Protein AF-A0A956KJM5-F1 (afdb_monomer_lite)

Foldseek 3Di:
DPDDPVVVVVVLLVVCLFPVVDLVSLLVVLVVCVVVVHCLSVLLVLLVCLVPNDPVCNVVSVVVSVVSCVVCVCVLVPVPDDPQFQWDFDDHSSAGAEIGGELVRGDDDDPVVSLVSVLVVLVSLCVDSRSLQHAEYAAADPDQPLVVVLVSVLPRPNQRSNHAEYFGAHPVQRQAQAPAQVPDPDDPPPVCPVSLVSCVSRLLHQWYYGNNHTDQHALDDDDPVVLLVLLLCLLVDPPTSSSLSSLSSLCRDNDPSSNVSSLVSLLSCQLVNLSNLVSLLSQQDPPPPLPDCSVLSSLQSLLSSFLSSLVCLVVVVVCVVPGCQCVHPRNLLSNLSNLLSNAQSSVVCLVVLVVLLPDPPNDPVSNVSSVSSNVRNVD

Secondary structure (DSSP, 8-state):
----HHHHHHHHHHHHHHTTT-HHHHHHHHHHHHHTT-THHHHHHHHHHHHHS-HHHHHHHHHHHHHHHHHHHHHHTTSS-S--TTEEEEEETTEEEEEEEETTTSS-SSHHHHHHHHHHHHHHHHHSGGGTT--EEEEE-SSS-HHHHHHHHHHS----TT--EEEEE-TTTTT-----SSS------GGGHHHHHHGGG-TT--EEEETTEEP---SSSS-HHHHHHHHHHGGGS---HHHHHHHHHHTT-S-HHHHHHHHHHHHHHGGGGGGGHHHHHHTTSSP--TT-SHHHHHHHHHHHHGGGGGGGHHHHHHHHTT-GGGTSTTHHHHHHHHHHHTGGGGGGGHHHHHHHHH-TT--HHHHHHHHHHHHHHH-

Radius of gyration: 22.52 Å; chains: 1; bounding box: 51×54×66 Å

Structure (mmCIF, N/CA/C/O backbone):
data_AF-A0A956KJM5-F1
#
_entry.id   AF-A0A956KJM5-F1
#
loop_
_atom_site.group_PDB
_atom_site.id
_atom_site.type_symbol
_atom_site.label_atom_id
_atom_site.label_alt_id
_atom_site.label_comp_id
_atom_site.label_asym_id
_atom_site.label_entity_id
_atom_site.label_seq_id
_atom_site.pdbx_PDB_ins_code
_atom_site.Cartn_x
_atom_site.Cartn_y
_atom_site.Cartn_z
_atom_site.occupancy
_atom_site.B_iso_or_equiv
_atom_site.auth_seq_id
_atom_site.auth_comp_id
_atom_site.auth_asym_id
_atom_site.auth_atom_id
_atom_site.pdbx_PDB_model_num
ATOM 1 N N . MET A 1 1 ? -21.617 -20.306 -27.152 1.00 47.66 1 MET A N 1
ATOM 2 C CA . MET A 1 1 ? -21.031 -18.965 -27.375 1.00 47.66 1 MET A CA 1
ATOM 3 C C . MET A 1 1 ? -19.516 -19.105 -27.354 1.00 47.66 1 MET A C 1
ATOM 5 O O . MET A 1 1 ? -18.961 -19.236 -26.273 1.00 47.66 1 MET A O 1
ATOM 9 N N . ASN A 1 2 ? -18.863 -19.139 -28.520 1.00 55.06 2 ASN A N 1
ATOM 10 C CA . ASN A 1 2 ? -17.399 -19.101 -28.610 1.00 55.06 2 ASN A CA 1
ATOM 11 C C . ASN A 1 2 ? -16.961 -17.665 -28.300 1.00 55.06 2 ASN A C 1
ATOM 13 O O . ASN A 1 2 ? -17.033 -16.799 -29.168 1.00 55.06 2 ASN A O 1
ATOM 17 N N . ARG A 1 3 ? -16.620 -17.374 -27.041 1.00 68.12 3 ARG A N 1
ATOM 18 C CA . ARG A 1 3 ? -15.964 -16.103 -26.717 1.00 68.12 3 ARG A CA 1
ATOM 19 C C . ARG A 1 3 ? -14.526 -16.192 -27.215 1.00 68.12 3 ARG A C 1
ATOM 21 O O . ARG A 1 3 ? -13.863 -17.192 -26.968 1.00 68.12 3 ARG A O 1
ATOM 28 N N . ASP A 1 4 ? -14.089 -15.157 -27.920 1.00 84.31 4 ASP A N 1
ATOM 29 C CA . ASP A 1 4 ? -12.713 -14.993 -28.381 1.00 84.31 4 ASP A CA 1
ATOM 30 C C . ASP A 1 4 ? -11.733 -15.140 -27.190 1.00 84.31 4 ASP A C 1
ATOM 32 O O . ASP A 1 4 ? -11.806 -14.338 -26.249 1.00 84.31 4 ASP A O 1
ATOM 36 N N . PRO A 1 5 ? -10.843 -16.153 -27.183 1.00 78.56 5 PRO A N 1
ATOM 37 C CA . PRO A 1 5 ? -9.857 -16.348 -26.121 1.00 78.56 5 PRO A CA 1
ATOM 38 C C . PRO A 1 5 ? -8.966 -15.119 -25.884 1.00 78.56 5 PRO A C 1
ATOM 40 O O . PRO A 1 5 ? -8.581 -14.852 -24.746 1.00 78.56 5 PRO A O 1
ATOM 43 N N . GLU A 1 6 ? -8.690 -14.317 -26.919 1.00 81.12 6 GLU A N 1
ATOM 44 C CA . GLU A 1 6 ? -7.911 -13.080 -26.779 1.00 81.12 6 GLU A CA 1
ATOM 45 C C . GLU A 1 6 ? -8.683 -11.973 -26.058 1.00 81.12 6 GLU A C 1
ATOM 47 O O . GLU A 1 6 ? -8.087 -11.100 -25.420 1.00 81.12 6 GLU A O 1
ATOM 52 N N . LEU A 1 7 ? -10.013 -11.971 -26.151 1.00 85.56 7 LEU A N 1
ATOM 53 C CA . LEU A 1 7 ? -10.845 -11.044 -25.391 1.00 85.56 7 LEU A CA 1
ATOM 54 C C . LEU A 1 7 ? -10.841 -11.412 -23.906 1.00 85.56 7 LEU A C 1
ATOM 56 O O . LEU A 1 7 ? -10.694 -10.527 -23.067 1.00 85.56 7 LEU A O 1
ATOM 60 N N . VAL A 1 8 ? -10.963 -12.703 -23.578 1.00 82.81 8 VAL A N 1
ATOM 61 C CA . VAL A 1 8 ? -10.890 -13.183 -22.186 1.00 82.81 8 VAL A CA 1
ATOM 62 C C . VAL A 1 8 ? -9.533 -12.835 -21.577 1.00 82.81 8 VAL A C 1
ATOM 64 O O . VAL A 1 8 ? -9.490 -12.279 -20.483 1.00 82.81 8 VAL A O 1
ATOM 67 N N . LEU A 1 9 ? -8.445 -13.053 -22.323 1.00 79.38 9 LEU A N 1
ATOM 68 C CA . LEU A 1 9 ? -7.092 -12.669 -21.926 1.00 79.38 9 LEU A CA 1
ATOM 69 C C . LEU A 1 9 ? -6.994 -11.184 -21.565 1.00 79.38 9 LEU A C 1
ATOM 71 O O . LEU A 1 9 ? -6.559 -10.836 -20.473 1.00 79.38 9 LEU A O 1
ATOM 75 N N . ARG A 1 10 ? -7.450 -10.309 -22.467 1.00 82.50 10 ARG A N 1
ATOM 76 C CA . ARG A 1 10 ? -7.413 -8.856 -22.257 1.00 82.50 10 ARG A CA 1
ATOM 77 C C . ARG A 1 10 ? -8.246 -8.413 -21.055 1.00 82.50 10 ARG A C 1
ATOM 79 O O . ARG A 1 10 ? -7.886 -7.438 -20.401 1.00 82.50 10 ARG A O 1
ATOM 86 N N . LEU A 1 11 ? -9.350 -9.102 -20.765 1.00 86.56 11 LEU A N 1
ATOM 87 C CA . LEU A 1 11 ? -10.171 -8.820 -19.588 1.00 86.56 11 LEU A CA 1
ATOM 88 C C . LEU A 1 11 ? -9.471 -9.246 -18.294 1.00 86.56 11 LEU A C 1
ATOM 90 O O . LEU A 1 11 ? -9.427 -8.441 -17.370 1.00 86.56 11 LEU A O 1
ATOM 94 N N . ILE A 1 12 ? -8.871 -10.442 -18.246 1.00 84.25 12 ILE A N 1
ATOM 95 C CA . ILE A 1 12 ? -8.116 -10.896 -17.067 1.00 84.25 12 ILE A CA 1
ATOM 96 C C . ILE A 1 12 ? -6.892 -10.002 -16.841 1.00 84.25 12 ILE A C 1
ATOM 98 O O . ILE A 1 12 ? -6.667 -9.564 -15.720 1.00 84.25 12 ILE A O 1
ATOM 102 N N . GLU A 1 13 ? -6.138 -9.658 -17.892 1.00 82.50 13 GLU A N 1
ATOM 103 C CA . GLU A 1 13 ? -5.011 -8.720 -17.787 1.00 82.50 13 GLU A CA 1
ATOM 104 C C . GLU A 1 13 ? -5.463 -7.363 -17.235 1.00 82.50 13 GLU A C 1
ATOM 106 O O . GLU A 1 13 ? -4.854 -6.832 -16.309 1.00 82.50 13 GLU A O 1
ATOM 111 N N . ARG A 1 14 ? -6.560 -6.806 -17.762 1.00 85.62 14 ARG A N 1
ATOM 112 C CA . ARG A 1 14 ? -7.128 -5.552 -17.256 1.00 85.62 14 ARG A CA 1
ATOM 113 C C . ARG A 1 14 ? -7.492 -5.664 -15.777 1.00 85.62 14 ARG A C 1
ATOM 115 O O . ARG A 1 14 ? -7.208 -4.733 -15.027 1.00 85.62 14 ARG A O 1
ATOM 122 N N . ASP A 1 15 ? -8.117 -6.763 -15.375 1.00 86.69 15 ASP A N 1
ATOM 123 C CA . ASP A 1 15 ? -8.586 -6.961 -14.007 1.00 86.69 15 ASP A CA 1
ATOM 124 C C . ASP A 1 15 ? -7.410 -7.196 -13.042 1.00 86.69 15 ASP A C 1
ATOM 126 O O . ASP A 1 15 ? -7.402 -6.596 -11.974 1.00 86.69 15 ASP A O 1
ATOM 130 N N . LEU A 1 16 ? -6.359 -7.923 -13.442 1.00 83.06 16 LEU A N 1
ATOM 131 C CA . LEU A 1 16 ? -5.095 -8.026 -12.694 1.00 83.06 16 LEU A CA 1
ATOM 132 C C . LEU A 1 16 ? -4.430 -6.662 -12.506 1.00 83.06 16 LEU A C 1
ATOM 134 O O . LEU A 1 16 ? -3.920 -6.350 -11.436 1.00 83.06 16 LEU A O 1
ATOM 138 N N . ILE A 1 17 ? -4.430 -5.821 -13.543 1.00 81.44 17 ILE A N 1
ATOM 139 C CA . ILE A 1 17 ? -3.875 -4.472 -13.432 1.00 81.44 17 ILE A CA 1
ATOM 140 C C . ILE A 1 17 ? -4.759 -3.638 -12.498 1.00 81.44 17 ILE A C 1
ATOM 142 O O . ILE A 1 17 ? -4.241 -2.866 -11.695 1.00 81.44 17 ILE A O 1
ATOM 146 N N . GLU A 1 18 ? -6.084 -3.731 -12.603 1.00 84.25 18 GLU A N 1
ATOM 147 C CA . GLU A 1 18 ? -7.051 -2.984 -11.785 1.00 84.25 18 GLU A CA 1
ATOM 148 C C . GLU A 1 18 ? -7.040 -3.374 -10.306 1.00 84.25 18 GLU A C 1
ATOM 150 O O . GLU A 1 18 ? -7.112 -2.506 -9.436 1.00 84.25 18 GLU A O 1
ATOM 155 N N . TRP A 1 19 ? -6.887 -4.659 -10.032 1.00 81.31 19 TRP A N 1
ATOM 156 C CA . TRP A 1 19 ? -7.000 -5.266 -8.716 1.00 81.31 19 TRP A CA 1
ATOM 157 C C . TRP A 1 19 ? -5.708 -6.007 -8.375 1.00 81.31 19 TRP A C 1
ATOM 159 O O . TRP A 1 19 ? -5.730 -7.148 -7.940 1.00 81.31 19 TRP A O 1
ATOM 169 N N . ALA A 1 20 ? -4.571 -5.343 -8.583 1.00 73.88 20 ALA A N 1
ATOM 170 C CA . ALA A 1 20 ? -3.248 -5.939 -8.387 1.00 73.88 20 ALA A CA 1
ATOM 171 C C . ALA A 1 20 ? -2.994 -6.429 -6.946 1.00 73.88 20 ALA A C 1
ATOM 173 O O . ALA A 1 20 ? -2.168 -7.314 -6.745 1.00 73.88 20 ALA A O 1
ATOM 174 N N . ASP A 1 21 ? -3.738 -5.878 -5.978 1.00 70.88 21 ASP A N 1
ATOM 175 C CA . ASP A 1 21 ? -3.720 -6.271 -4.564 1.00 70.88 21 ASP A CA 1
ATOM 176 C C . ASP A 1 21 ? -4.596 -7.511 -4.260 1.00 70.88 21 ASP A C 1
ATOM 178 O O . ASP A 1 21 ? -4.655 -7.942 -3.111 1.00 70.88 21 ASP A O 1
ATOM 182 N N . ASP A 1 22 ? -5.357 -8.022 -5.237 1.00 77.75 22 ASP A N 1
ATOM 183 C CA . ASP A 1 22 ? -6.206 -9.207 -5.090 1.00 77.75 22 ASP A CA 1
ATOM 184 C C . ASP A 1 22 ? -5.467 -10.449 -5.600 1.00 77.75 22 ASP A C 1
ATOM 186 O O . ASP A 1 22 ? -5.473 -10.777 -6.793 1.00 77.75 22 ASP A O 1
ATOM 190 N N . ASP A 1 23 ? -4.843 -11.156 -4.664 1.00 76.12 23 ASP A N 1
ATOM 191 C CA . ASP A 1 23 ? -4.067 -12.364 -4.939 1.00 76.12 23 ASP A CA 1
ATOM 192 C C . ASP A 1 23 ? -4.923 -13.490 -5.551 1.00 76.12 23 ASP A C 1
ATOM 194 O O . ASP A 1 23 ? -4.413 -14.339 -6.280 1.00 76.12 23 ASP A O 1
ATOM 198 N N . THR A 1 24 ? -6.250 -13.480 -5.369 1.00 83.38 24 THR A N 1
ATOM 199 C CA . THR A 1 24 ? -7.114 -14.515 -5.962 1.00 83.38 24 THR A CA 1
ATOM 200 C C . THR A 1 24 ? -7.183 -14.411 -7.486 1.00 83.38 24 THR A C 1
ATOM 202 O O . THR A 1 24 ? -7.257 -15.428 -8.179 1.00 83.38 24 THR A O 1
ATOM 205 N N . LEU A 1 25 ? -7.074 -13.200 -8.045 1.00 84.38 25 LEU A N 1
ATOM 206 C CA . LEU A 1 25 ? -7.036 -13.003 -9.497 1.00 84.38 25 LEU A CA 1
ATOM 207 C C . LEU A 1 25 ? -5.748 -13.547 -10.116 1.00 84.38 25 LEU A C 1
ATOM 209 O O . LEU A 1 25 ? -5.750 -13.975 -11.273 1.00 84.38 25 LEU A O 1
ATOM 213 N N . ARG A 1 26 ? -4.659 -13.580 -9.343 1.00 84.62 26 ARG A N 1
ATOM 214 C CA . ARG A 1 26 ? -3.388 -14.179 -9.763 1.00 84.62 26 ARG A CA 1
ATOM 215 C C . ARG A 1 26 ? -3.512 -15.688 -9.934 1.00 84.62 26 ARG A C 1
ATOM 217 O O . ARG A 1 26 ? -2.954 -16.224 -10.886 1.00 84.62 26 ARG A O 1
ATOM 224 N N . LEU A 1 27 ? -4.307 -16.356 -9.100 1.00 88.19 27 LEU A N 1
ATOM 225 C CA . LEU A 1 27 ? -4.611 -17.780 -9.265 1.00 88.19 27 LEU A CA 1
ATOM 226 C C . LEU A 1 27 ? -5.478 -18.045 -10.504 1.00 88.19 27 LEU A C 1
ATOM 228 O O . LEU A 1 27 ? -5.185 -18.959 -11.267 1.00 88.19 27 LEU A O 1
ATOM 232 N N . VAL A 1 28 ? -6.465 -17.188 -10.791 1.00 88.12 28 VAL A N 1
ATOM 233 C CA . VAL A 1 28 ? -7.250 -17.282 -12.042 1.00 88.12 28 VAL A CA 1
ATOM 234 C C . VAL A 1 28 ? -6.351 -17.127 -13.275 1.00 88.12 28 VAL A C 1
ATOM 236 O O . VAL A 1 28 ? -6.511 -17.827 -14.278 1.00 88.12 28 VAL A O 1
ATOM 239 N N . TRP A 1 29 ? -5.376 -16.220 -13.210 1.00 84.94 29 TRP A N 1
ATOM 240 C CA . TRP A 1 29 ? -4.355 -16.085 -14.245 1.00 84.94 29 TRP A CA 1
ATOM 241 C C . TRP A 1 29 ? -3.460 -17.316 -14.356 1.00 84.94 29 TRP A C 1
ATOM 243 O O . TRP A 1 29 ? -3.152 -17.749 -15.466 1.00 84.94 29 TRP A O 1
ATOM 253 N N . ALA A 1 30 ? -3.063 -17.890 -13.222 1.00 88.62 30 ALA A N 1
ATOM 254 C CA . ALA A 1 30 ? -2.265 -19.103 -13.170 1.00 88.62 30 ALA A CA 1
ATOM 255 C C . ALA A 1 30 ? -2.971 -20.264 -13.876 1.00 88.62 30 ALA A C 1
ATOM 257 O O . ALA A 1 30 ? -2.373 -20.888 -14.751 1.00 88.62 30 ALA A O 1
ATOM 258 N N . ASP A 1 31 ? -4.253 -20.486 -13.579 1.00 89.19 31 ASP A N 1
ATOM 259 C CA . ASP A 1 31 ? -5.078 -21.503 -14.234 1.00 89.19 31 ASP A CA 1
ATOM 260 C C . ASP A 1 31 ? -5.131 -21.278 -15.746 1.00 89.19 31 ASP A C 1
ATOM 262 O O . ASP A 1 31 ? -4.917 -22.198 -16.539 1.00 89.19 31 ASP A O 1
ATOM 266 N N . TYR A 1 32 ? -5.350 -20.031 -16.169 1.00 85.56 32 TYR A N 1
ATOM 267 C CA . TYR A 1 32 ? -5.355 -19.680 -17.585 1.00 85.56 32 TYR A CA 1
ATOM 268 C C . TYR A 1 32 ? -4.008 -19.977 -18.267 1.00 85.56 32 TYR A C 1
ATOM 270 O O . TYR A 1 32 ? -3.979 -20.537 -19.366 1.00 85.56 32 TYR A O 1
ATOM 278 N N . LEU A 1 33 ? -2.888 -19.630 -17.628 1.00 84.81 33 LEU A N 1
ATOM 279 C CA . LEU A 1 33 ? -1.549 -19.939 -18.126 1.00 84.81 33 LEU A CA 1
ATOM 280 C C . LEU A 1 33 ? -1.323 -21.454 -18.230 1.00 84.81 33 LEU A C 1
ATOM 282 O O . LEU A 1 33 ? -0.859 -21.930 -19.267 1.00 84.81 33 LEU A O 1
ATOM 286 N N . GLN A 1 34 ? -1.715 -22.221 -17.211 1.00 88.56 34 GLN A N 1
ATOM 287 C CA . GLN A 1 34 ? -1.589 -23.681 -17.209 1.00 88.56 34 GLN A CA 1
ATOM 288 C C . GLN A 1 34 ? -2.427 -24.336 -18.313 1.00 88.56 34 GLN A C 1
ATOM 290 O O . GLN A 1 34 ? -1.928 -25.218 -19.011 1.00 88.56 34 GLN A O 1
ATOM 295 N N . LEU A 1 35 ? -3.653 -23.858 -18.555 1.00 87.00 35 LEU A N 1
ATOM 296 C CA . LEU A 1 35 ? -4.499 -24.320 -19.665 1.00 87.00 35 LEU A CA 1
ATOM 297 C C . LEU A 1 35 ? -3.850 -24.095 -21.039 1.00 87.00 35 LEU A C 1
ATOM 299 O O . LEU A 1 35 ? -4.153 -24.807 -21.995 1.00 87.00 35 LEU A O 1
ATOM 303 N N . ARG A 1 36 ? -2.937 -23.124 -21.145 1.00 83.56 36 ARG A N 1
ATOM 304 C CA . ARG A 1 36 ? -2.142 -22.856 -22.352 1.00 83.56 36 ARG A CA 1
ATOM 305 C C . ARG A 1 36 ? -0.803 -23.592 -22.386 1.00 83.56 36 ARG A C 1
ATOM 307 O O . ARG A 1 36 ? -0.038 -23.394 -23.329 1.00 83.56 36 ARG A O 1
ATOM 314 N N . GLY A 1 37 ? -0.516 -24.420 -21.383 1.00 86.31 37 GLY A N 1
ATOM 315 C CA . GLY A 1 37 ? 0.766 -25.101 -21.227 1.00 86.31 37 GLY A CA 1
ATOM 316 C C . GLY A 1 37 ? 1.911 -24.158 -20.855 1.00 86.31 37 GLY A C 1
ATOM 317 O O . GLY A 1 37 ? 3.072 -24.480 -21.102 1.00 86.31 37 GLY A O 1
ATOM 318 N N . ASP A 1 38 ? 1.607 -22.980 -20.304 1.00 85.38 38 ASP A N 1
ATOM 319 C CA . ASP A 1 38 ? 2.619 -22.028 -19.872 1.00 85.38 38 ASP A CA 1
ATOM 320 C C . ASP A 1 38 ? 3.107 -22.369 -18.446 1.00 85.38 38 ASP A C 1
ATOM 322 O O . ASP A 1 38 ? 2.334 -22.245 -17.491 1.00 85.38 38 ASP A O 1
ATOM 326 N N . PRO A 1 39 ? 4.389 -22.750 -18.260 1.00 86.38 39 PRO A N 1
ATOM 327 C CA . PRO A 1 39 ? 4.948 -23.095 -16.948 1.00 86.38 39 PRO A CA 1
ATOM 328 C C . PRO A 1 39 ? 4.941 -21.940 -15.934 1.00 86.38 39 PRO A C 1
ATOM 330 O O . PRO A 1 39 ? 5.129 -22.178 -14.744 1.00 86.38 39 PRO A O 1
ATOM 333 N N . LEU A 1 40 ? 4.707 -20.694 -16.363 1.00 84.44 40 LEU A N 1
ATOM 334 C CA . LEU A 1 40 ? 4.503 -19.576 -15.438 1.00 84.44 40 LEU A CA 1
ATOM 335 C C . LEU A 1 40 ? 3.270 -19.777 -14.553 1.00 84.44 40 LEU A C 1
ATOM 337 O O . LEU A 1 40 ? 3.277 -19.345 -13.406 1.00 84.44 40 LEU A O 1
ATOM 341 N N . GLY A 1 41 ? 2.238 -20.463 -15.050 1.00 88.75 41 GLY A N 1
ATOM 342 C CA . GLY A 1 41 ? 1.063 -20.760 -14.239 1.00 88.75 41 GLY A CA 1
ATOM 343 C C . GLY A 1 41 ? 1.372 -21.721 -13.089 1.00 88.75 41 GLY A C 1
ATOM 344 O O . GLY A 1 41 ? 0.812 -21.582 -12.008 1.00 88.75 41 GLY A O 1
ATOM 345 N N . GLU A 1 42 ? 2.298 -22.666 -13.272 1.00 91.00 42 GLU A N 1
ATOM 346 C CA . GLU A 1 42 ? 2.762 -23.540 -12.183 1.00 91.00 42 GLU A CA 1
ATOM 347 C C . GLU A 1 42 ? 3.577 -22.744 -11.149 1.00 91.00 42 GLU A C 1
ATOM 349 O O . GLU A 1 42 ? 3.408 -22.935 -9.946 1.00 91.00 42 GLU A O 1
ATOM 354 N N . LEU A 1 43 ? 4.404 -21.794 -11.605 1.00 89.62 43 LEU A N 1
ATOM 355 C CA . LEU A 1 43 ? 5.196 -20.934 -10.720 1.00 89.62 43 LEU A CA 1
ATOM 356 C C . LEU A 1 43 ? 4.312 -20.085 -9.796 1.00 89.62 43 LEU A C 1
ATOM 358 O O . LEU A 1 43 ? 4.602 -19.996 -8.605 1.00 89.62 43 LEU A O 1
ATOM 362 N N . VAL A 1 44 ? 3.244 -19.481 -10.330 1.00 89.06 44 VAL A N 1
ATOM 363 C CA . VAL A 1 44 ? 2.299 -18.676 -9.536 1.00 89.06 44 VAL A CA 1
ATOM 364 C C . VAL A 1 44 ? 1.677 -19.520 -8.419 1.00 89.06 44 VAL A C 1
ATOM 366 O O . VAL A 1 44 ? 1.674 -19.097 -7.266 1.00 89.06 44 VAL A O 1
ATOM 369 N N . VAL A 1 45 ? 1.222 -20.739 -8.734 1.00 91.12 45 VAL A N 1
ATOM 370 C CA . VAL A 1 45 ? 0.630 -21.657 -7.744 1.00 91.12 45 VAL A CA 1
ATOM 371 C C . VAL A 1 45 ? 1.649 -22.084 -6.685 1.00 91.12 45 VAL A C 1
ATOM 373 O O . VAL A 1 45 ? 1.325 -22.124 -5.501 1.00 91.12 45 VAL A O 1
ATOM 376 N N . LEU A 1 46 ? 2.891 -22.383 -7.078 1.00 91.94 46 LEU A N 1
ATOM 377 C CA . LEU A 1 46 ? 3.943 -22.743 -6.122 1.00 91.94 46 LEU A CA 1
ATOM 378 C C . LEU A 1 46 ? 4.244 -21.607 -5.138 1.00 91.94 46 LEU A C 1
ATOM 380 O O . LEU A 1 46 ? 4.450 -21.875 -3.954 1.00 91.94 46 LEU A O 1
ATOM 384 N N . ASP A 1 47 ? 4.271 -20.362 -5.614 1.00 89.44 47 ASP A N 1
ATOM 385 C CA . ASP A 1 47 ? 4.493 -19.197 -4.758 1.00 89.44 47 ASP A CA 1
ATOM 386 C C . ASP A 1 47 ? 3.321 -18.943 -3.801 1.00 89.44 47 ASP A C 1
ATOM 388 O O . ASP A 1 47 ? 3.558 -18.692 -2.619 1.00 89.44 47 ASP A O 1
ATOM 392 N N . ASP A 1 48 ? 2.078 -19.069 -4.274 1.00 90.25 48 ASP A N 1
ATOM 393 C CA . ASP A 1 48 ? 0.879 -18.957 -3.433 1.00 90.25 48 ASP A CA 1
ATOM 394 C C . ASP A 1 48 ? 0.875 -20.011 -2.311 1.00 90.25 48 ASP A C 1
ATOM 396 O O . ASP A 1 48 ? 0.775 -19.687 -1.123 1.00 90.25 48 ASP A O 1
ATOM 400 N N . LEU A 1 49 ? 1.122 -21.279 -2.656 1.00 90.81 49 LEU A N 1
ATOM 401 C CA . LEU A 1 49 ? 1.213 -22.362 -1.675 1.00 90.81 49 LEU A CA 1
ATOM 402 C C . LEU A 1 49 ? 2.396 -22.173 -0.714 1.00 90.81 49 LEU A C 1
ATOM 404 O O . LEU A 1 49 ? 2.307 -22.516 0.467 1.00 90.81 49 LEU A O 1
ATOM 408 N N . ALA A 1 50 ? 3.515 -21.618 -1.179 1.00 89.06 50 ALA A N 1
ATOM 409 C CA . ALA A 1 50 ? 4.652 -21.292 -0.324 1.00 89.06 50 ALA A CA 1
ATOM 410 C C . ALA A 1 50 ? 4.351 -20.164 0.683 1.00 89.06 50 ALA A C 1
ATOM 412 O O . ALA A 1 50 ? 4.977 -20.104 1.752 1.00 89.06 50 ALA A O 1
ATOM 413 N N . GLU A 1 51 ? 3.432 -19.260 0.349 1.00 86.38 51 GLU A N 1
ATOM 414 C CA . GLU A 1 51 ? 3.031 -18.131 1.184 1.00 86.38 51 GLU A CA 1
ATOM 415 C C . GLU A 1 51 ? 1.928 -18.519 2.179 1.00 86.38 51 GLU A C 1
ATOM 417 O O . GLU A 1 51 ? 2.081 -18.301 3.390 1.00 86.38 51 GLU A O 1
ATOM 422 N N . TYR A 1 52 ? 0.869 -19.174 1.698 1.00 85.31 52 TYR A N 1
ATOM 423 C CA . TYR A 1 52 ? -0.344 -19.454 2.474 1.00 85.31 52 TYR A CA 1
ATOM 424 C C . TYR A 1 52 ? -0.528 -20.920 2.864 1.00 85.31 52 TYR A C 1
ATOM 426 O O . TYR A 1 52 ? -1.262 -21.205 3.811 1.00 85.31 52 TYR 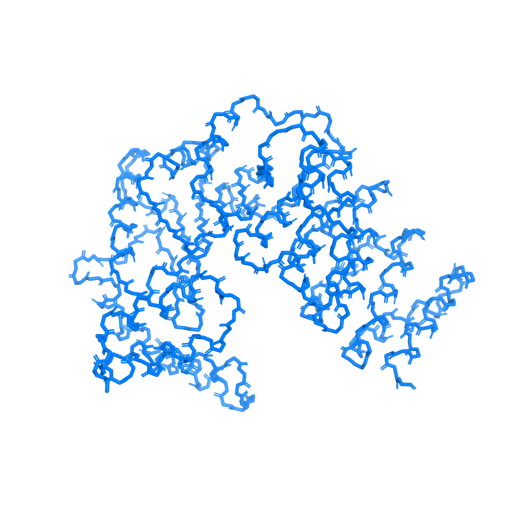A O 1
ATOM 434 N N . GLY A 1 53 ? 0.175 -21.848 2.217 1.00 86.88 53 GLY A N 1
ATOM 435 C CA . GLY A 1 53 ? 0.066 -23.278 2.490 1.00 86.88 53 GLY A CA 1
ATOM 436 C C . GLY A 1 53 ? 0.574 -23.702 3.878 1.00 86.88 53 GLY A C 1
ATOM 437 O O . GLY A 1 53 ? 1.045 -22.875 4.678 1.00 86.88 53 GLY A O 1
ATOM 438 N N . PRO A 1 54 ? 0.490 -25.007 4.196 1.00 89.62 54 PRO A N 1
ATOM 439 C CA . PRO A 1 54 ? 0.907 -25.553 5.485 1.00 89.62 54 PRO A CA 1
ATOM 440 C C . PRO A 1 54 ? 2.371 -25.229 5.801 1.00 89.62 54 PRO A C 1
ATOM 442 O O . PRO A 1 54 ? 3.251 -25.438 4.970 1.00 89.62 54 PRO A O 1
ATOM 445 N N . VAL A 1 55 ? 2.655 -24.761 7.025 1.00 88.94 55 VAL A N 1
ATOM 446 C CA . VAL A 1 55 ? 4.006 -24.325 7.447 1.00 88.94 55 VAL A CA 1
ATOM 447 C C . VAL A 1 55 ? 5.073 -25.391 7.182 1.00 88.94 55 VAL A C 1
ATOM 449 O O . VAL A 1 55 ? 6.169 -25.052 6.746 1.00 88.94 55 VAL A O 1
ATOM 452 N N . ALA A 1 56 ? 4.728 -26.667 7.380 1.00 92.94 56 ALA A N 1
ATOM 453 C CA . ALA A 1 56 ? 5.620 -27.803 7.160 1.00 92.94 56 ALA A CA 1
ATOM 454 C C . ALA A 1 56 ? 6.101 -27.949 5.703 1.00 92.94 56 ALA A C 1
ATOM 456 O O . ALA A 1 56 ? 7.153 -28.534 5.465 1.00 92.94 56 ALA A O 1
ATOM 457 N N . GLU A 1 57 ? 5.360 -27.416 4.729 1.00 93.00 57 GLU A N 1
ATOM 458 C CA . GLU A 1 57 ? 5.662 -27.571 3.302 1.00 93.00 57 GLU A CA 1
ATOM 459 C C . GLU A 1 57 ? 6.269 -26.315 2.666 1.00 93.00 57 GLU A C 1
ATOM 461 O O . GLU A 1 57 ? 6.878 -26.401 1.597 1.00 93.00 57 GLU A O 1
ATOM 466 N N . ARG A 1 58 ? 6.161 -25.151 3.322 1.00 91.75 58 ARG A N 1
ATOM 467 C CA . ARG A 1 58 ? 6.542 -23.851 2.740 1.00 91.75 58 ARG A CA 1
ATOM 468 C C . ARG A 1 58 ? 7.980 -23.808 2.244 1.00 91.75 58 ARG A C 1
ATOM 470 O O . ARG A 1 58 ? 8.236 -23.287 1.166 1.00 91.75 58 ARG A O 1
ATOM 477 N N . GLU A 1 59 ? 8.929 -24.353 3.001 1.00 92.44 59 GLU A N 1
ATOM 478 C CA . GLU A 1 59 ? 10.343 -24.345 2.607 1.00 92.44 59 GLU A CA 1
ATOM 479 C C . GLU A 1 59 ? 10.587 -25.168 1.334 1.00 92.44 59 GLU A C 1
ATOM 481 O O . GLU A 1 59 ? 11.249 -24.707 0.401 1.00 92.44 59 GLU A O 1
ATOM 486 N N . ARG A 1 60 ? 9.973 -26.354 1.248 1.00 95.06 60 ARG A N 1
ATOM 487 C CA . ARG A 1 60 ? 10.037 -27.208 0.059 1.00 95.06 60 ARG A CA 1
ATOM 488 C C . ARG A 1 60 ? 9.418 -26.515 -1.156 1.00 95.06 60 ARG A C 1
ATOM 490 O O . ARG A 1 60 ? 10.011 -26.565 -2.234 1.00 95.06 60 ARG A O 1
ATOM 497 N N . LEU A 1 61 ? 8.254 -25.889 -0.985 1.00 93.94 61 LEU A N 1
ATOM 498 C CA . LEU A 1 61 ? 7.548 -25.172 -2.050 1.00 93.94 61 LEU A CA 1
ATOM 499 C C . LEU A 1 61 ? 8.364 -23.971 -2.546 1.00 93.94 61 LEU A C 1
ATOM 501 O O . LEU A 1 61 ? 8.566 -23.837 -3.751 1.00 93.94 61 LEU A O 1
ATOM 505 N N . ARG A 1 62 ? 8.969 -23.183 -1.643 1.00 90.00 62 ARG A N 1
ATOM 506 C CA . ARG A 1 62 ? 9.906 -22.100 -2.012 1.00 90.00 62 ARG A CA 1
ATOM 507 C C . ARG A 1 62 ? 11.090 -22.618 -2.822 1.00 90.00 62 ARG A C 1
ATOM 509 O O . ARG A 1 62 ? 11.436 -22.037 -3.846 1.00 90.00 62 ARG A O 1
ATOM 516 N N . ALA A 1 63 ? 11.686 -23.736 -2.409 1.00 90.62 63 ALA A N 1
ATOM 517 C CA . ALA A 1 63 ? 12.794 -24.347 -3.140 1.00 90.62 63 ALA A CA 1
ATOM 518 C C . ALA A 1 63 ? 12.373 -24.908 -4.515 1.00 90.62 63 ALA A C 1
ATOM 520 O O . ALA A 1 63 ? 13.195 -25.025 -5.426 1.00 90.62 63 ALA A O 1
ATOM 521 N N . GLN A 1 64 ? 11.111 -25.310 -4.690 1.00 92.44 64 GLN A N 1
ATOM 522 C CA . GLN A 1 64 ? 10.565 -25.700 -5.994 1.00 92.44 64 GLN A CA 1
ATOM 523 C C . GLN A 1 64 ? 10.321 -24.481 -6.889 1.00 92.44 64 GLN A C 1
ATOM 525 O O . GLN A 1 64 ? 10.787 -24.487 -8.029 1.00 92.44 64 GLN A O 1
ATOM 530 N N . ALA A 1 65 ? 9.682 -23.433 -6.361 1.00 89.06 65 ALA A N 1
ATOM 531 C CA . ALA A 1 65 ? 9.467 -22.173 -7.067 1.00 89.06 65 ALA A CA 1
ATOM 532 C C . ALA A 1 65 ? 10.794 -21.573 -7.553 1.00 89.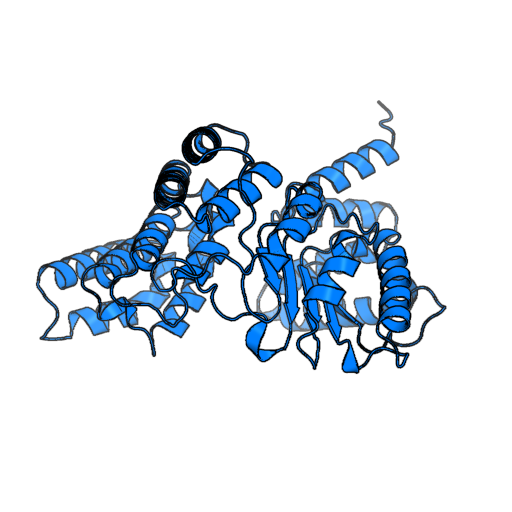06 65 ALA A C 1
ATOM 534 O O . ALA A 1 65 ? 10.921 -21.209 -8.719 1.00 89.06 65 ALA A O 1
ATOM 535 N N . GLU A 1 66 ? 11.830 -21.571 -6.710 1.00 86.06 66 GLU A N 1
ATOM 536 C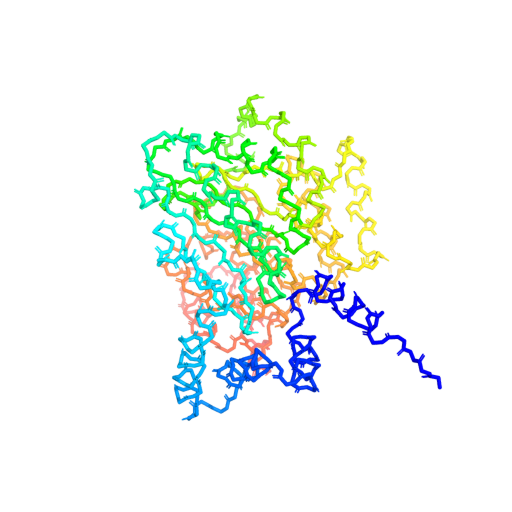 CA . GLU A 1 66 ? 13.137 -21.025 -7.080 1.00 86.06 66 GLU A CA 1
ATOM 537 C C . GLU A 1 66 ? 13.802 -21.810 -8.218 1.00 86.06 66 GLU A C 1
ATOM 539 O O . GLU A 1 66 ? 14.252 -21.228 -9.205 1.00 86.06 66 GLU A O 1
ATOM 544 N N . ARG A 1 67 ? 13.770 -23.148 -8.159 1.00 88.31 67 ARG A N 1
ATOM 545 C CA . ARG A 1 67 ? 14.249 -23.997 -9.265 1.00 88.31 67 ARG A CA 1
ATOM 546 C C . ARG A 1 67 ? 13.485 -23.735 -10.561 1.00 88.31 67 ARG A C 1
ATOM 548 O O . ARG A 1 67 ? 14.075 -23.771 -11.643 1.00 88.31 67 ARG A O 1
ATOM 555 N N . MET A 1 68 ? 12.182 -23.477 -10.466 1.00 87.50 68 MET A N 1
ATOM 556 C CA . MET A 1 68 ? 11.362 -23.129 -11.619 1.00 87.50 68 MET A CA 1
ATOM 557 C C . MET A 1 68 ? 11.737 -21.757 -12.186 1.00 87.50 68 MET A C 1
ATOM 559 O O . MET A 1 68 ? 11.912 -21.653 -13.397 1.00 87.50 68 MET A O 1
ATOM 563 N N . ARG A 1 69 ? 11.972 -20.739 -11.346 1.00 82.69 69 ARG A N 1
ATOM 564 C CA . ARG A 1 69 ? 12.502 -19.436 -11.789 1.00 82.69 69 ARG A CA 1
ATOM 565 C C . ARG A 1 69 ? 13.838 -19.584 -12.504 1.00 82.69 69 ARG A C 1
ATOM 567 O O . ARG A 1 69 ? 14.001 -19.019 -13.581 1.00 82.69 69 ARG A O 1
ATOM 574 N N . THR A 1 70 ? 14.761 -20.392 -11.974 1.00 82.50 70 THR A N 1
ATOM 575 C CA . THR A 1 70 ? 16.045 -20.677 -12.640 1.00 82.50 70 THR A CA 1
ATOM 576 C C . THR A 1 70 ? 15.831 -21.301 -14.020 1.00 82.50 70 THR A C 1
ATOM 578 O O . THR A 1 70 ? 16.464 -20.892 -14.990 1.00 82.50 70 THR A O 1
ATOM 581 N N . ARG A 1 71 ? 14.901 -22.258 -14.143 1.00 83.12 71 ARG A N 1
ATOM 582 C CA . ARG A 1 71 ? 14.566 -22.893 -15.428 1.00 83.12 71 ARG A CA 1
ATOM 583 C C . ARG A 1 71 ? 13.934 -21.909 -16.414 1.00 83.12 71 ARG A C 1
ATOM 585 O O . ARG A 1 71 ? 14.234 -21.956 -17.603 1.00 83.12 71 ARG A O 1
ATOM 592 N N . LEU A 1 72 ? 13.061 -21.029 -15.928 1.00 78.62 72 LEU A N 1
ATOM 593 C CA . LEU A 1 72 ? 12.381 -20.018 -16.736 1.00 78.62 72 LEU A CA 1
ATOM 594 C C . LEU A 1 72 ? 13.258 -18.798 -17.029 1.00 78.62 72 LEU A C 1
ATOM 596 O O . LEU A 1 72 ? 12.890 -17.988 -17.876 1.00 78.62 72 LEU A O 1
ATOM 600 N N . HIS A 1 73 ? 14.428 -18.677 -16.398 1.00 72.81 73 HIS A N 1
ATOM 601 C CA . HIS A 1 73 ? 15.298 -17.510 -16.507 1.00 72.81 73 HIS A CA 1
ATOM 602 C C . HIS A 1 73 ? 15.632 -17.149 -17.962 1.00 72.81 73 HIS A C 1
ATOM 604 O O . HIS A 1 73 ? 15.473 -15.995 -18.339 1.00 72.81 73 HIS A O 1
ATOM 610 N N . GLY A 1 74 ? 15.988 -18.126 -18.808 1.00 65.00 74 GLY A N 1
ATOM 611 C CA . GLY A 1 74 ? 16.299 -17.891 -20.232 1.00 65.00 74 GLY A CA 1
ATOM 612 C C . GLY A 1 74 ? 15.091 -17.561 -21.126 1.00 65.00 74 GLY A C 1
ATOM 613 O O . GLY A 1 74 ? 15.253 -17.166 -22.281 1.00 65.00 74 GLY A O 1
ATOM 614 N N . ARG A 1 75 ? 13.869 -17.728 -20.607 1.00 67.19 75 ARG A N 1
ATOM 615 C CA . ARG A 1 75 ? 12.628 -17.274 -21.249 1.00 67.19 75 ARG A CA 1
ATOM 616 C C . ARG A 1 75 ? 12.257 -15.866 -20.783 1.00 67.19 75 ARG A C 1
ATOM 618 O O . ARG A 1 75 ? 11.875 -15.042 -21.600 1.00 67.19 75 ARG A O 1
ATOM 625 N N . LEU A 1 76 ? 12.397 -15.605 -19.486 1.00 62.94 76 LEU A N 1
ATOM 626 C CA . LEU A 1 76 ? 12.109 -14.315 -18.854 1.00 62.94 76 LEU A CA 1
ATOM 627 C C . LEU A 1 76 ? 13.112 -13.234 -19.272 1.00 62.94 76 LEU A C 1
ATOM 629 O O . LEU A 1 76 ? 12.749 -12.084 -19.494 1.00 62.94 76 LEU A O 1
ATOM 633 N N . TRP A 1 77 ? 14.364 -13.636 -19.452 1.00 62.84 77 TRP A N 1
ATOM 634 C CA . TRP A 1 77 ? 15.407 -12.886 -20.124 1.00 62.84 77 TRP A CA 1
ATOM 635 C C . TRP A 1 77 ? 15.673 -13.607 -21.435 1.00 62.84 77 TRP A C 1
ATOM 637 O O . TRP A 1 77 ? 16.392 -14.602 -21.448 1.00 62.84 77 TRP A O 1
ATOM 647 N N . THR A 1 78 ? 15.044 -13.170 -22.532 1.00 50.97 78 THR A N 1
ATOM 648 C CA . THR A 1 78 ? 15.245 -13.775 -23.861 1.00 50.97 78 THR A CA 1
ATOM 649 C C . THR A 1 78 ? 16.726 -14.089 -24.093 1.00 50.97 78 THR A C 1
ATOM 651 O O . THR A 1 78 ? 17.549 -13.248 -23.741 1.00 50.97 78 THR A O 1
ATOM 654 N N . ASN A 1 79 ? 17.034 -15.244 -24.708 1.00 40.91 79 ASN A N 1
ATOM 655 C CA . ASN A 1 79 ? 18.343 -15.863 -25.043 1.00 40.91 79 ASN A CA 1
ATOM 656 C C . ASN A 1 79 ? 19.515 -14.963 -25.540 1.00 40.91 79 ASN A C 1
ATOM 658 O O . ASN A 1 79 ? 20.557 -15.466 -25.954 1.00 40.91 79 ASN A O 1
ATOM 662 N N . ARG A 1 80 ? 19.380 -13.636 -25.534 1.00 43.34 80 ARG A N 1
ATOM 663 C CA . ARG A 1 80 ? 20.405 -12.628 -25.794 1.00 43.34 80 ARG A CA 1
ATOM 664 C C . ARG A 1 80 ? 20.517 -11.603 -24.660 1.00 43.34 80 ARG A C 1
ATOM 666 O O . ARG A 1 80 ? 20.383 -10.412 -24.911 1.00 43.34 80 ARG A O 1
ATOM 673 N N . SER A 1 81 ? 20.823 -12.025 -23.441 1.00 41.62 81 SER A N 1
ATOM 674 C CA . SER A 1 81 ? 21.621 -11.181 -22.546 1.00 41.62 81 SER A CA 1
ATOM 675 C C . SER A 1 81 ? 22.046 -11.944 -21.308 1.00 41.62 81 SER A C 1
ATOM 677 O O . SER A 1 81 ? 21.209 -12.440 -20.563 1.00 41.62 81 SER A O 1
ATOM 679 N N . HIS A 1 82 ? 23.357 -11.967 -21.098 1.00 46.00 82 HIS A N 1
ATOM 680 C CA . HIS A 1 82 ? 24.023 -11.960 -19.799 1.00 46.00 82 HIS A CA 1
ATOM 681 C C . HIS A 1 82 ? 23.155 -11.337 -18.698 1.00 46.00 82 HIS A C 1
ATOM 683 O O . HIS A 1 82 ? 22.439 -10.380 -18.995 1.00 46.00 82 HIS A O 1
ATOM 689 N N . GLU A 1 83 ? 23.273 -11.831 -17.459 1.00 55.72 83 GLU A N 1
ATOM 690 C CA . GLU A 1 83 ? 22.866 -11.113 -16.242 1.00 55.72 83 GLU A CA 1
ATOM 691 C C . GLU A 1 83 ? 22.943 -9.605 -16.496 1.00 55.72 83 GLU A C 1
ATOM 693 O O . GLU A 1 83 ? 24.032 -9.066 -16.733 1.00 55.72 83 GLU A O 1
ATOM 698 N N . GLN A 1 84 ? 21.784 -8.950 -16.599 1.00 73.94 84 GLN A N 1
ATOM 699 C CA . GLN A 1 84 ? 21.729 -7.532 -16.924 1.00 73.94 84 GLN A CA 1
ATOM 700 C C . GLN A 1 84 ? 22.279 -6.807 -15.706 1.00 73.94 84 GLN A C 1
ATOM 702 O O . GLN A 1 84 ? 21.561 -6.585 -14.735 1.00 73.94 84 GLN A O 1
ATOM 707 N N . LYS A 1 85 ? 23.592 -6.554 -15.707 1.00 80.44 85 LYS A N 1
ATOM 708 C CA . LYS A 1 85 ? 24.297 -6.029 -14.537 1.00 80.44 85 LYS A CA 1
ATOM 709 C C . LYS A 1 85 ? 23.595 -4.770 -14.046 1.00 80.44 85 LYS A C 1
ATOM 711 O O . LYS A 1 85 ? 23.321 -3.863 -14.833 1.00 80.44 85 LYS A O 1
ATOM 716 N N . GLY A 1 86 ? 23.305 -4.733 -12.751 1.00 83.38 86 GLY A N 1
ATOM 717 C CA . GLY A 1 86 ? 22.552 -3.646 -12.147 1.00 83.38 86 GLY A CA 1
ATOM 718 C C . GLY A 1 86 ? 21.054 -3.676 -12.402 1.00 83.38 86 GLY A C 1
ATOM 719 O O . GLY A 1 86 ? 20.420 -2.660 -12.162 1.00 83.38 86 GLY A O 1
ATOM 720 N N . VAL A 1 87 ? 20.470 -4.778 -12.874 1.00 85.50 87 VAL A N 1
ATOM 721 C CA . VAL A 1 87 ? 19.017 -4.957 -12.928 1.00 85.50 87 VAL A CA 1
ATOM 722 C C . VAL A 1 87 ? 18.621 -6.215 -12.179 1.00 85.50 87 VAL A C 1
ATOM 724 O O . VAL A 1 87 ? 19.020 -7.325 -12.523 1.00 85.50 87 VAL A O 1
ATOM 727 N N . HIS A 1 88 ? 17.774 -6.023 -11.179 1.00 85.38 88 HIS A N 1
ATOM 728 C CA . HIS A 1 88 ? 17.307 -7.049 -10.267 1.00 85.38 88 HIS A CA 1
ATOM 729 C C . HIS A 1 88 ? 15.780 -7.082 -10.313 1.00 85.38 88 HIS A C 1
ATOM 731 O O . HIS A 1 88 ? 15.116 -6.051 -10.207 1.00 85.38 88 HIS A O 1
ATOM 737 N N . LEU A 1 89 ? 15.210 -8.271 -10.502 1.00 84.19 89 LEU A N 1
ATOM 738 C CA . LEU A 1 89 ? 13.761 -8.474 -10.536 1.00 84.19 89 LEU A CA 1
ATOM 739 C C . LEU A 1 89 ? 13.337 -9.176 -9.256 1.00 84.19 89 LEU A C 1
ATOM 741 O O . LEU A 1 89 ? 13.853 -10.250 -8.939 1.00 84.19 89 LEU A O 1
ATOM 745 N N . ARG A 1 90 ? 12.377 -8.598 -8.540 1.00 84.38 90 ARG A N 1
ATOM 746 C CA . ARG A 1 90 ? 11.799 -9.215 -7.349 1.00 84.38 90 ARG A CA 1
ATOM 747 C C . ARG A 1 90 ? 10.429 -9.775 -7.669 1.00 84.38 90 ARG A C 1
ATOM 749 O O . ARG A 1 90 ? 9.524 -9.071 -8.128 1.00 84.38 90 ARG A O 1
ATOM 756 N N . TRP A 1 91 ? 10.321 -11.069 -7.413 1.00 80.88 91 TRP A N 1
ATOM 757 C CA . TRP A 1 91 ? 9.154 -11.869 -7.721 1.00 80.88 91 TRP A CA 1
ATOM 758 C C . TRP A 1 91 ? 8.202 -11.903 -6.538 1.00 80.88 91 TRP A C 1
ATOM 760 O O . TRP A 1 91 ? 8.627 -12.012 -5.389 1.00 80.88 91 TRP A O 1
ATOM 770 N N . HIS A 1 92 ? 6.915 -11.844 -6.835 1.00 80.12 92 HIS A N 1
ATOM 771 C CA . HIS A 1 92 ? 5.852 -12.039 -5.871 1.00 80.12 92 HIS A CA 1
ATOM 772 C C . HIS A 1 92 ? 4.716 -12.781 -6.572 1.00 80.12 92 HIS A C 1
ATOM 774 O O . HIS A 1 92 ? 4.211 -12.311 -7.591 1.00 80.12 92 HIS A O 1
ATOM 780 N N . GLN A 1 93 ? 4.388 -13.972 -6.063 1.00 77.69 93 GLN A N 1
ATOM 781 C CA . GLN A 1 93 ? 3.332 -14.836 -6.601 1.00 77.69 93 GLN A CA 1
ATOM 782 C C . GLN A 1 93 ? 3.441 -15.052 -8.120 1.00 77.69 93 GLN A C 1
ATOM 784 O O . GLN A 1 93 ? 2.486 -14.859 -8.861 1.00 77.69 93 GLN A O 1
ATOM 789 N N . GLY A 1 94 ? 4.636 -15.402 -8.606 1.00 72.81 94 GLY A N 1
ATOM 790 C CA . GLY A 1 94 ? 4.894 -15.664 -10.027 1.00 72.81 94 GLY A CA 1
ATOM 791 C C . GLY A 1 94 ? 4.926 -14.445 -10.963 1.00 72.81 94 GLY A C 1
ATOM 792 O O . GLY A 1 94 ? 5.163 -14.623 -12.158 1.00 72.81 94 GLY A O 1
ATOM 793 N N . PHE A 1 95 ? 4.779 -13.219 -10.449 1.00 79.12 95 PHE A N 1
ATOM 794 C CA . PHE A 1 95 ? 4.947 -11.977 -11.213 1.00 79.12 95 PHE A CA 1
ATOM 795 C C . PHE A 1 95 ? 6.165 -11.194 -10.750 1.00 79.12 95 PHE A C 1
ATOM 797 O O . PHE A 1 95 ? 6.570 -11.279 -9.590 1.00 79.12 95 PHE A O 1
ATOM 804 N N . VAL A 1 96 ? 6.722 -10.366 -11.633 1.00 81.31 96 VAL A N 1
ATOM 805 C CA . VAL A 1 96 ? 7.680 -9.348 -11.196 1.00 81.31 96 VAL A CA 1
ATOM 806 C C . VAL A 1 96 ? 6.918 -8.149 -10.667 1.00 81.31 96 VAL A C 1
ATOM 808 O O . VAL A 1 96 ? 6.312 -7.401 -11.431 1.00 81.31 96 VAL A O 1
ATOM 811 N N . ARG A 1 97 ? 6.991 -7.966 -9.350 1.00 85.62 97 ARG A N 1
ATOM 812 C CA . ARG A 1 97 ? 6.367 -6.846 -8.644 1.00 85.62 97 ARG A CA 1
ATOM 813 C C . ARG A 1 97 ? 7.289 -5.637 -8.582 1.00 85.62 97 ARG A C 1
ATOM 815 O O . ARG A 1 97 ? 6.837 -4.511 -8.770 1.00 85.62 97 ARG A O 1
ATOM 822 N N . GLU A 1 98 ? 8.579 -5.863 -8.342 1.00 88.38 98 GLU A N 1
ATOM 823 C CA . GLU A 1 98 ? 9.567 -4.794 -8.185 1.00 88.38 98 GLU A CA 1
ATOM 824 C C . GLU A 1 98 ? 10.731 -4.967 -9.173 1.00 88.38 98 GLU A C 1
ATOM 826 O O . GLU A 1 98 ? 11.333 -6.038 -9.282 1.00 88.38 98 GLU A O 1
ATOM 831 N N . LEU A 1 99 ? 11.031 -3.885 -9.893 1.00 88.62 99 LEU A N 1
ATOM 832 C CA . LEU A 1 99 ? 12.202 -3.718 -10.744 1.00 88.62 99 LEU A CA 1
ATOM 833 C C . LEU A 1 99 ? 13.202 -2.821 -10.014 1.00 88.62 99 LEU A C 1
ATOM 835 O O . LEU A 1 99 ? 12.977 -1.619 -9.870 1.00 88.62 99 LEU A O 1
ATOM 839 N N . GLU A 1 100 ? 14.317 -3.397 -9.586 1.00 89.44 100 GLU A N 1
ATOM 840 C CA . GLU A 1 100 ? 15.408 -2.681 -8.939 1.00 89.44 100 GLU A CA 1
ATOM 841 C C . GLU A 1 100 ? 16.560 -2.477 -9.928 1.00 89.44 100 GLU A C 1
ATOM 843 O O . GLU A 1 100 ? 17.052 -3.413 -10.552 1.00 89.44 100 GLU A O 1
ATOM 848 N N . VAL A 1 101 ? 16.986 -1.228 -10.090 1.00 89.06 101 VAL A N 1
ATOM 849 C CA . VAL A 1 101 ? 18.022 -0.812 -11.029 1.00 89.06 101 VAL A CA 1
ATOM 850 C C . VAL A 1 101 ? 19.148 -0.137 -10.257 1.00 89.06 101 VAL A C 1
ATOM 852 O O . VAL A 1 101 ? 18.987 0.966 -9.743 1.00 89.06 101 VAL A O 1
ATOM 855 N N . VAL A 1 102 ? 20.314 -0.768 -10.204 1.00 90.25 102 VAL A N 1
ATOM 856 C CA . VAL A 1 102 ? 21.528 -0.236 -9.584 1.00 90.25 102 VAL A CA 1
ATOM 857 C C . VAL A 1 102 ? 22.409 0.376 -10.666 1.00 90.25 102 VAL A C 1
ATOM 859 O O . VAL A 1 102 ? 23.201 -0.298 -11.325 1.00 90.25 102 VAL A O 1
ATOM 862 N N . ILE A 1 103 ? 22.300 1.696 -10.840 1.00 88.00 103 ILE A N 1
ATOM 863 C CA . ILE A 1 103 ? 22.976 2.432 -11.920 1.00 88.00 103 ILE A CA 1
ATOM 864 C C . ILE A 1 103 ? 24.497 2.242 -11.885 1.00 88.00 103 ILE A C 1
ATOM 866 O O . ILE A 1 103 ? 25.140 2.255 -12.935 1.00 88.00 103 ILE A O 1
ATOM 870 N N . ALA A 1 104 ? 25.093 2.068 -10.703 1.00 86.62 104 ALA A N 1
ATOM 871 C CA . ALA A 1 104 ? 26.532 1.852 -10.550 1.00 86.62 104 ALA A CA 1
ATOM 872 C C . ALA A 1 104 ? 27.023 0.557 -11.226 1.00 86.62 104 ALA A C 1
ATOM 874 O O . ALA A 1 104 ? 28.12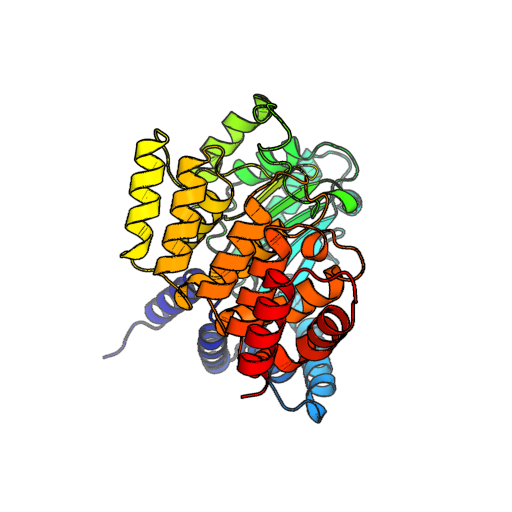7 0.536 -11.764 1.00 86.62 104 ALA A O 1
ATOM 875 N N . GLU A 1 105 ? 26.189 -0.481 -11.252 1.00 88.44 105 GLU A N 1
ATOM 876 C CA . GLU A 1 105 ? 26.513 -1.799 -11.809 1.00 88.44 105 GLU A CA 1
ATOM 877 C C . GLU A 1 105 ? 26.234 -1.890 -13.318 1.00 88.44 105 GLU A C 1
ATOM 879 O O . GLU A 1 105 ? 26.768 -2.768 -13.997 1.00 88.44 105 GLU A O 1
ATOM 884 N N . MET A 1 106 ? 25.427 -0.971 -13.857 1.00 84.62 106 MET A N 1
ATOM 885 C CA . MET A 1 106 ? 25.021 -0.987 -15.262 1.00 84.62 106 MET A CA 1
ATOM 886 C C . MET A 1 106 ? 26.179 -0.729 -16.239 1.00 84.62 106 MET A C 1
ATOM 888 O O . MET A 1 106 ? 27.027 0.138 -15.987 1.00 84.62 106 MET A O 1
ATOM 892 N N . PRO A 1 107 ? 26.178 -1.398 -17.412 1.00 79.88 107 PRO A N 1
ATOM 893 C CA . PRO A 1 107 ? 27.180 -1.176 -18.445 1.00 79.88 107 PRO A CA 1
ATOM 894 C C . PRO A 1 107 ? 27.092 0.238 -19.043 1.00 79.88 107 PRO A C 1
ATOM 896 O O . PRO A 1 107 ? 26.015 0.804 -19.221 1.00 79.88 107 PRO A O 1
ATOM 899 N N . GLY A 1 108 ? 28.253 0.793 -19.404 1.00 79.50 108 GLY A N 1
ATOM 900 C CA . GLY A 1 108 ? 28.391 2.134 -19.983 1.00 79.50 108 GLY A CA 1
ATOM 901 C C . GLY A 1 108 ? 28.882 3.181 -18.976 1.00 79.50 108 GLY A C 1
ATOM 902 O O . GLY A 1 108 ? 28.654 3.074 -17.777 1.00 79.50 108 GLY A O 1
ATOM 903 N N . ARG A 1 109 ? 29.600 4.208 -19.458 1.00 74.44 109 ARG A N 1
ATOM 904 C CA . ARG A 1 109 ? 30.136 5.291 -18.602 1.00 74.44 109 ARG A CA 1
ATOM 905 C C . ARG A 1 109 ? 29.202 6.498 -18.503 1.00 74.44 109 ARG A C 1
ATOM 907 O O . ARG A 1 109 ? 29.100 7.105 -17.447 1.00 74.44 109 ARG A O 1
ATOM 914 N N . ALA A 1 110 ? 28.513 6.841 -19.591 1.00 79.56 110 ALA A N 1
ATOM 915 C CA . ALA A 1 110 ? 27.642 8.012 -19.649 1.00 79.56 110 ALA A CA 1
ATOM 916 C C . ALA A 1 110 ? 26.202 7.681 -19.226 1.00 79.56 110 ALA A C 1
ATOM 918 O O . ALA A 1 110 ? 25.660 6.654 -19.638 1.00 79.56 110 ALA A O 1
ATOM 919 N N . VAL A 1 111 ? 25.548 8.603 -18.506 1.00 77.56 111 VAL A N 1
ATOM 920 C CA . VAL A 1 111 ? 24.135 8.493 -18.081 1.00 77.56 111 VAL A CA 1
ATOM 921 C C . VAL A 1 111 ? 23.217 8.157 -19.258 1.00 77.56 111 VAL A C 1
ATOM 923 O O . VAL A 1 111 ? 22.399 7.251 -19.164 1.00 77.56 111 VAL A O 1
ATOM 926 N N . ARG A 1 112 ? 23.414 8.810 -20.411 1.00 77.38 112 ARG A N 1
ATOM 927 C CA . ARG A 1 112 ? 22.625 8.561 -21.628 1.00 77.38 112 ARG A CA 1
ATOM 928 C C . ARG A 1 112 ? 22.732 7.118 -22.135 1.00 77.38 112 ARG A C 1
ATOM 930 O O . ARG A 1 112 ? 21.735 6.563 -22.578 1.00 77.38 112 ARG A O 1
ATOM 937 N N . SER A 1 113 ? 23.920 6.517 -22.074 1.00 80.38 113 SER A N 1
ATOM 938 C CA . SER A 1 113 ? 24.133 5.131 -22.511 1.00 80.38 113 SER A CA 1
ATOM 939 C C . SER A 1 113 ? 23.465 4.144 -21.554 1.00 80.38 113 SER A C 1
ATOM 941 O O . SER A 1 113 ? 22.813 3.209 -22.013 1.00 80.38 113 SER A O 1
ATOM 943 N N . LYS A 1 114 ? 23.555 4.391 -20.240 1.00 83.75 114 LYS A N 1
ATOM 944 C CA . LYS A 1 114 ? 22.862 3.588 -19.223 1.00 83.75 114 LYS A CA 1
ATOM 945 C C . LYS A 1 114 ? 21.337 3.699 -19.357 1.00 83.75 114 LYS A C 1
ATOM 947 O O . LYS A 1 114 ? 20.641 2.695 -19.293 1.00 83.75 114 LYS A O 1
ATOM 952 N N . ALA A 1 115 ? 20.828 4.899 -19.624 1.00 79.38 115 ALA A N 1
ATOM 953 C CA . ALA A 1 115 ? 19.411 5.152 -19.863 1.00 79.38 115 ALA A CA 1
ATOM 954 C C . ALA A 1 115 ? 18.881 4.401 -21.101 1.00 79.38 115 ALA A C 1
ATOM 956 O O . ALA A 1 115 ? 17.871 3.714 -21.019 1.00 79.38 115 ALA A O 1
ATOM 957 N N . GLN A 1 116 ? 19.614 4.430 -22.221 1.00 78.94 116 GLN A N 1
ATOM 958 C CA . GLN A 1 116 ? 19.273 3.645 -23.418 1.00 78.94 116 GLN A CA 1
ATOM 959 C C . GLN A 1 116 ? 19.284 2.133 -23.164 1.00 78.94 116 GLN A C 1
ATOM 961 O O . GLN A 1 116 ? 18.466 1.400 -23.719 1.00 78.94 116 GLN A O 1
ATOM 966 N N . HIS A 1 117 ? 20.212 1.654 -22.335 1.00 80.00 117 HIS A N 1
ATOM 967 C CA . HIS A 1 117 ? 20.247 0.252 -21.935 1.00 80.00 117 HIS A CA 1
ATOM 968 C C . HIS A 1 117 ? 18.995 -0.124 -21.128 1.00 80.00 117 HIS A C 1
ATOM 970 O O . HIS A 1 117 ? 18.357 -1.136 -21.422 1.00 80.00 117 HIS A O 1
ATOM 976 N N . LEU A 1 118 ? 18.586 0.736 -20.189 1.00 79.44 118 LEU A N 1
ATOM 977 C CA . LEU A 1 118 ? 17.363 0.543 -19.414 1.00 79.44 118 LEU A CA 1
ATOM 978 C C . LEU A 1 118 ? 16.097 0.617 -20.282 1.00 79.44 118 LEU A C 1
ATOM 980 O O . LEU A 1 118 ? 15.186 -0.178 -20.072 1.00 79.44 118 LEU A O 1
ATOM 984 N N . ASP A 1 119 ? 16.051 1.496 -21.290 1.00 79.50 119 ASP A N 1
ATOM 985 C CA . ASP A 1 119 ? 14.952 1.544 -22.269 1.00 79.50 119 ASP A CA 1
ATOM 986 C C . ASP A 1 119 ? 14.789 0.183 -22.962 1.00 79.50 119 ASP A C 1
ATOM 988 O O . ASP A 1 119 ? 13.678 -0.336 -23.073 1.00 79.50 119 ASP A O 1
ATOM 992 N N . GLY A 1 120 ? 15.899 -0.429 -23.388 1.00 78.44 120 GLY A N 1
ATOM 993 C CA . GLY A 1 120 ? 15.896 -1.763 -23.988 1.00 78.44 120 GLY A CA 1
ATOM 994 C C . GLY A 1 120 ? 15.340 -2.832 -23.045 1.00 78.44 120 GLY A C 1
ATOM 995 O O . GLY A 1 120 ? 14.509 -3.642 -23.454 1.00 78.44 120 GLY A O 1
ATOM 996 N N . ILE A 1 121 ? 15.743 -2.798 -21.774 1.00 78.06 121 ILE A N 1
ATOM 997 C CA . ILE A 1 121 ? 15.272 -3.729 -20.739 1.00 78.06 121 ILE A CA 1
ATOM 998 C C . ILE A 1 121 ? 13.777 -3.543 -20.468 1.00 78.06 121 ILE A C 1
ATOM 1000 O O . ILE A 1 121 ? 13.032 -4.518 -20.449 1.00 78.06 121 ILE A O 1
ATOM 1004 N N . LEU A 1 122 ? 13.306 -2.305 -20.327 1.00 77.94 122 LEU A N 1
ATOM 1005 C CA . LEU A 1 122 ? 11.889 -2.021 -20.096 1.00 77.94 122 LEU A CA 1
ATOM 1006 C C . LEU A 1 122 ? 11.020 -2.432 -21.286 1.00 77.94 122 LEU A C 1
ATOM 1008 O O . LEU A 1 122 ? 9.924 -2.946 -21.093 1.00 77.94 122 LEU A O 1
ATOM 1012 N N . GLN A 1 123 ? 11.508 -2.274 -22.518 1.00 77.81 123 GLN A N 1
ATOM 1013 C CA . GLN A 1 123 ? 10.811 -2.781 -23.703 1.00 77.81 123 GLN A CA 1
ATOM 1014 C C . GLN A 1 123 ? 10.720 -4.314 -23.723 1.00 77.81 123 GLN A C 1
ATOM 1016 O O . GLN A 1 123 ? 9.727 -4.846 -24.215 1.00 77.81 123 GLN A O 1
ATOM 1021 N N . LEU A 1 124 ? 11.716 -5.029 -23.190 1.00 74.12 124 LEU A N 1
ATOM 1022 C CA . LEU A 1 124 ? 11.649 -6.486 -23.016 1.00 74.12 124 LEU A CA 1
ATOM 1023 C C . LEU A 1 124 ? 10.638 -6.867 -21.925 1.00 74.12 124 LEU A C 1
ATOM 1025 O O . LEU A 1 124 ? 9.766 -7.697 -22.168 1.00 74.12 124 LEU A O 1
ATOM 1029 N N . ILE A 1 125 ? 10.688 -6.191 -20.774 1.00 74.50 125 ILE A N 1
ATOM 1030 C CA . ILE A 1 125 ? 9.741 -6.356 -19.657 1.00 74.50 125 ILE A CA 1
ATOM 1031 C C . ILE A 1 125 ? 8.294 -6.145 -20.128 1.00 74.50 125 ILE A C 1
ATOM 1033 O O . ILE A 1 125 ? 7.415 -6.945 -19.835 1.00 74.50 125 ILE A O 1
ATOM 1037 N N . LEU A 1 126 ? 8.035 -5.116 -20.936 1.00 71.69 126 LEU A N 1
ATOM 1038 C CA . LEU A 1 126 ? 6.699 -4.846 -21.475 1.00 71.69 126 LEU A CA 1
ATOM 1039 C C . LEU A 1 126 ? 6.197 -5.928 -22.447 1.00 71.69 126 LEU A C 1
ATOM 1041 O O . LEU A 1 126 ? 4.989 -6.046 -22.666 1.00 71.69 126 LEU A O 1
ATOM 1045 N N . ARG A 1 127 ? 7.086 -6.720 -23.055 1.00 74.06 127 ARG A N 1
ATOM 1046 C CA . ARG A 1 127 ? 6.700 -7.776 -24.002 1.00 74.06 127 ARG A CA 1
ATOM 1047 C C . ARG A 1 127 ? 6.289 -9.061 -23.297 1.00 74.06 127 ARG A C 1
ATOM 1049 O O . ARG A 1 127 ? 5.308 -9.663 -23.732 1.00 74.06 127 ARG A O 1
ATOM 1056 N N . GLU A 1 128 ? 6.969 -9.431 -22.219 1.00 75.12 128 GLU A N 1
ATOM 1057 C CA . GLU A 1 128 ? 6.730 -10.687 -21.503 1.00 75.12 128 GLU A CA 1
ATOM 1058 C C . GLU A 1 128 ? 5.546 -10.581 -20.525 1.00 75.12 128 GLU A C 1
ATOM 1060 O O . GLU A 1 128 ? 5.578 -9.738 -19.628 1.00 75.12 128 GLU A O 1
ATOM 1065 N N . PRO A 1 129 ? 4.513 -11.443 -20.624 1.00 69.12 129 PRO A N 1
ATOM 1066 C CA . PRO A 1 129 ? 3.312 -11.346 -19.790 1.00 69.12 129 PRO A CA 1
ATOM 1067 C C . PRO A 1 129 ? 3.590 -11.284 -18.280 1.00 69.12 129 PRO A C 1
ATOM 1069 O O . PRO A 1 129 ? 3.032 -10.429 -17.604 1.00 69.12 129 PRO A O 1
ATOM 1072 N N . ALA A 1 130 ? 4.503 -12.109 -17.754 1.00 67.00 130 ALA A N 1
ATOM 1073 C CA . ALA A 1 130 ? 4.852 -12.117 -16.324 1.00 67.00 130 ALA A CA 1
ATOM 1074 C C . ALA A 1 130 ? 5.572 -10.846 -15.838 1.00 67.00 130 ALA A C 1
ATOM 1076 O O . ALA A 1 130 ? 5.621 -10.579 -14.637 1.00 67.00 130 ALA A O 1
ATOM 1077 N N . LEU A 1 131 ? 6.136 -10.066 -16.763 1.00 70.25 131 LEU A N 1
ATOM 1078 C CA . LEU A 1 131 ? 6.922 -8.867 -16.478 1.00 70.25 131 LEU A CA 1
ATOM 1079 C C . LEU A 1 131 ? 6.101 -7.576 -16.660 1.00 70.25 131 LEU A C 1
ATOM 1081 O O . LEU A 1 131 ? 6.537 -6.503 -16.254 1.00 70.25 131 LEU A O 1
ATOM 1085 N N . ARG A 1 132 ? 4.879 -7.652 -17.204 1.00 76.00 132 ARG A N 1
ATOM 1086 C CA . ARG A 1 132 ? 3.995 -6.485 -17.406 1.00 76.00 132 ARG A CA 1
ATOM 1087 C C . ARG A 1 132 ? 3.377 -5.927 -16.126 1.00 76.00 132 ARG A C 1
ATOM 1089 O O . ARG A 1 132 ? 2.784 -4.853 -16.178 1.00 76.00 132 ARG A O 1
ATOM 1096 N N . PHE A 1 133 ? 3.513 -6.639 -15.010 1.00 80.44 133 PHE A N 1
ATOM 1097 C CA . PHE A 1 133 ? 2.877 -6.324 -13.731 1.00 80.44 133 PHE A CA 1
ATOM 1098 C C . PHE A 1 133 ? 3.817 -5.631 -12.739 1.00 80.44 133 PHE A C 1
ATOM 1100 O O . PHE A 1 133 ? 3.554 -5.631 -11.543 1.00 80.44 133 PHE A O 1
ATOM 1107 N N . VAL A 1 134 ? 4.891 -5.001 -13.226 1.00 86.25 134 VAL A N 1
ATOM 1108 C CA . VAL A 1 134 ? 5.797 -4.208 -12.383 1.00 86.25 134 VAL A CA 1
ATOM 1109 C C . VAL A 1 134 ? 5.011 -3.088 -11.701 1.00 86.25 134 VAL A C 1
ATOM 1111 O O . VAL A 1 134 ? 4.490 -2.181 -12.356 1.00 86.25 134 VAL A O 1
ATOM 1114 N N . GLU A 1 135 ? 4.922 -3.159 -10.379 1.00 87.75 135 GLU A N 1
ATOM 1115 C CA . GLU A 1 135 ? 4.248 -2.187 -9.518 1.00 87.75 135 GLU A CA 1
ATOM 1116 C C . GLU A 1 135 ? 5.225 -1.156 -8.966 1.00 87.75 135 GLU A C 1
ATOM 1118 O O . GLU A 1 135 ? 4.855 0.002 -8.771 1.00 87.75 135 GLU A O 1
ATOM 1123 N N . ILE A 1 136 ? 6.470 -1.565 -8.730 1.00 89.06 136 ILE A N 1
ATOM 1124 C CA . ILE A 1 136 ? 7.485 -0.755 -8.064 1.00 89.06 136 ILE A CA 1
ATOM 1125 C C . ILE A 1 136 ? 8.712 -0.677 -8.965 1.00 89.06 136 ILE A C 1
ATOM 1127 O O . ILE A 1 136 ? 9.259 -1.698 -9.378 1.00 89.06 136 ILE A O 1
ATOM 1131 N N . ILE A 1 137 ? 9.174 0.538 -9.248 1.00 89.19 137 ILE A N 1
ATOM 1132 C CA . ILE A 1 137 ? 10.490 0.764 -9.850 1.00 89.19 137 ILE A CA 1
ATOM 1133 C C . ILE A 1 137 ? 11.375 1.443 -8.819 1.00 89.19 137 ILE A C 1
ATOM 1135 O O . ILE A 1 137 ? 11.049 2.522 -8.330 1.00 89.19 137 ILE A O 1
ATOM 1139 N N . ARG A 1 138 ? 12.530 0.846 -8.538 1.00 89.81 138 ARG A N 1
ATOM 1140 C CA . ARG A 1 138 ? 13.566 1.422 -7.687 1.00 89.81 138 ARG A CA 1
ATOM 1141 C C . ARG A 1 138 ? 14.823 1.662 -8.507 1.00 89.81 138 ARG A C 1
ATOM 1143 O O . ARG A 1 138 ? 15.375 0.729 -9.069 1.00 89.81 138 ARG A O 1
ATOM 1150 N N . ILE A 1 139 ? 15.291 2.900 -8.563 1.00 88.94 139 ILE A N 1
ATOM 1151 C CA . ILE A 1 139 ? 16.504 3.301 -9.271 1.00 88.94 139 ILE A CA 1
ATOM 1152 C C . ILE A 1 139 ? 17.507 3.822 -8.246 1.00 88.94 139 ILE A C 1
ATOM 1154 O O . ILE A 1 139 ? 17.396 4.937 -7.735 1.00 88.94 139 ILE A O 1
ATOM 1158 N N . THR A 1 140 ? 18.510 3.003 -7.973 1.00 89.38 140 THR A N 1
ATOM 1159 C CA . THR A 1 140 ? 19.602 3.304 -7.061 1.00 89.38 140 THR A CA 1
ATOM 1160 C C . THR A 1 140 ? 20.716 4.037 -7.806 1.00 89.38 140 THR A C 1
ATOM 1162 O O . THR A 1 140 ? 21.371 3.479 -8.692 1.00 89.38 140 THR A O 1
ATOM 1165 N N . VAL A 1 141 ? 20.957 5.292 -7.427 1.00 86.94 141 VAL A N 1
ATOM 1166 C CA . VAL A 1 141 ? 22.012 6.162 -7.967 1.00 86.94 141 VAL A CA 1
ATOM 1167 C C . VAL A 1 141 ? 23.051 6.466 -6.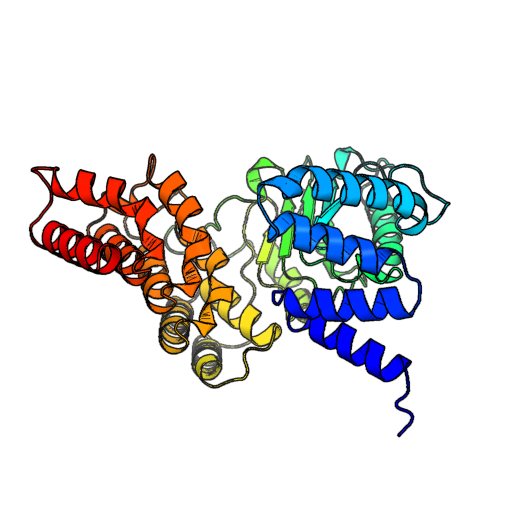890 1.00 86.94 141 VAL A C 1
ATOM 1169 O O . VAL A 1 141 ? 22.708 6.712 -5.739 1.00 86.94 141 VAL A O 1
ATOM 1172 N N . ALA A 1 142 ? 24.337 6.431 -7.252 1.00 78.44 142 ALA A N 1
ATOM 1173 C CA . ALA A 1 142 ? 25.427 6.738 -6.319 1.00 78.44 142 ALA A CA 1
ATOM 1174 C C . ALA A 1 142 ? 25.550 8.249 -6.041 1.00 78.44 142 ALA A C 1
ATOM 1176 O O . ALA A 1 142 ? 25.866 8.658 -4.927 1.00 78.44 142 ALA A O 1
ATOM 1177 N N . GLU A 1 143 ? 25.257 9.077 -7.042 1.00 75.44 143 GLU A N 1
ATOM 1178 C CA . GLU A 1 143 ? 25.332 10.540 -6.990 1.00 75.44 143 GLU A CA 1
ATOM 1179 C C . GLU A 1 143 ? 23.919 11.152 -7.032 1.00 75.44 143 GLU A C 1
ATOM 1181 O O . GLU A 1 143 ? 23.012 10.503 -7.566 1.00 75.44 143 GLU A O 1
ATOM 1186 N N . PRO A 1 144 ? 23.711 12.384 -6.514 1.00 65.75 144 PRO A N 1
ATOM 1187 C CA . PRO A 1 144 ? 22.421 13.086 -6.503 1.00 65.75 144 PRO A CA 1
ATOM 1188 C C . PRO A 1 144 ? 22.034 13.567 -7.912 1.00 65.75 144 PRO A C 1
ATOM 1190 O O . PRO A 1 144 ? 22.003 14.754 -8.239 1.00 65.75 144 PRO A O 1
ATOM 1193 N N . HIS A 1 145 ? 21.777 12.599 -8.781 1.00 73.94 145 HIS A N 1
ATOM 1194 C CA . HIS A 1 145 ? 21.307 12.759 -10.147 1.00 73.94 145 HIS A CA 1
ATOM 1195 C C . HIS A 1 145 ? 19.904 12.169 -10.316 1.00 73.94 145 HIS A C 1
ATOM 1197 O O . HIS A 1 145 ? 19.500 11.870 -11.445 1.00 73.94 145 HIS A O 1
ATOM 1203 N N . GLY A 1 146 ? 19.145 12.015 -9.222 1.00 76.50 146 GLY A N 1
ATOM 1204 C CA . GLY A 1 146 ? 17.805 11.440 -9.248 1.00 76.50 146 GLY A CA 1
ATOM 1205 C C . GLY A 1 146 ? 16.871 12.162 -10.218 1.00 76.50 146 GLY A C 1
ATOM 1206 O O . GLY A 1 146 ? 16.114 11.517 -10.939 1.00 76.50 146 GLY A O 1
ATOM 1207 N N . GLU A 1 147 ? 17.015 13.483 -10.359 1.00 78.38 147 GLU A N 1
ATOM 1208 C CA . GLU A 1 147 ? 16.257 14.275 -11.334 1.00 78.38 147 GLU A CA 1
ATOM 1209 C C . GLU A 1 147 ? 16.460 13.809 -12.782 1.00 78.38 147 GLU A C 1
ATOM 1211 O O . GLU A 1 147 ? 15.498 13.713 -13.540 1.00 78.38 147 GLU A O 1
ATOM 1216 N N . THR A 1 148 ? 17.694 13.496 -13.183 1.00 81.88 148 THR A N 1
ATOM 1217 C CA . THR A 1 148 ? 17.978 13.094 -14.571 1.00 81.88 148 THR A CA 1
ATOM 1218 C C . THR A 1 148 ? 17.317 11.758 -14.892 1.00 81.88 148 THR A C 1
ATOM 1220 O O . THR A 1 148 ? 16.732 11.588 -15.962 1.00 81.88 148 THR A O 1
ATOM 1223 N N . TRP A 1 149 ? 17.366 10.829 -13.939 1.00 82.06 149 TRP A N 1
ATOM 1224 C CA . TRP A 1 149 ? 16.744 9.514 -14.059 1.00 82.06 149 TRP A CA 1
ATOM 1225 C C . TRP A 1 149 ? 15.224 9.585 -13.999 1.00 82.06 149 TRP A C 1
ATOM 1227 O O . TRP A 1 149 ? 14.557 8.909 -14.779 1.00 82.06 149 TRP A O 1
ATOM 1237 N N . LEU A 1 150 ? 14.674 10.465 -13.162 1.00 81.88 150 LEU A N 1
ATOM 1238 C CA . LEU A 1 150 ? 13.247 10.750 -13.150 1.00 81.88 150 LEU A CA 1
ATOM 1239 C C . LEU A 1 150 ? 12.784 11.336 -14.484 1.00 81.88 150 LEU A C 1
ATOM 1241 O O . LEU A 1 150 ? 11.827 10.843 -15.068 1.00 81.88 150 LEU A O 1
ATOM 1245 N N . GLN A 1 151 ? 13.453 12.377 -14.988 1.00 79.75 151 GLN A N 1
ATOM 1246 C CA . GLN A 1 151 ? 13.098 12.984 -16.271 1.00 79.75 151 GLN A CA 1
ATOM 1247 C C . GLN A 1 151 ? 13.180 11.966 -17.406 1.00 79.75 151 GLN A C 1
ATOM 1249 O O . GLN A 1 151 ? 12.341 11.987 -18.302 1.00 79.75 151 GLN A O 1
ATOM 1254 N N . TRP A 1 152 ? 14.170 11.073 -17.379 1.00 80.62 152 TRP A N 1
ATOM 1255 C CA . TRP A 1 152 ? 14.234 9.977 -18.334 1.00 80.62 152 TRP A CA 1
ATOM 1256 C C . TRP A 1 152 ? 13.046 9.022 -18.180 1.00 80.62 152 TRP A C 1
ATOM 1258 O O . TRP A 1 152 ? 12.411 8.732 -19.184 1.00 80.62 152 TRP A O 1
ATOM 1268 N N . LEU A 1 153 ? 12.680 8.608 -16.963 1.00 77.81 153 LEU A N 1
ATOM 1269 C CA . LEU A 1 153 ? 11.537 7.717 -16.734 1.00 77.81 153 LEU A CA 1
ATOM 1270 C C . LEU A 1 153 ? 10.224 8.343 -17.233 1.00 77.81 153 LEU A C 1
ATOM 1272 O O . LEU A 1 153 ? 9.415 7.670 -17.862 1.00 77.81 153 LEU A O 1
ATOM 1276 N N . LEU A 1 154 ? 10.032 9.640 -16.975 1.00 75.81 154 LEU A N 1
ATOM 1277 C CA . LEU A 1 154 ? 8.820 10.377 -17.342 1.00 75.81 154 LEU A CA 1
ATOM 1278 C C . LEU A 1 154 ? 8.749 10.723 -18.839 1.00 75.81 154 LEU A C 1
ATOM 1280 O O . LEU A 1 154 ? 7.656 10.810 -19.393 1.00 75.81 154 LEU A O 1
ATOM 1284 N N . ARG A 1 155 ? 9.897 10.917 -19.506 1.00 74.50 155 ARG A N 1
ATOM 1285 C CA . ARG A 1 155 ? 9.977 11.128 -20.967 1.00 74.50 155 ARG A CA 1
ATOM 1286 C C . ARG A 1 155 ? 9.998 9.821 -21.751 1.00 74.50 155 ARG A C 1
ATOM 1288 O O . ARG A 1 155 ? 9.585 9.792 -22.913 1.00 74.50 155 ARG A O 1
ATOM 1295 N N . GLY A 1 156 ? 10.540 8.770 -21.149 1.00 62.69 156 GLY A N 1
ATOM 1296 C CA . GLY A 1 156 ? 10.562 7.426 -21.689 1.00 62.69 156 GLY A CA 1
ATOM 1297 C C . GLY A 1 156 ? 9.126 6.980 -21.896 1.00 62.69 156 GLY A C 1
ATOM 1298 O O . GLY A 1 156 ? 8.270 7.165 -21.038 1.00 62.69 156 GLY A O 1
ATOM 1299 N N . ARG A 1 157 ? 8.823 6.394 -23.053 1.00 61.56 157 ARG A N 1
ATOM 1300 C CA . ARG A 1 157 ? 7.476 5.900 -23.395 1.00 61.56 157 ARG A CA 1
ATOM 1301 C C . ARG A 1 157 ? 7.093 4.644 -22.595 1.00 61.56 157 ARG A C 1
ATOM 1303 O O . ARG A 1 157 ? 6.397 3.768 -23.104 1.00 61.56 157 ARG A O 1
ATOM 1310 N N . VAL A 1 158 ? 7.600 4.513 -21.375 1.00 63.44 158 VAL A N 1
ATOM 1311 C CA . VAL A 1 158 ? 7.398 3.373 -20.492 1.00 63.44 158 VAL A CA 1
ATOM 1312 C C . VAL A 1 158 ? 6.062 3.585 -19.800 1.00 63.44 158 VAL A C 1
ATOM 1314 O O . VAL A 1 158 ? 5.958 4.191 -18.737 1.00 63.44 158 VAL A O 1
ATOM 1317 N N . TYR A 1 159 ? 5.011 3.105 -20.453 1.00 72.25 159 TYR A N 1
ATOM 1318 C CA . TYR A 1 159 ? 3.667 3.131 -19.903 1.00 72.25 159 TYR A CA 1
ATOM 1319 C C . TYR A 1 159 ? 3.362 1.802 -19.212 1.00 72.25 159 TYR A C 1
ATOM 1321 O O . TYR A 1 159 ? 2.761 0.901 -19.796 1.00 72.25 159 TYR A O 1
ATOM 1329 N N . LEU A 1 160 ? 3.807 1.672 -17.963 1.00 79.81 160 LEU A N 1
ATOM 1330 C CA . LEU A 1 160 ? 3.456 0.539 -17.110 1.00 79.81 160 LEU A CA 1
ATOM 1331 C C . LEU A 1 160 ? 2.140 0.843 -16.394 1.00 79.81 160 LEU A C 1
ATOM 1333 O O . LEU A 1 160 ? 2.094 1.621 -15.443 1.00 79.81 160 LEU A O 1
ATOM 1337 N N . GLN A 1 161 ? 1.051 0.230 -16.858 1.00 81.25 161 GLN A N 1
ATOM 1338 C CA . GLN A 1 161 ? -0.279 0.402 -16.261 1.00 81.25 161 GLN A CA 1
ATOM 1339 C C . GLN A 1 161 ? -0.358 -0.155 -14.829 1.00 81.25 161 GLN A C 1
ATOM 1341 O O . GLN A 1 161 ? -1.174 0.288 -14.022 1.00 81.25 161 GLN A O 1
ATOM 1346 N N . SER A 1 162 ? 0.497 -1.111 -14.480 1.00 83.88 162 SER A N 1
ATOM 1347 C CA . SER A 1 162 ? 0.626 -1.655 -13.127 1.00 83.88 162 SER A CA 1
ATOM 1348 C C . SER A 1 162 ? 1.438 -0.764 -12.188 1.00 83.88 162 SER A C 1
ATOM 1350 O O . SER A 1 162 ? 1.367 -0.970 -10.985 1.00 83.88 162 SER A O 1
ATOM 1352 N N . LEU A 1 163 ? 2.144 0.262 -12.681 1.00 87.56 163 LEU A N 1
ATOM 1353 C CA . LEU A 1 163 ? 3.043 1.063 -11.851 1.00 87.56 163 LEU A CA 1
ATOM 1354 C C . LEU A 1 163 ? 2.278 1.800 -10.739 1.00 87.56 163 LEU A C 1
ATOM 1356 O O . LEU A 1 163 ? 1.293 2.505 -10.991 1.00 87.56 163 LEU A O 1
ATOM 1360 N N . ARG A 1 164 ? 2.737 1.612 -9.502 1.00 87.88 164 ARG A N 1
ATOM 1361 C CA . ARG A 1 164 ? 2.217 2.201 -8.260 1.00 87.88 164 ARG A CA 1
ATOM 1362 C C . ARG A 1 164 ? 3.262 3.047 -7.561 1.00 87.88 164 ARG A C 1
ATOM 1364 O O . ARG A 1 164 ? 2.907 4.067 -6.977 1.00 87.88 164 ARG A O 1
ATOM 1371 N N . GLU A 1 165 ? 4.529 2.674 -7.655 1.00 88.69 165 GLU A N 1
ATOM 1372 C CA . GLU A 1 165 ? 5.602 3.346 -6.938 1.00 88.69 165 GLU A CA 1
ATOM 1373 C C . GLU A 1 165 ? 6.832 3.520 -7.812 1.00 88.69 165 GLU A C 1
ATOM 1375 O O . GLU A 1 165 ? 7.230 2.634 -8.570 1.00 88.69 165 GLU A O 1
ATOM 1380 N N . VAL A 1 166 ? 7.449 4.685 -7.674 1.00 88.56 166 VAL A N 1
ATOM 1381 C CA . VAL A 1 166 ? 8.746 4.979 -8.264 1.00 88.56 166 VAL A CA 1
ATOM 1382 C C . VAL A 1 166 ? 9.626 5.554 -7.175 1.00 88.56 166 VAL A C 1
ATOM 1384 O O . VAL A 1 166 ? 9.258 6.521 -6.514 1.00 88.56 166 VAL A O 1
ATOM 1387 N N . HIS A 1 167 ? 10.813 4.995 -7.028 1.00 87.31 167 HIS A N 1
ATOM 1388 C CA . HIS A 1 167 ? 11.813 5.485 -6.103 1.00 87.31 167 HIS A CA 1
ATOM 1389 C C . HIS A 1 167 ? 13.115 5.688 -6.847 1.00 87.31 167 HIS A C 1
ATOM 1391 O O . HIS A 1 167 ? 13.600 4.780 -7.513 1.00 87.31 167 HIS A O 1
ATOM 1397 N N . VAL A 1 168 ? 13.696 6.870 -6.729 1.00 87.50 168 VAL A N 1
ATOM 1398 C CA . VAL A 1 168 ? 14.983 7.207 -7.328 1.00 87.50 168 VAL A CA 1
ATOM 1399 C C . VAL A 1 168 ? 15.849 7.815 -6.240 1.00 87.50 168 VAL A C 1
ATOM 1401 O O . VAL A 1 168 ? 15.394 8.704 -5.533 1.00 87.50 168 VAL A O 1
ATOM 1404 N N . GLY A 1 169 ? 17.087 7.372 -6.074 1.00 86.50 169 GLY A N 1
ATOM 1405 C CA . GLY A 1 169 ? 17.992 8.000 -5.110 1.00 86.50 169 GLY A CA 1
ATOM 1406 C C . GLY A 1 169 ? 19.073 7.067 -4.597 1.00 86.50 169 GLY A C 1
ATOM 1407 O O . GLY A 1 169 ? 19.338 6.013 -5.169 1.00 86.50 169 GLY A O 1
ATOM 1408 N N . GLN A 1 170 ? 19.707 7.459 -3.498 1.00 82.12 170 GLN A N 1
ATOM 1409 C CA . GLN A 1 170 ? 20.683 6.618 -2.811 1.00 82.12 170 GLN A CA 1
ATOM 1410 C C . GLN A 1 170 ? 19.986 5.542 -1.957 1.00 82.12 170 GLN A C 1
ATOM 1412 O O . GLN A 1 170 ? 18.894 5.798 -1.441 1.00 82.12 170 GLN A O 1
ATOM 1417 N N . PRO A 1 171 ? 20.624 4.375 -1.721 1.00 71.31 171 PRO A N 1
ATOM 1418 C CA . PRO A 1 171 ? 20.021 3.266 -0.975 1.00 71.31 171 PRO A CA 1
ATOM 1419 C C . PRO A 1 171 ? 19.439 3.672 0.386 1.00 71.31 171 PRO A C 1
ATOM 1421 O O . PRO A 1 171 ? 18.335 3.267 0.730 1.00 71.31 171 PRO A O 1
ATOM 1424 N N . GLY A 1 172 ? 20.157 4.512 1.142 1.00 66.06 172 GLY A N 1
ATOM 1425 C CA . GLY A 1 172 ? 19.727 4.963 2.470 1.00 66.06 172 GLY A CA 1
ATOM 1426 C C . GLY A 1 172 ? 18.594 5.996 2.464 1.00 66.06 172 GLY A C 1
ATOM 1427 O O . GLY A 1 172 ? 17.946 6.175 3.489 1.00 66.06 172 GLY A O 1
ATOM 1428 N N . GLY A 1 173 ? 18.345 6.664 1.331 1.00 61.38 173 GLY A N 1
ATOM 1429 C CA . GLY A 1 173 ? 17.292 7.677 1.186 1.00 61.38 173 GLY A CA 1
ATOM 1430 C C . GLY A 1 173 ? 16.011 7.143 0.545 1.00 61.38 173 GLY A C 1
ATOM 1431 O O . GLY A 1 173 ? 14.942 7.690 0.766 1.00 61.38 173 GLY A O 1
ATOM 1432 N N . ILE A 1 174 ? 16.074 6.046 -0.214 1.00 57.38 174 ILE A N 1
ATOM 1433 C CA . ILE A 1 174 ? 14.945 5.524 -1.009 1.00 57.38 174 ILE A CA 1
ATOM 1434 C C . ILE A 1 174 ? 13.684 5.183 -0.179 1.00 57.38 174 ILE A C 1
ATOM 1436 O O . ILE A 1 174 ? 12.589 5.145 -0.739 1.00 57.38 174 ILE A O 1
ATOM 1440 N N . ALA A 1 175 ? 13.808 5.039 1.142 1.00 53.00 175 ALA A N 1
ATOM 1441 C CA . ALA A 1 175 ? 12.709 4.773 2.071 1.00 53.00 175 ALA A CA 1
ATOM 1442 C C . ALA A 1 175 ? 12.653 5.750 3.264 1.00 53.00 175 ALA A C 1
ATOM 1444 O O . ALA A 1 175 ? 12.033 5.441 4.275 1.00 53.00 175 ALA A O 1
ATOM 1445 N N . SER A 1 176 ? 13.316 6.914 3.202 1.00 55.25 176 SER A N 1
ATOM 1446 C CA . SER A 1 176 ? 13.187 7.893 4.285 1.00 55.25 176 SER A CA 1
ATOM 1447 C C . SER A 1 176 ? 11.804 8.535 4.257 1.00 55.25 176 SER A C 1
ATOM 1449 O O . SER A 1 176 ? 11.340 8.981 3.203 1.00 55.25 176 SER A O 1
ATOM 1451 N N . ARG A 1 177 ? 11.158 8.598 5.429 1.00 58.16 177 ARG A N 1
ATOM 1452 C CA . ARG A 1 177 ? 9.849 9.222 5.620 1.00 58.16 177 ARG A CA 1
ATOM 1453 C C . ARG A 1 177 ? 9.746 10.549 4.843 1.00 58.16 177 ARG A C 1
ATOM 1455 O O . ARG A 1 177 ? 10.603 11.419 5.010 1.00 58.16 177 ARG A O 1
ATOM 1462 N N . PRO A 1 178 ? 8.652 10.768 4.091 1.00 52.97 178 PRO A N 1
ATOM 1463 C CA . PRO A 1 178 ? 8.353 12.037 3.444 1.00 52.97 178 PRO A CA 1
ATOM 1464 C C . PRO A 1 178 ? 8.439 13.209 4.428 1.00 52.97 178 PRO A C 1
ATOM 1466 O O . PRO A 1 178 ? 7.589 13.353 5.319 1.00 52.97 178 PRO A O 1
ATOM 1469 N N . ALA A 1 179 ? 9.421 14.095 4.251 1.00 49.56 179 ALA A N 1
ATOM 1470 C CA . ALA A 1 179 ? 9.391 15.396 4.902 1.00 49.56 179 ALA A CA 1
ATOM 1471 C C . ALA A 1 179 ? 8.132 16.128 4.415 1.00 49.56 179 ALA A C 1
ATOM 1473 O O . ALA A 1 179 ? 7.937 16.349 3.219 1.00 49.56 179 ALA A O 1
ATOM 1474 N N . GLY A 1 180 ? 7.211 16.445 5.326 1.00 40.31 180 GLY A N 1
ATOM 1475 C CA . GLY A 1 180 ? 5.922 16.988 4.926 1.00 40.31 180 GLY A CA 1
ATOM 1476 C C . GLY A 1 180 ? 5.315 17.964 5.919 1.00 40.31 180 GLY A C 1
ATOM 1477 O O . GLY A 1 180 ? 4.894 17.548 6.992 1.00 40.31 180 GLY A O 1
ATOM 1478 N N . THR A 1 181 ? 5.280 19.234 5.502 1.00 44.56 181 THR A N 1
ATOM 1479 C CA . THR A 1 181 ? 4.469 20.410 5.908 1.00 44.56 181 THR A CA 1
ATOM 1480 C C . THR A 1 181 ? 4.179 20.758 7.362 1.00 44.56 181 THR A C 1
ATOM 1482 O O . THR A 1 181 ? 3.838 21.914 7.585 1.00 44.56 181 THR A O 1
ATOM 1485 N N . TRP A 1 182 ? 4.336 19.888 8.358 1.00 47.88 182 TRP A N 1
ATOM 1486 C CA . TRP A 1 182 ? 4.381 20.389 9.738 1.00 47.88 182 TRP A CA 1
ATOM 1487 C C . TRP A 1 182 ? 5.762 20.985 10.063 1.00 47.88 182 TRP A C 1
ATOM 1489 O O . TRP A 1 182 ? 5.856 21.932 10.831 1.00 47.88 182 TRP A O 1
ATOM 1499 N N . GLU A 1 183 ? 6.830 20.501 9.420 1.00 44.16 183 GLU A N 1
ATOM 1500 C CA . GLU A 1 183 ? 8.214 20.894 9.747 1.00 44.16 183 GLU A CA 1
ATOM 1501 C C . GLU A 1 183 ? 8.921 21.743 8.683 1.00 44.16 183 GLU A C 1
ATOM 1503 O O . GLU A 1 183 ? 10.015 22.236 8.929 1.00 44.16 183 GLU A O 1
ATOM 1508 N N . SER A 1 184 ? 8.325 21.979 7.513 1.00 37.69 184 SER A N 1
ATOM 1509 C CA . SER A 1 184 ? 9.002 22.759 6.477 1.00 37.69 184 SER A CA 1
ATOM 1510 C C . SER A 1 184 ? 8.019 23.543 5.617 1.00 37.69 184 SER A C 1
ATOM 1512 O O . SER A 1 184 ? 7.209 22.971 4.888 1.00 37.69 184 SER A O 1
ATOM 1514 N N . GLN A 1 185 ? 8.134 24.872 5.691 1.00 37.78 185 GLN A N 1
ATOM 1515 C CA . GLN A 1 185 ? 7.611 25.825 4.708 1.00 37.78 185 GLN A CA 1
ATOM 1516 C C . GLN A 1 185 ? 8.371 25.760 3.370 1.00 37.78 185 GLN A C 1
ATOM 1518 O O . GLN A 1 185 ? 8.171 26.619 2.513 1.00 37.78 185 GLN A O 1
ATOM 1523 N N . GLN A 1 186 ? 9.265 24.788 3.159 1.00 42.84 186 GLN A N 1
ATOM 1524 C CA . GLN A 1 186 ? 9.887 24.627 1.855 1.00 42.84 186 GLN A CA 1
ATOM 1525 C C . GLN A 1 186 ? 8.849 24.048 0.905 1.00 42.84 186 GLN A C 1
ATOM 1527 O O . GLN A 1 186 ? 8.544 22.855 0.895 1.00 42.84 186 GLN A O 1
ATOM 1532 N N . THR A 1 187 ? 8.300 24.943 0.091 1.00 46.25 187 THR A N 1
ATOM 1533 C CA . THR A 1 187 ? 7.746 24.623 -1.217 1.00 46.25 187 THR A CA 1
ATOM 1534 C C . THR A 1 187 ? 8.652 23.572 -1.866 1.00 46.25 187 THR A C 1
ATOM 1536 O O . THR A 1 187 ? 9.873 23.777 -1.845 1.00 46.25 187 THR A O 1
ATOM 1539 N N . PRO A 1 188 ? 8.119 22.467 -2.429 1.00 49.97 188 PRO A N 1
ATOM 1540 C CA . PRO A 1 188 ? 8.941 21.568 -3.233 1.00 49.97 188 PRO A CA 1
ATOM 1541 C C . PRO A 1 188 ? 9.763 22.427 -4.191 1.00 49.97 188 PRO A C 1
ATOM 1543 O O . PRO A 1 188 ? 9.206 23.339 -4.811 1.00 49.97 188 PRO A O 1
ATOM 1546 N N . LYS A 1 189 ? 11.091 22.220 -4.219 1.00 54.69 189 LYS A N 1
ATOM 1547 C CA . LYS A 1 189 ? 12.013 23.043 -5.019 1.00 54.69 189 LYS A CA 1
ATOM 1548 C C . LYS A 1 189 ? 11.376 23.249 -6.393 1.00 54.69 189 LYS A C 1
ATOM 1550 O O . LYS A 1 189 ? 10.976 22.269 -7.017 1.00 54.69 189 LYS A O 1
ATOM 1555 N N . ALA A 1 190 ? 11.272 24.500 -6.854 1.00 50.69 190 ALA A N 1
ATOM 1556 C CA . ALA A 1 190 ? 10.545 24.873 -8.078 1.00 50.69 190 ALA A CA 1
ATOM 1557 C C . ALA A 1 190 ? 10.923 24.032 -9.318 1.00 50.69 190 ALA A C 1
ATOM 1559 O O . ALA A 1 190 ? 10.151 23.946 -10.264 1.00 50.69 190 ALA A O 1
ATOM 1560 N N . ARG A 1 191 ? 12.089 23.373 -9.288 1.00 54.69 191 ARG A N 1
ATOM 1561 C CA . ARG A 1 191 ? 12.567 22.406 -10.284 1.00 54.69 191 ARG A CA 1
ATOM 1562 C C . ARG A 1 191 ? 11.656 21.185 -10.491 1.00 54.69 191 ARG A C 1
ATOM 1564 O O . ARG A 1 191 ? 11.623 20.662 -11.597 1.00 54.69 191 ARG A O 1
ATOM 1571 N N . TRP A 1 192 ? 10.882 20.752 -9.494 1.00 60.78 192 TRP A N 1
ATOM 1572 C CA . TRP A 1 192 ? 10.091 19.515 -9.595 1.00 60.78 192 TRP A CA 1
ATOM 1573 C C . TRP A 1 192 ? 8.697 19.687 -10.219 1.00 60.78 192 TRP A C 1
ATOM 1575 O O . TRP A 1 192 ? 8.092 18.696 -10.622 1.00 60.78 192 TRP A O 1
ATOM 1585 N N . SER A 1 193 ? 8.173 20.912 -10.339 1.00 60.31 193 SER A N 1
ATOM 1586 C CA . SER A 1 193 ? 6.803 21.152 -10.830 1.00 60.31 193 SER A CA 1
ATOM 1587 C C . SER A 1 193 ? 6.592 20.690 -12.278 1.00 60.31 193 SER A C 1
ATOM 1589 O O . SER A 1 193 ? 5.568 20.084 -12.580 1.00 60.31 193 SER A O 1
ATOM 1591 N N . ALA A 1 194 ? 7.589 20.877 -13.149 1.00 60.41 194 ALA A N 1
ATOM 1592 C CA . ALA A 1 194 ? 7.529 20.457 -14.552 1.00 60.41 194 ALA A CA 1
ATOM 1593 C C . ALA A 1 194 ? 7.511 18.925 -14.730 1.00 60.41 194 ALA A C 1
ATOM 1595 O O . ALA A 1 194 ? 6.951 18.418 -15.701 1.00 60.41 194 ALA A O 1
ATOM 1596 N N . ALA A 1 195 ? 8.103 18.178 -13.791 1.00 63.53 195 ALA A N 1
ATOM 1597 C CA . ALA A 1 195 ? 8.046 16.717 -13.782 1.00 63.53 195 ALA A CA 1
ATOM 1598 C C . ALA A 1 195 ? 6.650 16.218 -13.365 1.00 63.53 195 ALA A C 1
ATOM 1600 O O . ALA A 1 195 ? 6.155 15.237 -13.915 1.00 63.53 195 ALA A O 1
ATOM 1601 N N . VAL A 1 196 ? 5.971 16.926 -12.453 1.00 64.19 196 VAL A N 1
ATOM 1602 C CA . VAL A 1 196 ? 4.633 16.551 -11.960 1.00 64.19 196 VAL A CA 1
ATOM 1603 C C . VAL A 1 196 ? 3.570 16.579 -13.062 1.00 64.19 196 VAL A C 1
ATOM 1605 O O . VAL A 1 196 ? 2.714 15.695 -13.096 1.00 64.19 196 VAL A O 1
ATOM 1608 N N . ASP A 1 197 ? 3.650 17.510 -14.015 1.00 65.88 197 ASP A N 1
ATOM 1609 C CA . ASP A 1 197 ? 2.708 17.556 -15.144 1.00 65.88 197 ASP A CA 1
ATOM 1610 C C . ASP A 1 197 ? 2.795 16.311 -16.049 1.00 65.88 197 ASP A C 1
ATOM 1612 O O . ASP A 1 197 ? 1.783 15.871 -16.598 1.00 65.88 197 ASP A O 1
ATOM 1616 N N . GLN A 1 198 ? 3.974 15.689 -16.158 1.00 68.62 198 GLN A N 1
ATOM 1617 C CA . GLN A 1 198 ? 4.179 14.457 -16.936 1.00 68.62 198 GLN A CA 1
ATOM 1618 C C . GLN A 1 198 ? 3.669 13.210 -16.197 1.00 68.62 198 GLN A C 1
ATOM 1620 O O . GLN A 1 198 ? 3.327 12.205 -16.821 1.00 68.62 198 GLN A O 1
ATOM 1625 N N . ILE A 1 199 ? 3.526 13.286 -14.869 1.00 69.31 199 ILE A N 1
ATOM 1626 C CA . ILE A 1 199 ? 3.030 12.183 -14.033 1.00 69.31 199 ILE A CA 1
ATOM 1627 C C . ILE A 1 199 ? 1.526 11.931 -14.235 1.00 69.31 199 ILE A C 1
ATOM 1629 O O . ILE A 1 199 ? 1.021 10.867 -13.877 1.00 69.31 199 ILE A O 1
ATOM 1633 N N . ARG A 1 200 ? 0.801 12.848 -14.892 1.00 68.06 200 ARG A N 1
ATOM 1634 C CA . ARG A 1 200 ? -0.635 12.708 -15.208 1.00 68.06 200 ARG A CA 1
ATOM 1635 C C . ARG A 1 200 ? -0.987 11.408 -15.934 1.00 68.06 200 ARG A C 1
ATOM 1637 O O . ARG A 1 200 ? -2.097 10.901 -15.775 1.00 68.06 200 ARG A O 1
ATOM 1644 N N . HIS A 1 201 ? -0.052 10.853 -16.702 1.00 72.38 201 HIS A N 1
ATOM 1645 C CA . HIS A 1 201 ? -0.251 9.583 -17.397 1.00 72.38 201 HIS A CA 1
ATOM 1646 C C . HIS A 1 201 ? -0.283 8.385 -16.436 1.00 72.38 201 HIS A C 1
ATOM 1648 O O . HIS A 1 201 ? -1.003 7.415 -16.681 1.00 72.38 201 HIS A O 1
ATOM 1654 N N . PHE A 1 202 ? 0.398 8.472 -15.295 1.00 79.19 202 PHE A N 1
ATOM 1655 C CA . PHE A 1 202 ? 0.430 7.420 -14.287 1.00 79.19 202 PHE A CA 1
ATOM 1656 C C . PHE A 1 202 ? -0.697 7.605 -13.271 1.00 79.19 202 PHE A C 1
ATOM 1658 O O . PHE A 1 202 ? -0.479 7.916 -12.102 1.00 79.19 202 PHE A O 1
ATOM 1665 N N . GLN A 1 203 ? -1.942 7.402 -13.702 1.00 83.44 203 GLN A N 1
ATOM 1666 C CA . GLN A 1 203 ? -3.133 7.591 -12.857 1.00 83.44 203 GLN A CA 1
ATOM 1667 C C . GLN A 1 203 ? -3.149 6.720 -11.590 1.00 83.44 203 GLN A C 1
ATOM 1669 O O . GLN A 1 203 ? -3.849 7.041 -10.636 1.00 83.44 203 GLN A O 1
ATOM 1674 N N . ARG A 1 204 ? -2.367 5.638 -11.580 1.00 88.81 204 ARG A N 1
ATOM 1675 C CA . ARG A 1 204 ? -2.309 4.646 -10.502 1.00 88.81 204 ARG A CA 1
ATOM 1676 C C . ARG A 1 204 ? -1.059 4.771 -9.625 1.00 88.81 204 ARG A C 1
ATOM 1678 O O . ARG A 1 204 ? -0.963 4.094 -8.609 1.00 88.81 204 ARG A O 1
ATOM 1685 N N . LEU A 1 205 ? -0.125 5.656 -9.987 1.00 88.38 205 LEU A N 1
ATOM 1686 C CA . LEU A 1 205 ? 1.091 5.910 -9.214 1.00 88.38 205 LEU A CA 1
ATOM 1687 C C . LEU A 1 205 ? 0.728 6.560 -7.878 1.00 88.38 205 LEU A C 1
ATOM 1689 O O . LEU A 1 205 ? 0.282 7.701 -7.859 1.00 88.38 205 LEU A O 1
ATOM 1693 N N . ARG A 1 206 ? 0.890 5.875 -6.756 1.00 87.12 206 ARG A N 1
ATOM 1694 C CA . ARG A 1 206 ? 0.657 6.453 -5.430 1.00 87.12 206 ARG A CA 1
ATOM 1695 C C . ARG A 1 206 ? 1.863 7.241 -4.930 1.00 87.12 206 ARG A C 1
ATOM 1697 O O . ARG A 1 206 ? 1.670 8.348 -4.431 1.00 87.12 206 ARG A O 1
ATOM 1704 N N . TRP A 1 207 ? 3.077 6.716 -5.112 1.00 84.88 207 TRP A N 1
ATOM 1705 C CA . TRP A 1 207 ? 4.301 7.295 -4.557 1.00 84.88 207 TRP A CA 1
ATOM 1706 C C . TRP A 1 207 ? 5.337 7.574 -5.626 1.00 84.88 207 TRP A C 1
ATOM 1708 O O . TRP A 1 207 ? 5.534 6.802 -6.563 1.00 84.88 207 TRP A O 1
ATOM 1718 N N . LEU A 1 208 ? 6.033 8.683 -5.421 1.00 85.25 208 LEU A N 1
ATOM 1719 C CA . LEU A 1 208 ? 7.234 9.016 -6.151 1.00 85.25 208 LEU A CA 1
ATOM 1720 C C . LEU A 1 208 ? 8.253 9.574 -5.164 1.00 85.25 208 LEU A C 1
ATOM 1722 O O . LEU A 1 208 ? 8.002 10.631 -4.592 1.00 85.25 208 LEU A O 1
ATOM 1726 N N . THR A 1 209 ? 9.385 8.905 -4.969 1.00 82.44 209 THR A N 1
ATOM 1727 C CA . THR A 1 209 ? 10.501 9.447 -4.185 1.00 82.44 209 THR A CA 1
ATOM 1728 C C . THR A 1 209 ? 11.699 9.740 -5.076 1.00 82.44 209 THR A C 1
ATOM 1730 O O . THR A 1 209 ? 11.993 8.987 -6.004 1.00 82.44 209 THR A O 1
ATOM 1733 N N . VAL A 1 210 ? 12.374 10.859 -4.820 1.00 82.31 210 VAL A N 1
ATOM 1734 C CA . VAL A 1 210 ? 13.567 11.289 -5.555 1.00 82.31 210 VAL A CA 1
ATOM 1735 C C . VAL A 1 210 ? 14.592 11.824 -4.570 1.00 82.31 210 VAL A C 1
ATOM 1737 O O . VAL A 1 210 ? 14.292 12.719 -3.788 1.00 82.31 210 VAL A O 1
ATOM 1740 N N . ASP A 1 211 ? 15.785 11.235 -4.581 1.00 78.69 211 ASP A N 1
ATOM 1741 C CA . ASP A 1 211 ? 16.883 11.515 -3.652 1.00 78.69 211 ASP A CA 1
ATOM 1742 C C . ASP A 1 211 ? 16.439 11.464 -2.173 1.00 78.69 211 ASP A C 1
ATOM 1744 O O . ASP A 1 211 ? 16.927 12.198 -1.319 1.00 78.69 211 ASP A O 1
ATOM 1748 N N . GLY A 1 212 ? 15.492 10.565 -1.887 1.00 72.00 212 GLY A N 1
ATOM 1749 C CA . GLY A 1 212 ? 14.888 10.344 -0.572 1.00 72.00 212 GLY A CA 1
ATOM 1750 C C . GLY A 1 212 ? 13.792 11.322 -0.152 1.00 72.00 212 GLY A C 1
ATOM 1751 O O . GLY A 1 212 ? 13.230 11.188 0.934 1.00 72.00 212 GLY A O 1
ATOM 1752 N N . GLU A 1 213 ? 13.415 12.256 -1.023 1.00 75.56 213 GLU A N 1
ATOM 1753 C CA . GLU A 1 213 ? 12.263 13.132 -0.823 1.00 75.56 213 GLU A CA 1
ATOM 1754 C C . GLU A 1 213 ? 11.031 12.568 -1.546 1.00 75.56 213 GLU A C 1
ATOM 1756 O O . GLU A 1 213 ? 11.084 12.266 -2.737 1.00 75.56 213 GLU A O 1
ATOM 1761 N N . LEU A 1 214 ? 9.888 12.454 -0.862 1.00 78.44 214 LEU A N 1
ATOM 1762 C CA . LEU A 1 214 ? 8.616 12.147 -1.527 1.00 78.44 214 LEU A CA 1
ATOM 1763 C C . LEU A 1 214 ? 8.111 13.370 -2.294 1.00 78.44 214 LEU A C 1
ATOM 1765 O O . LEU A 1 214 ? 7.801 14.415 -1.714 1.00 78.44 214 LEU A O 1
ATOM 1769 N N . LEU A 1 215 ? 7.923 13.198 -3.594 1.00 78.56 215 LEU A N 1
ATOM 1770 C CA . LEU A 1 215 ? 7.228 14.144 -4.445 1.00 78.56 215 LEU A CA 1
ATOM 1771 C C . LEU A 1 215 ? 5.719 13.943 -4.310 1.00 78.56 215 LEU A C 1
ATOM 1773 O O . LEU A 1 215 ? 5.158 12.902 -4.653 1.00 78.56 215 LEU A O 1
ATOM 1777 N N . ARG A 1 216 ? 5.048 14.979 -3.809 1.00 79.56 216 ARG A N 1
ATOM 1778 C CA . ARG A 1 216 ? 3.598 14.980 -3.609 1.00 79.56 216 ARG A CA 1
ATOM 1779 C C . ARG A 1 216 ? 2.885 15.019 -4.946 1.00 79.56 216 ARG A C 1
ATOM 1781 O O . ARG A 1 216 ? 2.879 16.041 -5.632 1.00 79.56 216 ARG A O 1
ATOM 1788 N N . LEU A 1 217 ? 2.253 13.908 -5.287 1.00 82.69 217 LEU A N 1
ATOM 1789 C CA . LEU A 1 217 ? 1.438 13.805 -6.485 1.00 82.69 217 LEU A CA 1
ATOM 1790 C C . LEU A 1 217 ? 0.041 14.366 -6.198 1.00 82.69 217 LEU A C 1
ATOM 1792 O O . LEU A 1 217 ? -0.538 14.047 -5.158 1.00 82.69 217 LEU A O 1
ATOM 1796 N N . PRO A 1 218 ? -0.542 15.178 -7.093 1.00 83.81 218 PRO A N 1
ATOM 1797 C CA . PRO A 1 218 ? -1.897 15.662 -6.892 1.00 83.81 218 PRO A CA 1
ATOM 1798 C C . PRO A 1 218 ? -2.892 14.494 -6.945 1.00 83.81 218 PRO A C 1
ATOM 1800 O O . PRO A 1 218 ? -2.873 13.668 -7.863 1.00 83.81 218 PRO A O 1
ATOM 1803 N N . CYS A 1 219 ? -3.808 14.443 -5.973 1.00 88.94 219 CYS A N 1
ATOM 1804 C CA . CYS A 1 219 ? -4.980 13.566 -6.054 1.00 88.94 219 CYS A CA 1
ATOM 1805 C C . CYS A 1 219 ? -5.909 13.984 -7.208 1.00 88.94 219 CYS A C 1
ATOM 1807 O O . CYS A 1 219 ? -6.523 13.135 -7.850 1.00 88.94 219 CYS A O 1
ATOM 1809 N N . ARG A 1 220 ? -5.979 15.293 -7.489 1.00 89.38 220 ARG A N 1
ATOM 1810 C CA . ARG A 1 220 ? -6.677 15.906 -8.622 1.00 89.38 220 ARG A CA 1
ATOM 1811 C C . ARG A 1 220 ? -6.127 17.307 -8.895 1.00 89.38 220 ARG A C 1
ATOM 1813 O O . ARG A 1 220 ? -5.678 17.982 -7.968 1.00 89.38 220 ARG A O 1
ATOM 1820 N N . ASP A 1 221 ? -6.207 17.741 -10.149 1.00 85.56 221 ASP A N 1
ATOM 1821 C CA . ASP A 1 221 ? -5.893 19.115 -10.543 1.00 85.56 221 ASP A CA 1
ATOM 1822 C C . ASP A 1 221 ? -6.966 20.100 -10.047 1.00 85.56 221 ASP A C 1
ATOM 1824 O O . ASP A 1 221 ? -8.163 19.794 -10.039 1.00 85.56 221 ASP A O 1
ATOM 1828 N N . GLY A 1 222 ? -6.536 21.299 -9.655 1.00 87.31 222 GLY A N 1
ATOM 1829 C CA . GLY A 1 222 ? -7.417 22.388 -9.230 1.00 87.31 222 GLY A CA 1
ATOM 1830 C C . GLY A 1 222 ? -7.120 22.917 -7.828 1.00 87.31 222 GLY A C 1
ATOM 1831 O O . GLY A 1 222 ? -6.100 22.595 -7.214 1.00 87.31 222 GLY A O 1
ATOM 1832 N N . SER A 1 223 ? -8.027 23.766 -7.338 1.00 91.56 223 SER A N 1
ATOM 1833 C CA . SER A 1 223 ? -7.914 24.399 -6.022 1.00 91.56 223 SER A CA 1
ATOM 1834 C C . SER A 1 223 ? -8.032 23.388 -4.876 1.00 91.56 223 SER A C 1
ATOM 1836 O O . SER A 1 223 ? -8.489 22.256 -5.062 1.00 91.56 223 SER A O 1
ATOM 1838 N N . THR A 1 224 ? -7.682 23.821 -3.662 1.00 92.81 224 THR A N 1
ATOM 1839 C CA . THR A 1 224 ? -7.914 23.051 -2.429 1.00 92.81 224 THR A CA 1
ATOM 1840 C C . THR A 1 224 ? -9.362 22.567 -2.332 1.00 92.81 224 THR A C 1
ATOM 1842 O O . THR A 1 224 ? -9.598 21.405 -2.032 1.00 92.81 224 THR A O 1
ATOM 1845 N N . GLU A 1 225 ? -10.334 23.419 -2.650 1.00 95.56 225 GLU A N 1
ATOM 1846 C CA . GLU A 1 225 ? -11.766 23.108 -2.600 1.00 95.56 225 GLU A CA 1
ATOM 1847 C C . GLU A 1 225 ? -12.139 22.033 -3.624 1.00 95.56 225 GLU A C 1
ATOM 1849 O O . GLU A 1 225 ? -12.873 21.098 -3.304 1.00 95.56 225 GLU A O 1
ATOM 1854 N N . THR A 1 226 ? -11.585 22.127 -4.837 1.00 95.88 226 THR A N 1
ATOM 1855 C CA . THR A 1 226 ? -11.796 21.132 -5.899 1.00 95.88 226 THR A CA 1
ATOM 1856 C C . THR A 1 226 ? -11.269 19.766 -5.469 1.00 95.88 226 THR A C 1
ATOM 1858 O O . THR A 1 226 ? -11.954 18.751 -5.623 1.00 95.88 226 THR A O 1
ATOM 1861 N N . LYS A 1 227 ? -10.064 19.740 -4.888 1.00 95.69 227 LYS A N 1
ATOM 1862 C CA . LYS A 1 227 ? -9.446 18.528 -4.346 1.00 95.69 227 LYS A CA 1
ATOM 1863 C C . LYS A 1 227 ? -10.258 17.953 -3.190 1.00 95.69 227 LYS A C 1
ATOM 1865 O O . LYS A 1 227 ? -10.592 16.776 -3.234 1.00 95.69 227 LYS A O 1
ATOM 1870 N N . THR A 1 228 ? -10.636 18.767 -2.204 1.00 97.38 228 THR A N 1
ATOM 1871 C CA . THR A 1 228 ? -11.453 18.336 -1.059 1.00 97.38 228 THR A CA 1
ATOM 1872 C C . THR A 1 228 ? -12.789 17.751 -1.517 1.00 97.38 228 THR A C 1
ATOM 1874 O O . THR A 1 228 ? -13.143 16.651 -1.104 1.00 97.38 228 THR A O 1
ATOM 1877 N N . HIS A 1 229 ? -13.512 18.420 -2.423 1.00 97.50 229 HIS A N 1
ATOM 1878 C CA . HIS A 1 229 ? -14.771 17.898 -2.962 1.00 97.50 229 HIS A CA 1
ATOM 1879 C C . HIS A 1 229 ? -14.572 16.560 -3.689 1.00 97.50 229 HIS A C 1
ATOM 1881 O O . HIS A 1 229 ? -15.356 15.623 -3.527 1.00 97.50 229 HIS A O 1
ATOM 1887 N N . PHE A 1 230 ? -13.505 16.450 -4.483 1.00 97.31 230 PHE A N 1
ATOM 1888 C CA . PHE A 1 230 ? -13.179 15.206 -5.162 1.00 97.31 230 PHE A CA 1
ATOM 1889 C C . PHE A 1 230 ? -12.865 14.074 -4.180 1.00 97.31 230 PHE A C 1
ATOM 1891 O O . PHE A 1 230 ? -13.466 13.009 -4.310 1.00 97.31 230 PHE A O 1
ATOM 1898 N N . VAL A 1 231 ? -12.004 14.312 -3.187 1.00 97.75 231 VAL A N 1
ATOM 1899 C CA . VAL A 1 231 ? -11.650 13.329 -2.152 1.00 97.75 231 VAL A CA 1
ATOM 1900 C C . VAL A 1 231 ? -12.896 12.871 -1.405 1.00 97.75 231 VAL A C 1
ATOM 1902 O O . VAL A 1 231 ? -13.138 11.670 -1.344 1.00 97.75 231 VAL A O 1
ATOM 1905 N N . ARG A 1 232 ? -13.754 13.798 -0.962 1.00 98.19 232 ARG A N 1
ATOM 1906 C CA . ARG A 1 232 ? -15.045 13.474 -0.334 1.00 98.19 232 ARG A CA 1
ATOM 1907 C C . ARG A 1 232 ? -15.879 12.521 -1.183 1.00 98.19 232 ARG A C 1
ATOM 1909 O O . ARG A 1 232 ? -16.431 11.545 -0.684 1.00 98.19 232 ARG A O 1
ATOM 1916 N N . SER A 1 233 ? -15.950 12.785 -2.489 1.00 97.69 233 SER A N 1
ATOM 1917 C CA . SER A 1 233 ? -16.726 11.955 -3.412 1.00 97.69 233 SER A CA 1
ATOM 1918 C C . SER A 1 233 ? -16.170 10.534 -3.580 1.00 97.69 233 SER A C 1
ATOM 1920 O O . SER A 1 233 ? -16.897 9.667 -4.054 1.00 97.69 233 SER A O 1
ATOM 1922 N N . LEU A 1 234 ? -14.917 10.258 -3.187 1.00 97.50 234 LEU A N 1
ATOM 1923 C CA . LEU A 1 234 ? -14.341 8.909 -3.243 1.00 97.50 234 LEU A CA 1
ATOM 1924 C C . LEU A 1 234 ? -15.023 7.937 -2.270 1.00 97.50 234 LEU A C 1
ATOM 1926 O O . LEU A 1 234 ? -15.027 6.740 -2.543 1.00 97.50 234 LEU A O 1
ATOM 1930 N N . ALA A 1 235 ? -15.662 8.425 -1.198 1.00 96.25 235 ALA A N 1
ATOM 1931 C CA . ALA A 1 235 ? -16.381 7.577 -0.241 1.00 96.25 235 ALA A CA 1
ATOM 1932 C C . ALA A 1 235 ? -17.543 6.787 -0.879 1.00 96.25 235 ALA A C 1
ATOM 1934 O O . ALA A 1 235 ? -17.855 5.680 -0.440 1.00 96.25 235 ALA A O 1
ATOM 1935 N N . SER A 1 236 ? -18.172 7.336 -1.923 1.00 95.31 236 SER A N 1
ATOM 1936 C CA . SER A 1 236 ? -19.314 6.725 -2.619 1.00 95.31 236 SER A CA 1
ATOM 1937 C C . SER A 1 236 ? -18.982 6.188 -4.014 1.00 95.31 236 SER A C 1
ATOM 1939 O O . SER A 1 236 ? -19.846 5.612 -4.674 1.00 95.31 236 SER A O 1
ATOM 1941 N N . ARG A 1 237 ? -17.741 6.354 -4.485 1.00 95.31 237 ARG A N 1
ATOM 1942 C CA . ARG A 1 237 ? -17.306 5.885 -5.808 1.00 95.31 237 ARG A CA 1
ATOM 1943 C C . ARG A 1 237 ? -16.814 4.433 -5.773 1.00 95.31 237 ARG A C 1
ATOM 1945 O O . ARG A 1 237 ? -16.390 3.942 -4.725 1.00 95.31 237 ARG A O 1
ATOM 1952 N N . PRO A 1 238 ? -16.794 3.744 -6.930 1.00 93.12 238 PRO A N 1
ATOM 1953 C CA . PRO A 1 238 ? -16.083 2.477 -7.060 1.00 93.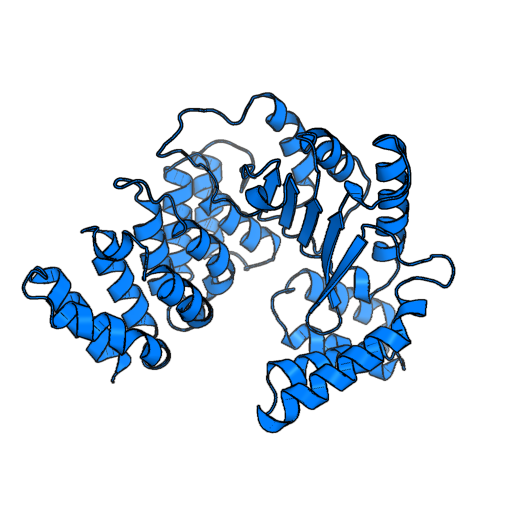12 238 PRO A CA 1
ATOM 1954 C C . PRO A 1 238 ? -14.596 2.642 -6.709 1.00 93.12 238 PRO A C 1
ATOM 1956 O O . PRO A 1 238 ? -13.943 3.576 -7.180 1.00 93.12 238 PRO A O 1
ATOM 1959 N N . LEU A 1 239 ? -14.045 1.726 -5.909 1.00 91.69 239 LEU A N 1
ATOM 1960 C CA . LEU A 1 239 ? -12.643 1.749 -5.461 1.00 91.69 239 LEU A CA 1
ATOM 1961 C C . LEU A 1 239 ? -11.687 1.184 -6.521 1.00 91.69 239 LEU A C 1
ATOM 1963 O O . LEU A 1 239 ? -10.889 0.297 -6.232 1.00 91.69 239 LEU A O 1
ATOM 1967 N N . THR A 1 240 ? -11.783 1.705 -7.742 1.00 91.56 240 THR A N 1
ATOM 1968 C CA . THR A 1 240 ? -10.848 1.436 -8.844 1.00 91.56 240 THR A CA 1
ATOM 1969 C C . THR A 1 240 ? -9.418 1.831 -8.460 1.00 91.56 240 THR A C 1
ATOM 1971 O O . THR A 1 240 ? -9.253 2.777 -7.685 1.00 91.56 240 THR A O 1
ATOM 1974 N N . SER A 1 241 ? -8.394 1.220 -9.052 1.00 88.94 241 SER A N 1
ATOM 1975 C CA . SER A 1 241 ? -6.976 1.530 -8.819 1.00 88.94 241 SER A CA 1
ATOM 1976 C C . SER A 1 241 ? -6.654 3.035 -8.909 1.00 88.94 241 SER A C 1
ATOM 1978 O O . SER A 1 241 ? -6.028 3.548 -7.979 1.00 88.94 241 SER A O 1
ATOM 1980 N N . PRO A 1 242 ? -7.142 3.807 -9.907 1.00 90.88 242 PRO A N 1
ATOM 1981 C CA . PRO A 1 242 ? -6.958 5.261 -9.925 1.00 90.88 242 PRO A CA 1
ATOM 1982 C C . PRO A 1 242 ? -7.599 5.996 -8.737 1.00 90.88 242 PRO A C 1
ATOM 1984 O O . PRO A 1 242 ? -7.006 6.920 -8.190 1.00 90.88 242 PRO A O 1
ATOM 1987 N N . ASN A 1 243 ? -8.797 5.586 -8.306 1.00 94.19 243 ASN A N 1
ATOM 1988 C CA . ASN A 1 243 ? -9.480 6.185 -7.151 1.00 94.19 243 ASN A CA 1
ATOM 1989 C C . ASN A 1 243 ? -8.775 5.836 -5.831 1.00 94.19 243 ASN A C 1
ATOM 1991 O O . ASN A 1 243 ? -8.659 6.700 -4.963 1.00 94.19 243 ASN A O 1
ATOM 1995 N N . ARG A 1 244 ? -8.265 4.603 -5.695 1.00 94.31 244 ARG A N 1
ATOM 1996 C CA . ARG A 1 244 ? -7.423 4.192 -4.560 1.00 94.31 244 ARG A CA 1
ATOM 1997 C C . ARG A 1 244 ? -6.148 5.031 -4.506 1.00 94.31 244 ARG A C 1
ATOM 1999 O O . ARG A 1 244 ? -5.878 5.666 -3.490 1.00 94.31 244 ARG A O 1
ATOM 2006 N N . ALA A 1 245 ? -5.428 5.120 -5.626 1.00 92.31 245 ALA A N 1
ATOM 2007 C CA . ALA A 1 245 ? -4.223 5.934 -5.743 1.00 92.31 245 ALA A CA 1
ATOM 2008 C C . ALA A 1 245 ? -4.507 7.409 -5.432 1.00 92.31 245 ALA A C 1
ATOM 2010 O O . ALA A 1 245 ? -3.747 8.042 -4.708 1.00 92.31 245 ALA A O 1
ATOM 2011 N N . ALA A 1 246 ? -5.624 7.957 -5.911 1.00 94.19 246 ALA A N 1
ATOM 2012 C CA . ALA A 1 246 ? -6.028 9.322 -5.608 1.00 94.19 246 ALA A CA 1
ATOM 2013 C C . ALA A 1 246 ? -6.275 9.562 -4.108 1.00 94.19 246 ALA A C 1
ATOM 2015 O O . ALA A 1 246 ? -5.875 10.612 -3.600 1.00 94.19 246 ALA A O 1
ATOM 2016 N N . LEU A 1 247 ? -6.886 8.609 -3.394 1.00 96.38 247 LEU A N 1
ATOM 2017 C CA . LEU A 1 247 ? -7.066 8.708 -1.943 1.00 96.38 247 LEU A CA 1
ATOM 2018 C C . LEU A 1 247 ? -5.721 8.635 -1.204 1.00 96.38 247 LEU A C 1
ATOM 2020 O O . LEU A 1 247 ? -5.463 9.474 -0.343 1.00 96.38 247 LEU A O 1
ATOM 2024 N N . CYS A 1 248 ? -4.831 7.713 -1.589 1.00 93.25 248 CYS A N 1
ATOM 2025 C CA . CYS A 1 248 ? -3.470 7.645 -1.044 1.00 93.25 248 CYS A CA 1
ATOM 2026 C C . CYS A 1 248 ? -2.693 8.944 -1.305 1.00 93.25 248 CYS A C 1
ATOM 2028 O O . CYS A 1 248 ? -2.081 9.498 -0.405 1.00 93.25 248 CYS A O 1
ATOM 2030 N N . ARG A 1 249 ? -2.786 9.531 -2.501 1.00 91.12 249 ARG A N 1
ATOM 2031 C CA . ARG A 1 249 ? -2.177 10.843 -2.789 1.00 91.12 249 ARG A CA 1
ATOM 2032 C C . ARG A 1 249 ? -2.746 11.960 -1.918 1.00 91.12 249 ARG A C 1
ATOM 2034 O O . ARG A 1 249 ? -2.004 12.839 -1.488 1.00 91.12 249 ARG A O 1
ATOM 2041 N N . ALA A 1 250 ? -4.050 11.935 -1.638 1.00 93.38 250 ALA A N 1
ATOM 2042 C CA . ALA A 1 250 ? -4.691 12.919 -0.771 1.00 93.38 250 ALA A CA 1
ATOM 2043 C C . ALA A 1 250 ? -4.163 12.855 0.673 1.00 93.38 250 ALA A C 1
ATOM 2045 O O . ALA A 1 250 ? -4.055 13.899 1.314 1.00 93.38 250 ALA A O 1
ATOM 2046 N N . LEU A 1 251 ? -3.738 11.672 1.142 1.00 91.00 251 LEU A N 1
ATOM 2047 C CA . LEU A 1 251 ? -3.012 11.484 2.407 1.00 91.00 251 LEU A CA 1
ATOM 2048 C C . LEU A 1 251 ? -1.622 12.133 2.434 1.00 91.00 251 LEU A C 1
ATOM 2050 O O . LEU A 1 251 ? -1.010 12.211 3.498 1.00 91.00 251 LEU A O 1
ATOM 2054 N N . TRP A 1 252 ? -1.126 12.660 1.317 1.00 84.62 252 TRP A N 1
ATOM 2055 C CA . TRP A 1 252 ? 0.153 13.370 1.226 1.00 84.62 252 TRP A CA 1
ATOM 2056 C C . TRP A 1 252 ? 0.011 14.775 0.619 1.00 84.62 252 TRP A C 1
ATOM 2058 O O . TRP A 1 252 ? 1.023 15.404 0.302 1.00 84.62 252 TRP A O 1
ATOM 2068 N N . ASP A 1 253 ? -1.215 15.294 0.474 1.00 86.88 253 ASP A N 1
ATOM 2069 C CA . ASP A 1 253 ? -1.445 16.619 -0.109 1.00 86.88 253 ASP A CA 1
ATOM 2070 C C . ASP A 1 253 ? -0.841 17.734 0.770 1.00 86.88 253 ASP A C 1
ATOM 2072 O O . ASP A 1 253 ? -0.617 17.589 1.972 1.00 86.88 253 ASP A O 1
ATOM 2076 N N . ALA A 1 254 ? -0.527 18.873 0.154 1.00 79.56 254 ALA A N 1
ATOM 2077 C CA . ALA A 1 254 ? 0.014 20.018 0.876 1.00 79.56 254 ALA A CA 1
ATOM 2078 C C . ALA A 1 254 ? -1.031 20.729 1.742 1.00 79.56 254 ALA A C 1
ATOM 2080 O O . ALA A 1 254 ? -0.669 21.374 2.727 1.00 79.56 254 ALA A O 1
ATOM 2081 N N . SER A 1 255 ? -2.307 20.625 1.377 1.00 86.31 255 SER A N 1
ATOM 2082 C CA . SER A 1 255 ? -3.400 21.249 2.102 1.00 86.31 255 SER A CA 1
ATOM 2083 C C . SER A 1 255 ? -3.891 20.364 3.242 1.00 86.31 255 SER A C 1
ATOM 2085 O O . SER A 1 255 ? -4.381 19.256 3.022 1.00 86.31 255 SER A O 1
ATOM 2087 N N . THR A 1 256 ? -3.874 20.906 4.461 1.00 86.62 256 THR A N 1
ATOM 2088 C CA . THR A 1 256 ? -4.440 20.244 5.645 1.00 86.62 256 THR A CA 1
ATOM 2089 C C . THR A 1 256 ? -5.926 19.925 5.476 1.00 86.62 256 THR A C 1
ATOM 2091 O O . THR A 1 256 ? -6.387 18.899 5.960 1.00 86.62 256 THR A O 1
ATOM 2094 N N . LYS A 1 257 ? -6.677 20.742 4.721 1.00 91.06 257 LYS A N 1
ATOM 2095 C CA . LYS A 1 257 ? -8.090 20.469 4.408 1.00 91.06 257 LYS A CA 1
ATOM 2096 C C . LYS A 1 257 ? -8.266 19.208 3.558 1.00 91.06 257 LYS A C 1
ATOM 2098 O O . LYS A 1 257 ? -9.232 18.478 3.745 1.00 91.06 257 LYS A O 1
ATOM 2103 N N . VAL A 1 258 ? -7.362 18.968 2.607 1.00 92.94 258 VAL A N 1
ATOM 2104 C CA . VAL A 1 258 ? -7.407 17.779 1.740 1.00 92.94 258 VAL A CA 1
ATOM 2105 C C . VAL A 1 258 ? -7.000 16.540 2.535 1.00 92.94 258 VAL A C 1
ATOM 2107 O O . VAL A 1 258 ? -7.674 15.518 2.439 1.00 92.94 258 VAL A O 1
ATOM 2110 N N . HIS A 1 259 ? -5.966 16.657 3.375 1.00 89.69 259 HIS A N 1
ATOM 2111 C CA . HIS A 1 259 ? -5.575 15.611 4.327 1.00 89.69 259 HIS A CA 1
ATOM 2112 C C . HIS A 1 259 ? -6.714 15.189 5.244 1.00 89.69 259 HIS A C 1
ATOM 2114 O O . HIS A 1 259 ? -6.983 13.999 5.391 1.00 89.69 259 HIS A O 1
ATOM 2120 N N . ASP A 1 260 ? -7.375 16.157 5.871 1.00 93.06 260 ASP A N 1
ATOM 2121 C CA . ASP A 1 260 ? -8.414 15.887 6.862 1.00 93.06 260 ASP A CA 1
ATOM 2122 C C . ASP A 1 260 ? -9.621 15.202 6.227 1.00 93.06 260 ASP A C 1
ATOM 2124 O O . ASP A 1 260 ? -10.160 14.248 6.790 1.00 93.06 260 ASP A O 1
ATOM 2128 N N . GLU A 1 261 ? -9.978 15.615 5.011 1.00 97.38 261 GLU A N 1
ATOM 2129 C CA . GLU A 1 261 ? -11.002 14.938 4.224 1.00 97.38 261 GLU A CA 1
ATOM 2130 C C . GLU A 1 261 ? -10.577 13.511 3.843 1.00 97.38 261 GLU A C 1
ATOM 2132 O O . GLU A 1 261 ? -11.394 12.599 3.920 1.00 97.38 261 GLU A O 1
ATOM 2137 N N . ALA A 1 262 ? -9.307 13.275 3.492 1.00 97.38 262 ALA A N 1
ATOM 2138 C CA . ALA A 1 262 ? -8.818 11.932 3.172 1.00 97.38 262 ALA A CA 1
ATOM 2139 C C . ALA A 1 262 ? -8.960 10.972 4.366 1.00 97.38 262 ALA A C 1
ATOM 2141 O O . ALA A 1 262 ? -9.478 9.867 4.207 1.00 97.38 262 ALA A O 1
ATOM 2142 N N . PHE A 1 263 ? -8.585 11.405 5.575 1.00 97.38 263 PHE A N 1
ATOM 2143 C CA . PHE A 1 263 ? -8.795 10.609 6.789 1.00 97.38 263 PHE A CA 1
ATOM 2144 C C . PHE A 1 263 ? -10.281 10.367 7.088 1.00 97.38 263 PHE A C 1
ATOM 2146 O O . PHE A 1 263 ? -10.648 9.257 7.474 1.00 97.38 263 PHE A O 1
ATOM 2153 N N . ALA A 1 264 ? -11.144 11.369 6.886 1.00 97.81 264 ALA A N 1
ATOM 2154 C CA . ALA A 1 264 ? -12.589 11.218 7.069 1.00 97.81 264 ALA A CA 1
ATOM 2155 C C . ALA A 1 264 ? -13.193 10.200 6.082 1.00 97.81 264 ALA A C 1
ATOM 2157 O O . ALA A 1 264 ? -14.015 9.361 6.462 1.00 97.81 264 ALA A O 1
ATOM 2158 N N . VAL A 1 265 ? -12.744 10.227 4.825 1.00 98.50 265 VAL A N 1
ATOM 2159 C CA . VAL A 1 265 ? -13.147 9.264 3.793 1.00 98.50 265 VAL A CA 1
ATOM 2160 C C . VAL A 1 265 ? -12.677 7.855 4.144 1.00 98.50 265 VAL A C 1
ATOM 2162 O O . VAL A 1 265 ? -13.477 6.929 4.053 1.00 98.50 265 VAL A O 1
ATOM 2165 N N . ILE A 1 266 ? -11.440 7.676 4.619 1.00 98.31 266 ILE A N 1
ATOM 2166 C CA . ILE A 1 266 ? -10.955 6.370 5.106 1.00 98.31 266 ILE A CA 1
ATOM 2167 C C . ILE A 1 266 ? -11.825 5.864 6.259 1.00 98.31 266 ILE A C 1
ATOM 2169 O O . ILE A 1 266 ? -12.255 4.713 6.237 1.00 98.31 266 ILE A O 1
ATOM 2173 N N . GLY A 1 267 ? -12.158 6.733 7.218 1.00 97.62 267 GLY A N 1
ATOM 2174 C CA . GLY A 1 267 ? -13.073 6.396 8.308 1.00 97.62 267 GLY A CA 1
ATOM 2175 C C . GLY A 1 267 ? -14.455 5.949 7.819 1.00 97.62 267 GLY A C 1
ATOM 2176 O O . GLY A 1 267 ? -15.020 5.002 8.355 1.00 97.62 267 GLY A O 1
ATOM 2177 N N . THR A 1 268 ? -14.971 6.585 6.764 1.00 98.00 268 THR A N 1
ATOM 2178 C CA . THR A 1 268 ? -16.263 6.239 6.144 1.00 98.00 268 THR A CA 1
ATOM 2179 C C . THR A 1 268 ? -16.208 4.914 5.380 1.00 98.00 268 THR A C 1
ATOM 2181 O O . THR A 1 268 ? -17.161 4.139 5.404 1.00 98.00 268 THR A O 1
ATOM 2184 N N . LEU A 1 269 ? -15.097 4.641 4.691 1.00 98.00 269 LEU A N 1
ATOM 2185 C CA . LEU A 1 269 ? -14.880 3.387 3.966 1.00 98.00 269 LEU A CA 1
ATOM 2186 C C . LEU A 1 269 ? -14.684 2.193 4.915 1.00 98.00 269 LEU A C 1
ATOM 2188 O O . LEU A 1 269 ? -15.021 1.063 4.545 1.00 98.00 269 LEU A O 1
ATOM 2192 N N . GLY A 1 270 ? -14.142 2.434 6.113 1.00 96.88 270 GLY A N 1
ATOM 2193 C CA . GLY A 1 270 ? -13.898 1.413 7.126 1.00 96.88 270 GLY A CA 1
ATOM 2194 C C . GLY A 1 270 ? -12.964 0.311 6.603 1.00 96.88 270 GLY A C 1
ATOM 2195 O O . GLY A 1 270 ? -11.929 0.631 6.011 1.00 96.88 270 GLY A O 1
ATOM 2196 N N . PRO A 1 271 ? -13.320 -0.984 6.733 1.00 95.81 271 PRO A N 1
ATOM 2197 C CA . PRO A 1 271 ? -12.484 -2.097 6.266 1.00 95.81 271 PRO A CA 1
ATOM 2198 C C . PRO A 1 271 ? -12.089 -2.018 4.786 1.00 95.81 271 PRO A C 1
ATOM 2200 O O . PRO A 1 271 ? -11.015 -2.471 4.402 1.00 95.81 271 PRO A O 1
ATOM 2203 N N . ARG A 1 272 ? -12.915 -1.385 3.941 1.00 95.25 272 ARG A N 1
ATOM 2204 C CA . ARG A 1 272 ? -12.644 -1.242 2.499 1.00 95.25 272 ARG A CA 1
ATOM 2205 C C . ARG A 1 272 ? -11.446 -0.338 2.189 1.00 95.25 272 ARG A C 1
ATOM 2207 O O . ARG A 1 272 ? -11.001 -0.315 1.045 1.00 95.25 272 ARG A O 1
ATOM 2214 N N . ALA A 1 273 ? -10.946 0.417 3.168 1.00 96.25 273 ALA A N 1
ATOM 2215 C CA . ALA A 1 273 ? -9.772 1.275 3.031 1.00 96.25 273 ALA A CA 1
ATOM 2216 C C . ALA A 1 273 ? -8.449 0.588 3.416 1.00 96.25 273 ALA A C 1
ATOM 2218 O O . ALA A 1 273 ? -7.435 1.269 3.556 1.00 96.25 273 ALA A O 1
ATOM 2219 N N . GLU A 1 274 ? -8.421 -0.743 3.554 1.00 94.25 274 GLU A N 1
ATOM 2220 C CA . GLU A 1 274 ? -7.191 -1.504 3.833 1.00 94.25 274 GLU A CA 1
ATOM 2221 C C . GLU A 1 274 ? -6.035 -1.164 2.875 1.00 94.25 274 GLU A C 1
ATOM 2223 O O . GLU A 1 274 ? -4.877 -1.115 3.287 1.00 94.25 274 GLU A O 1
ATOM 2228 N N . PHE A 1 275 ? -6.332 -0.845 1.611 1.00 91.06 275 PHE A N 1
ATOM 2229 C CA . PHE A 1 275 ? -5.321 -0.469 0.617 1.00 91.06 275 PHE A CA 1
ATOM 2230 C C . PHE A 1 275 ? -4.485 0.765 1.016 1.00 91.06 275 PHE A C 1
ATOM 2232 O O . PHE A 1 275 ? -3.374 0.926 0.522 1.00 91.06 275 PHE A O 1
ATOM 2239 N N . CYS A 1 276 ? -4.969 1.618 1.929 1.00 93.94 276 CYS A N 1
ATOM 2240 C CA . CYS A 1 276 ? -4.209 2.752 2.462 1.00 93.94 276 CYS A CA 1
ATOM 2241 C C . CYS A 1 276 ? -3.233 2.365 3.583 1.00 93.94 276 CYS A C 1
ATOM 2243 O O . CYS A 1 276 ? -2.530 3.234 4.090 1.00 93.94 276 CYS A O 1
ATOM 2245 N N . LEU A 1 277 ? -3.193 1.108 4.037 1.00 92.56 277 LEU A N 1
ATOM 2246 C CA . LEU A 1 277 ? -2.467 0.761 5.259 1.00 92.56 277 LEU A CA 1
ATOM 2247 C C . LEU A 1 277 ? -0.971 1.082 5.185 1.00 92.56 277 LEU A C 1
ATOM 2249 O O . LEU A 1 277 ? -0.413 1.542 6.173 1.00 92.56 277 LEU A O 1
ATOM 2253 N N . GLU A 1 278 ? -0.327 0.868 4.041 1.00 88.19 278 GLU A N 1
ATOM 2254 C CA . GLU A 1 278 ? 1.101 1.175 3.885 1.00 88.19 278 GLU A CA 1
ATOM 2255 C C . GLU A 1 278 ? 1.364 2.684 3.999 1.00 88.19 278 GLU A C 1
ATOM 2257 O O . GLU A 1 278 ? 2.273 3.085 4.722 1.00 88.19 278 GLU A O 1
ATOM 2262 N N . ASP A 1 279 ? 0.504 3.525 3.408 1.00 89.56 279 ASP A N 1
ATOM 2263 C CA . ASP A 1 279 ? 0.543 4.982 3.588 1.00 89.56 279 ASP A CA 1
ATOM 2264 C C . ASP A 1 279 ? 0.358 5.388 5.056 1.00 89.56 279 ASP A C 1
ATOM 2266 O O . ASP A 1 279 ? 1.064 6.262 5.558 1.00 89.56 279 ASP A O 1
ATOM 2270 N N . LEU A 1 280 ? -0.581 4.750 5.760 1.00 92.94 280 LEU A N 1
ATOM 2271 C CA . LEU A 1 280 ? -0.854 5.037 7.169 1.00 92.94 280 LEU A CA 1
ATOM 2272 C C . LEU A 1 280 ? 0.312 4.606 8.071 1.00 92.94 280 LEU A C 1
ATOM 2274 O O . LEU A 1 280 ? 0.659 5.340 8.995 1.00 92.94 280 LEU A O 1
ATOM 2278 N N . LEU A 1 281 ? 0.946 3.463 7.787 1.00 89.88 281 LEU A N 1
ATOM 2279 C CA . LEU A 1 281 ? 2.137 2.984 8.497 1.00 89.88 281 LEU A CA 1
ATOM 2280 C C . LEU A 1 281 ? 3.323 3.930 8.302 1.00 89.88 281 LEU A C 1
ATOM 2282 O O . LEU A 1 281 ? 3.985 4.278 9.278 1.00 89.88 281 LEU A O 1
ATOM 2286 N N . TRP A 1 282 ? 3.534 4.422 7.080 1.00 83.88 282 TRP A N 1
ATOM 2287 C CA . TRP A 1 282 ? 4.574 5.409 6.775 1.00 83.88 282 TRP A CA 1
ATOM 2288 C C . TRP A 1 282 ? 4.436 6.702 7.589 1.00 83.88 282 TRP A C 1
ATOM 2290 O O . TRP A 1 282 ? 5.426 7.340 7.945 1.00 83.88 282 TRP A O 1
ATOM 2300 N N . MET A 1 283 ? 3.214 7.095 7.957 1.00 85.75 283 MET A N 1
ATOM 2301 C CA . MET A 1 283 ? 2.995 8.260 8.826 1.00 85.75 283 MET A CA 1
ATOM 2302 C C . MET A 1 283 ? 3.412 8.036 10.284 1.00 85.75 283 MET A C 1
ATOM 2304 O O . MET A 1 283 ? 3.467 9.002 11.049 1.00 85.75 283 MET A O 1
ATOM 2308 N N . LEU A 1 284 ? 3.689 6.793 10.679 1.00 86.06 284 LEU A N 1
ATOM 2309 C CA . LEU A 1 284 ? 4.162 6.426 12.013 1.00 86.06 284 LEU A CA 1
ATOM 2310 C C . LEU A 1 284 ? 5.693 6.343 12.094 1.00 86.06 284 LEU A C 1
ATOM 2312 O O . LEU A 1 284 ? 6.228 6.205 13.195 1.00 86.06 284 LEU A O 1
ATOM 2316 N N . GLU A 1 285 ? 6.400 6.453 10.968 1.00 79.25 285 GLU A N 1
ATOM 2317 C CA . GLU A 1 285 ? 7.857 6.337 10.935 1.00 79.25 285 GLU A CA 1
ATOM 2318 C C . GLU A 1 285 ? 8.562 7.591 11.496 1.00 79.25 285 GLU A C 1
ATOM 2320 O O . GLU A 1 285 ? 8.081 8.717 11.321 1.00 79.25 285 GLU A O 1
ATOM 2325 N N . PRO A 1 286 ? 9.700 7.450 12.200 1.00 70.88 286 PRO A N 1
ATOM 2326 C CA . PRO A 1 286 ? 10.504 8.588 12.643 1.00 70.88 286 PRO A CA 1
ATOM 2327 C C . PRO A 1 286 ? 11.067 9.447 11.487 1.00 70.88 286 PRO A C 1
ATOM 2329 O O . PRO A 1 286 ? 11.262 8.938 10.385 1.00 70.88 286 PRO A O 1
ATOM 2332 N N . PRO A 1 287 ? 11.390 10.734 11.739 1.00 63.53 287 PRO A N 1
ATOM 2333 C CA . PRO A 1 287 ? 11.158 11.469 12.985 1.00 63.53 287 PRO A CA 1
ATOM 2334 C C . PRO A 1 287 ? 9.691 11.905 13.129 1.00 63.53 287 PRO A C 1
ATOM 2336 O O . PRO A 1 287 ? 9.098 12.480 12.221 1.00 63.53 287 PRO A O 1
ATOM 2339 N N . LEU A 1 288 ? 9.088 11.649 14.295 1.00 70.62 288 LEU A N 1
ATOM 2340 C CA . LEU A 1 288 ? 7.698 12.005 14.591 1.00 70.62 288 LEU A CA 1
ATOM 2341 C C . LEU A 1 288 ? 7.622 13.354 15.316 1.00 70.62 288 LEU A C 1
ATOM 2343 O O . LEU A 1 288 ? 7.486 13.376 16.536 1.00 70.62 288 LEU A O 1
ATOM 2347 N N . GLY A 1 289 ? 7.635 14.479 14.594 1.00 68.88 289 GLY A N 1
ATOM 2348 C CA . GLY A 1 289 ? 7.537 15.810 15.211 1.00 68.88 289 GLY A CA 1
ATOM 2349 C C . GLY A 1 289 ? 6.424 15.894 16.262 1.00 68.88 289 GLY A C 1
ATOM 2350 O O . GLY A 1 289 ? 5.289 15.523 15.980 1.00 68.88 289 GLY A O 1
ATOM 2351 N N . LYS A 1 290 ? 6.711 16.346 17.492 1.00 70.06 290 LYS A N 1
ATOM 2352 C CA . LYS A 1 290 ? 5.803 16.221 18.664 1.00 70.06 290 LYS A CA 1
ATOM 2353 C C . LYS A 1 290 ? 4.377 16.749 18.448 1.00 70.06 290 LYS A C 1
ATOM 2355 O O . LYS A 1 290 ? 3.446 16.248 19.071 1.00 70.06 290 LYS A O 1
ATOM 2360 N N . ARG A 1 291 ? 4.218 17.758 17.586 1.00 75.75 291 ARG A N 1
ATOM 2361 C CA . ARG A 1 291 ? 2.940 18.421 17.263 1.00 75.75 291 ARG A CA 1
ATOM 2362 C C . ARG A 1 291 ? 2.318 17.966 15.943 1.00 75.75 291 ARG A C 1
ATOM 2364 O O . ARG A 1 291 ? 1.275 18.483 15.562 1.00 75.75 291 ARG A O 1
ATOM 2371 N N . ASP A 1 292 ? 2.946 17.026 15.243 1.00 78.00 292 ASP A N 1
ATOM 2372 C CA . ASP A 1 292 ? 2.400 16.481 14.009 1.00 78.00 292 ASP A CA 1
ATOM 2373 C C . ASP A 1 292 ? 1.136 15.662 14.327 1.00 78.00 292 ASP A C 1
ATOM 2375 O O . ASP A 1 292 ? 1.240 14.667 15.063 1.00 78.00 292 ASP A O 1
ATOM 2379 N N . PRO A 1 293 ? -0.042 16.054 13.800 1.00 82.06 293 PRO A N 1
ATOM 2380 C CA . PRO A 1 293 ? -1.299 15.360 14.052 1.00 82.06 293 PRO A CA 1
ATOM 2381 C C . PRO A 1 293 ? -1.453 14.090 13.202 1.00 82.06 293 PRO A C 1
ATOM 2383 O O . PRO A 1 293 ? -2.348 13.284 13.471 1.00 82.06 293 PRO A O 1
ATOM 2386 N N . ARG A 1 294 ? -0.616 13.893 12.171 1.00 85.69 294 ARG A N 1
ATOM 2387 C CA . ARG A 1 294 ? -0.747 12.774 11.224 1.00 85.69 294 ARG A CA 1
ATOM 2388 C C . ARG A 1 294 ? -0.624 11.401 11.880 1.00 85.69 294 ARG A C 1
ATOM 2390 O O . ARG A 1 294 ? -1.490 10.587 11.591 1.00 85.69 294 ARG A O 1
ATOM 2397 N N . PRO A 1 295 ? 0.321 11.125 12.802 1.00 89.12 295 PRO A N 1
ATOM 2398 C CA . PRO A 1 295 ? 0.409 9.806 13.426 1.00 89.12 295 PRO A CA 1
ATOM 2399 C C . PRO A 1 295 ? -0.864 9.430 14.194 1.00 89.12 295 PRO A C 1
ATOM 2401 O O . PRO A 1 295 ? -1.356 8.312 14.083 1.00 89.12 295 PRO A O 1
ATOM 2404 N N . ALA A 1 296 ? -1.453 10.377 14.934 1.00 91.31 296 ALA A N 1
ATOM 2405 C CA . ALA A 1 296 ? -2.699 10.131 15.660 1.00 91.31 296 ALA A CA 1
ATOM 2406 C C . ALA A 1 296 ? -3.888 9.929 14.703 1.00 91.31 296 ALA A C 1
ATOM 2408 O O . ALA A 1 296 ? -4.712 9.044 14.923 1.00 91.31 296 ALA A O 1
ATOM 2409 N N . LYS A 1 297 ? -3.974 10.720 13.623 1.00 93.62 297 LYS A N 1
ATOM 2410 C CA . LYS A 1 297 ? -4.998 10.550 12.577 1.00 93.62 297 LYS A CA 1
ATOM 2411 C C . LYS A 1 297 ? -4.842 9.223 11.829 1.00 93.62 297 LYS A C 1
ATOM 2413 O O . LYS A 1 297 ? -5.843 8.551 11.602 1.00 93.62 297 LYS A O 1
ATOM 2418 N N . ALA A 1 298 ? -3.610 8.817 11.529 1.00 94.25 298 ALA A N 1
ATOM 2419 C CA . ALA A 1 298 ? -3.303 7.548 10.888 1.00 94.25 298 ALA A CA 1
ATOM 2420 C C . ALA A 1 298 ? -3.736 6.363 11.751 1.00 94.25 298 ALA A C 1
ATOM 2422 O O . ALA A 1 298 ? -4.456 5.498 11.268 1.00 94.25 298 ALA A O 1
ATOM 2423 N N . LEU A 1 299 ? -3.420 6.380 13.049 1.00 95.56 299 LEU A N 1
ATOM 2424 C CA . LEU A 1 299 ? -3.879 5.354 13.987 1.00 95.56 299 LEU A CA 1
ATOM 2425 C C . LEU A 1 299 ? -5.411 5.282 14.078 1.00 95.56 299 LEU A C 1
ATOM 2427 O O . LEU A 1 299 ? -5.969 4.190 14.051 1.00 95.56 299 LEU A O 1
ATOM 2431 N N . ARG A 1 300 ? -6.117 6.420 14.115 1.00 96.25 300 ARG A N 1
ATOM 2432 C CA . ARG A 1 300 ? -7.596 6.431 14.100 1.00 96.25 300 ARG A CA 1
ATOM 2433 C C . ARG A 1 300 ? -8.172 5.877 12.797 1.00 96.25 300 ARG A C 1
ATOM 2435 O O . ARG A 1 300 ? -9.142 5.129 12.823 1.00 96.25 300 ARG A O 1
ATOM 2442 N N . ALA A 1 301 ? -7.565 6.211 11.663 1.00 97.50 301 ALA A N 1
ATOM 2443 C CA . ALA A 1 301 ? -7.941 5.647 10.373 1.00 97.50 301 ALA A CA 1
ATOM 2444 C C . ALA A 1 301 ? -7.706 4.128 10.331 1.00 97.50 301 ALA A C 1
ATOM 2446 O O . ALA A 1 301 ? -8.587 3.384 9.909 1.00 97.50 301 ALA A O 1
ATOM 2447 N N . MET A 1 302 ? -6.575 3.652 10.857 1.00 97.56 302 MET A N 1
ATOM 2448 C CA . MET A 1 302 ? -6.300 2.221 11.018 1.00 97.56 302 MET A CA 1
ATOM 2449 C C . MET A 1 302 ? -7.315 1.546 11.951 1.00 97.56 302 MET A C 1
ATOM 2451 O O . MET A 1 302 ? -7.732 0.422 11.682 1.00 97.56 302 MET A O 1
ATOM 2455 N N . ALA A 1 303 ? -7.770 2.230 13.006 1.00 97.44 303 ALA A N 1
ATOM 2456 C CA . ALA A 1 303 ? -8.830 1.732 13.881 1.00 97.44 303 ALA A CA 1
ATOM 2457 C C . ALA A 1 303 ? -10.177 1.568 13.154 1.00 97.44 303 ALA A C 1
ATOM 2459 O O . ALA A 1 303 ? -10.892 0.601 13.403 1.00 97.44 303 ALA A O 1
ATOM 2460 N N . ALA A 1 304 ? -10.508 2.478 12.232 1.00 97.62 304 ALA A N 1
ATOM 2461 C CA . ALA A 1 304 ? -11.708 2.374 11.401 1.00 97.62 304 ALA A CA 1
ATOM 2462 C C . ALA A 1 304 ? -11.616 1.245 10.357 1.00 97.62 304 ALA A C 1
ATOM 2464 O O . ALA A 1 304 ? -12.622 0.604 10.055 1.00 97.62 304 ALA A O 1
ATOM 2465 N N . ILE A 1 305 ? -10.414 0.971 9.833 1.00 97.75 305 ILE A N 1
ATOM 2466 C CA . ILE A 1 305 ? -10.147 -0.205 8.985 1.00 97.75 305 ILE A CA 1
ATOM 2467 C C . ILE A 1 305 ? -10.360 -1.502 9.787 1.00 97.75 305 ILE A C 1
ATOM 2469 O O . ILE A 1 305 ? -10.854 -2.497 9.250 1.00 97.75 305 ILE A O 1
ATOM 2473 N N . GLY A 1 306 ? -10.037 -1.490 11.083 1.00 95.75 306 GLY A N 1
ATOM 2474 C CA . GLY A 1 306 ? -10.298 -2.602 11.991 1.00 95.75 306 GLY A CA 1
ATOM 2475 C C . GLY A 1 306 ? -9.431 -3.829 11.676 1.00 95.75 306 GLY A C 1
ATOM 2476 O O . GLY A 1 306 ? -8.259 -3.669 11.318 1.00 95.75 306 GLY A O 1
ATOM 2477 N N . PRO A 1 307 ? -9.969 -5.063 11.780 1.00 95.12 307 PRO A N 1
ATOM 2478 C CA . PRO A 1 307 ? -9.191 -6.294 11.607 1.00 95.12 307 PRO A CA 1
ATOM 2479 C C . PRO A 1 307 ? -8.506 -6.444 10.242 1.00 95.12 307 PRO A C 1
ATOM 2481 O O . PRO A 1 307 ? -7.456 -7.076 10.170 1.00 95.12 307 PRO A O 1
ATOM 2484 N N . ALA A 1 308 ? -9.033 -5.823 9.179 1.00 92.31 308 ALA A N 1
ATOM 2485 C CA . ALA A 1 308 ? -8.380 -5.817 7.865 1.00 92.31 308 ALA A CA 1
ATOM 2486 C C . ALA A 1 308 ? -6.979 -5.164 7.918 1.00 92.31 308 ALA A C 1
ATOM 2488 O O . ALA A 1 308 ? -6.071 -5.544 7.188 1.00 92.31 308 ALA A O 1
ATOM 2489 N N . GLY A 1 309 ? -6.744 -4.244 8.861 1.00 90.88 309 GLY A N 1
ATOM 2490 C CA . GLY A 1 309 ? -5.448 -3.595 9.073 1.00 90.88 309 GLY A CA 1
ATOM 2491 C C . GLY A 1 309 ? -4.420 -4.441 9.838 1.00 90.88 309 GLY A C 1
ATOM 2492 O O . GLY A 1 309 ? -3.325 -3.952 10.125 1.00 90.88 309 GLY A O 1
ATOM 2493 N N . ALA A 1 310 ? -4.735 -5.691 10.198 1.00 91.75 310 ALA A N 1
ATOM 2494 C CA . ALA A 1 310 ? -3.891 -6.520 11.059 1.00 91.75 310 ALA A CA 1
ATOM 2495 C C . ALA A 1 310 ? -2.494 -6.806 10.487 1.00 91.75 310 ALA A C 1
ATOM 2497 O O . ALA A 1 310 ? -1.550 -6.994 11.258 1.00 91.75 310 ALA A O 1
ATOM 2498 N N . ARG A 1 311 ? -2.316 -6.774 9.158 1.00 88.44 311 ARG A N 1
ATOM 2499 C CA . ARG A 1 311 ? -0.998 -6.958 8.518 1.00 88.44 311 ARG A CA 1
ATOM 2500 C C . ARG A 1 311 ? 0.042 -5.925 8.989 1.00 88.44 311 ARG A C 1
ATOM 2502 O O . ARG A 1 311 ? 1.229 -6.227 9.052 1.00 88.44 311 ARG A O 1
ATOM 2509 N N . GLY A 1 312 ? -0.403 -4.739 9.419 1.00 88.12 312 GLY A N 1
ATOM 2510 C CA . GLY A 1 312 ? 0.459 -3.697 9.983 1.00 88.12 312 GLY A CA 1
ATOM 2511 C C . GLY A 1 312 ? 0.884 -3.934 11.437 1.00 88.12 312 GLY A C 1
ATOM 2512 O O . GLY A 1 312 ? 1.792 -3.259 11.919 1.00 88.12 312 GLY A O 1
ATOM 2513 N N . LEU A 1 313 ? 0.276 -4.892 12.149 1.00 92.69 313 LEU A N 1
ATOM 2514 C CA . LEU A 1 313 ? 0.503 -5.094 13.583 1.00 92.69 313 LEU A CA 1
ATOM 2515 C C . LEU A 1 313 ? 1.974 -5.370 13.904 1.00 92.69 313 LEU A C 1
ATOM 2517 O O . LEU A 1 313 ? 2.544 -4.728 14.783 1.00 92.69 313 LEU A O 1
ATOM 2521 N N . ARG A 1 314 ? 2.612 -6.291 13.171 1.00 88.31 314 ARG A N 1
ATOM 2522 C CA . ARG A 1 314 ? 4.023 -6.641 13.412 1.00 88.31 314 ARG A CA 1
ATOM 2523 C C . ARG A 1 314 ? 4.955 -5.458 13.158 1.00 88.31 314 ARG A C 1
ATOM 2525 O O . ARG A 1 314 ? 5.887 -5.263 13.932 1.00 88.31 314 ARG A O 1
ATOM 2532 N N . VAL A 1 315 ? 4.672 -4.669 12.119 1.00 87.38 315 VAL A N 1
ATOM 2533 C CA . VAL A 1 315 ? 5.445 -3.468 11.771 1.00 87.38 315 VAL A CA 1
ATOM 2534 C C . VAL A 1 315 ? 5.381 -2.457 12.912 1.00 87.38 315 VAL A C 1
ATOM 2536 O O . VAL A 1 315 ? 6.420 -2.020 13.404 1.00 87.38 315 VAL A O 1
ATOM 2539 N N . VAL A 1 316 ? 4.176 -2.144 13.402 1.00 89.94 316 VAL A N 1
ATOM 2540 C CA . VAL A 1 316 ? 4.025 -1.170 14.490 1.00 89.94 316 VAL A CA 1
ATOM 2541 C C . VAL A 1 316 ? 4.652 -1.684 15.781 1.00 89.94 316 VAL A C 1
ATOM 2543 O O . VAL A 1 316 ? 5.425 -0.952 16.390 1.00 89.94 316 VAL A O 1
ATOM 2546 N N . LEU A 1 317 ? 4.394 -2.934 16.184 1.00 89.25 317 LEU A N 1
ATOM 2547 C CA . LEU A 1 317 ? 4.977 -3.496 17.410 1.00 89.25 317 LEU A CA 1
ATOM 2548 C C . LEU A 1 317 ? 6.513 -3.493 17.377 1.00 89.25 317 LEU A C 1
ATOM 2550 O O . LEU A 1 317 ? 7.131 -3.150 18.382 1.00 89.25 317 LEU A O 1
ATOM 2554 N N . GLY A 1 318 ? 7.126 -3.807 16.230 1.00 83.50 318 GLY A N 1
ATOM 2555 C CA . GLY A 1 318 ? 8.579 -3.724 16.059 1.00 83.50 318 GLY A CA 1
ATOM 2556 C C . GLY A 1 318 ? 9.119 -2.298 16.212 1.00 83.50 318 GLY A C 1
ATOM 2557 O O . GLY A 1 318 ? 10.175 -2.099 16.809 1.00 83.50 318 GLY A O 1
ATOM 2558 N N . ALA A 1 319 ? 8.369 -1.298 15.741 1.00 79.25 319 ALA A N 1
ATOM 2559 C CA . ALA A 1 319 ? 8.743 0.110 15.851 1.00 79.25 319 ALA A CA 1
ATOM 2560 C C . ALA A 1 319 ? 8.534 0.699 17.262 1.00 79.25 319 ALA A C 1
ATOM 2562 O O . ALA A 1 319 ? 9.207 1.666 17.625 1.00 79.25 319 ALA A O 1
ATOM 2563 N N . LEU A 1 320 ? 7.633 0.138 18.083 1.00 80.38 320 LEU A N 1
ATOM 2564 C CA . LEU A 1 320 ? 7.302 0.687 19.408 1.00 80.38 320 LEU A CA 1
ATOM 2565 C C . LEU A 1 320 ? 8.486 0.722 20.381 1.00 80.38 320 LEU A C 1
ATOM 2567 O O . LEU A 1 320 ? 8.538 1.624 21.216 1.00 80.38 320 LEU A O 1
ATOM 2571 N N . ASN A 1 321 ? 9.455 -0.186 20.238 1.00 62.97 321 ASN A N 1
ATOM 2572 C CA . ASN A 1 321 ? 10.639 -0.262 21.105 1.00 62.97 321 ASN A CA 1
ATOM 2573 C C . ASN A 1 321 ? 11.501 1.015 21.089 1.00 62.97 321 ASN A C 1
ATOM 2575 O O . ASN A 1 321 ? 12.270 1.250 22.019 1.00 62.97 321 ASN A O 1
ATOM 2579 N N . HIS A 1 322 ? 11.345 1.859 20.065 1.00 56.31 322 HIS A N 1
ATOM 2580 C CA . HIS A 1 322 ? 12.110 3.095 19.882 1.00 56.31 322 HIS A CA 1
ATOM 2581 C C . HIS A 1 322 ? 11.217 4.326 19.645 1.00 56.31 322 HIS A C 1
ATOM 2583 O O . HIS A 1 322 ? 11.704 5.366 19.204 1.00 56.31 322 HIS A O 1
ATOM 2589 N N . SER A 1 323 ? 9.906 4.226 19.899 1.00 66.06 323 SER A N 1
ATOM 2590 C CA . SER A 1 323 ? 8.930 5.200 19.399 1.00 66.06 323 SER A CA 1
ATOM 2591 C C . SER A 1 323 ? 8.358 6.149 20.457 1.00 66.06 323 SER A C 1
ATOM 2593 O O . SER A 1 323 ? 7.938 5.746 21.542 1.00 66.06 323 SER A O 1
ATOM 2595 N N . GLU A 1 324 ? 8.209 7.423 20.079 1.00 74.56 324 GLU A N 1
ATOM 2596 C CA . GLU A 1 324 ? 7.461 8.440 20.833 1.00 74.56 324 GLU A CA 1
ATOM 2597 C C . GLU A 1 324 ? 5.933 8.204 20.842 1.00 74.56 324 GLU A C 1
ATOM 2599 O O . GLU A 1 324 ? 5.195 8.942 21.504 1.00 74.56 324 GLU A O 1
ATOM 2604 N N . LEU A 1 325 ? 5.422 7.196 20.118 1.00 79.56 325 LEU A N 1
ATOM 2605 C CA . LEU A 1 325 ? 3.983 6.911 20.006 1.00 79.56 325 LEU A CA 1
ATOM 2606 C C . LEU A 1 325 ? 3.306 6.711 21.372 1.00 79.56 325 LEU A C 1
ATOM 2608 O O . LEU A 1 325 ? 2.212 7.228 21.584 1.00 79.56 325 LEU A O 1
ATOM 2612 N N . LEU A 1 326 ? 3.965 6.021 22.310 1.00 79.88 326 LEU A N 1
ATOM 2613 C CA . LEU A 1 326 ? 3.435 5.782 23.661 1.00 79.88 326 LEU A CA 1
ATOM 2614 C C . LEU A 1 326 ? 3.634 6.963 24.623 1.00 79.88 326 LEU A C 1
ATOM 2616 O O . LEU A 1 326 ? 2.987 7.012 25.666 1.00 79.88 326 LEU A O 1
ATOM 2620 N N . GLN A 1 327 ? 4.519 7.907 24.294 1.00 80.06 327 GLN A N 1
ATOM 2621 C CA . GLN A 1 327 ? 4.833 9.059 25.150 1.00 80.06 327 GLN A CA 1
ATOM 2622 C C . GLN A 1 327 ? 3.910 10.259 24.881 1.00 80.06 327 GLN A C 1
ATOM 2624 O O . GLN A 1 327 ? 3.758 11.141 25.725 1.00 80.06 327 GLN A O 1
ATOM 2629 N N . SER A 1 328 ? 3.279 10.307 23.706 1.00 83.62 328 SER A N 1
ATOM 2630 C CA . SER A 1 328 ? 2.371 11.390 23.325 1.00 83.62 328 SER A CA 1
ATOM 2631 C C . SER A 1 328 ? 0.953 11.172 23.858 1.00 83.62 328 SER A C 1
ATOM 2633 O O . SER A 1 328 ? 0.349 10.117 23.651 1.00 83.62 328 SER A O 1
ATOM 2635 N N . ARG A 1 329 ? 0.383 12.225 24.464 1.00 83.88 329 ARG A N 1
ATOM 2636 C CA . ARG A 1 329 ? -0.997 12.244 24.985 1.00 83.88 329 ARG A CA 1
ATOM 2637 C C . ARG A 1 329 ? -2.061 11.984 23.917 1.00 83.88 329 ARG A C 1
ATOM 2639 O O . ARG A 1 329 ? -3.117 11.464 24.247 1.00 83.88 329 ARG A O 1
ATOM 2646 N N . GLU A 1 330 ? -1.796 12.324 22.657 1.00 85.94 330 GLU A N 1
ATOM 2647 C CA . GLU A 1 330 ? -2.755 12.119 21.561 1.00 85.94 330 GLU A CA 1
ATOM 2648 C C . GLU A 1 330 ? -2.559 10.780 20.845 1.00 85.94 330 GLU A C 1
ATOM 2650 O O . GLU A 1 330 ? -3.530 10.150 20.425 1.00 85.94 330 GLU A O 1
ATOM 2655 N N . ARG A 1 331 ? -1.304 10.335 20.700 1.00 89.56 331 ARG A N 1
ATOM 2656 C CA . ARG A 1 331 ? -0.961 9.137 19.916 1.00 89.56 331 ARG A CA 1
ATOM 2657 C C . ARG A 1 331 ? -1.191 7.857 20.707 1.00 89.56 331 ARG A C 1
ATOM 2659 O O . ARG A 1 331 ? -1.690 6.893 20.137 1.00 89.56 331 ARG A O 1
ATOM 2666 N N . ALA A 1 332 ? -0.891 7.850 22.007 1.00 90.44 332 ALA A N 1
ATOM 2667 C CA . ALA A 1 332 ? -1.026 6.647 22.822 1.00 90.44 332 ALA A CA 1
ATOM 2668 C C . ALA A 1 332 ? -2.488 6.153 22.916 1.00 90.44 332 ALA A C 1
ATOM 2670 O O . ALA A 1 332 ? -2.717 4.963 22.689 1.00 90.44 332 ALA A O 1
ATOM 2671 N N . PRO A 1 333 ? -3.505 7.013 23.144 1.00 92.81 333 PRO A N 1
ATOM 2672 C CA . PRO A 1 333 ? -4.900 6.576 23.099 1.00 92.81 333 PRO A CA 1
ATOM 2673 C C . PRO A 1 333 ? -5.329 6.077 21.715 1.00 92.81 333 PRO A C 1
ATOM 2675 O O . PRO A 1 333 ? -6.015 5.062 21.638 1.00 92.81 333 PRO A O 1
ATOM 2678 N N . ALA A 1 334 ? -4.899 6.742 20.635 1.00 94.12 334 ALA A N 1
ATOM 2679 C CA . ALA A 1 334 ? -5.213 6.326 19.265 1.00 94.12 334 ALA A CA 1
ATOM 2680 C C . ALA A 1 334 ? -4.579 4.967 18.914 1.00 94.12 334 ALA A C 1
ATOM 2682 O O . ALA A 1 334 ? -5.199 4.144 18.247 1.00 94.12 334 ALA A O 1
ATOM 2683 N N . LEU A 1 335 ? -3.366 4.701 19.413 1.00 94.56 335 LEU A N 1
ATOM 2684 C CA . LEU A 1 335 ? -2.700 3.408 19.266 1.00 94.56 335 LEU A CA 1
ATOM 2685 C C . LEU A 1 335 ? -3.511 2.308 19.953 1.00 94.56 335 LEU A C 1
ATOM 2687 O O . LEU A 1 335 ? -3.785 1.282 19.344 1.00 94.56 335 LEU A O 1
ATOM 2691 N N . LEU A 1 336 ? -3.933 2.529 21.200 1.00 95.88 336 LEU A N 1
ATOM 2692 C CA . LEU A 1 336 ? -4.744 1.562 21.946 1.00 95.88 336 LEU A CA 1
ATOM 2693 C C . LEU A 1 336 ? -6.124 1.351 21.317 1.00 95.88 336 LEU A C 1
ATOM 2695 O O . LEU A 1 336 ? -6.635 0.234 21.319 1.00 95.88 336 LEU A O 1
ATOM 2699 N N . GLU A 1 337 ? -6.723 2.408 20.770 1.00 96.12 337 GLU A N 1
ATOM 2700 C CA . GLU A 1 337 ? -7.970 2.321 20.015 1.00 96.12 337 GLU A CA 1
ATOM 2701 C C . GLU A 1 337 ? -7.816 1.405 18.797 1.00 96.12 337 GLU A C 1
ATOM 2703 O O . GLU A 1 337 ? -8.609 0.473 18.640 1.00 96.12 337 GLU A O 1
ATOM 2708 N N . TRP A 1 338 ? -6.764 1.604 17.996 1.00 96.50 338 TRP A N 1
ATOM 2709 C CA . TRP A 1 338 ? -6.456 0.730 16.867 1.00 96.50 338 TRP A CA 1
ATOM 2710 C C . TRP A 1 338 ? -6.165 -0.704 17.308 1.00 96.50 338 TRP A C 1
ATOM 2712 O O . TRP A 1 338 ? -6.811 -1.621 16.808 1.00 96.50 338 TRP A O 1
ATOM 2722 N N . LEU A 1 339 ? -5.278 -0.922 18.283 1.00 96.56 339 LEU A N 1
ATOM 2723 C CA . LEU A 1 339 ? -4.973 -2.267 18.784 1.00 96.56 339 LEU A CA 1
ATOM 2724 C C . LEU A 1 339 ? -6.241 -2.993 19.257 1.00 96.56 339 LEU A C 1
ATOM 2726 O O . LEU A 1 339 ? -6.448 -4.158 18.930 1.00 96.56 339 LEU A O 1
ATOM 2730 N N . GLY A 1 340 ? -7.130 -2.292 19.965 1.00 96.62 340 GLY A N 1
ATOM 2731 C CA . GLY A 1 340 ? -8.419 -2.836 20.384 1.00 96.62 340 GLY A CA 1
ATOM 2732 C C . GLY A 1 340 ? -9.393 -3.102 19.229 1.00 96.62 340 GLY A C 1
ATOM 2733 O O . GLY A 1 340 ? -10.243 -3.977 19.358 1.00 96.62 340 GLY A O 1
ATOM 2734 N N . SER A 1 341 ? -9.301 -2.370 18.114 1.00 96.94 341 SER A N 1
ATOM 2735 C CA . SER A 1 341 ? -10.138 -2.588 16.919 1.00 96.94 341 SER A CA 1
ATOM 2736 C C . SER A 1 341 ? -9.798 -3.877 16.162 1.00 96.94 341 SER A C 1
ATOM 2738 O O . SER A 1 341 ? -10.635 -4.385 15.421 1.00 96.94 341 SER A O 1
ATOM 2740 N N . LEU A 1 342 ? -8.599 -4.434 16.376 1.00 96.75 342 LEU A N 1
ATOM 2741 C CA . LEU A 1 342 ? -8.166 -5.694 15.762 1.00 96.75 342 LEU A CA 1
ATOM 2742 C C . LEU A 1 342 ? -8.862 -6.923 16.370 1.00 96.75 342 LEU A C 1
ATOM 2744 O O . LEU A 1 342 ? -8.799 -8.010 15.794 1.00 96.75 342 LEU A O 1
ATOM 2748 N N . GLY A 1 343 ? -9.508 -6.773 17.534 1.00 95.50 343 GLY A N 1
ATOM 2749 C CA . GLY A 1 343 ? -10.128 -7.884 18.252 1.00 95.50 343 GLY A CA 1
ATOM 2750 C C . GLY A 1 343 ? -9.109 -8.985 18.588 1.00 95.50 343 GLY A C 1
ATOM 2751 O O . GLY A 1 343 ? -7.954 -8.667 18.890 1.00 95.50 343 GLY A O 1
ATOM 2752 N N . PRO A 1 344 ? -9.482 -10.276 18.495 1.00 95.50 344 PRO A N 1
ATOM 2753 C CA . PRO A 1 344 ? -8.582 -11.393 18.796 1.00 95.50 344 PRO A CA 1
ATOM 2754 C C . PRO A 1 344 ? -7.296 -11.421 17.962 1.00 95.50 344 PRO A C 1
ATOM 2756 O O . PRO A 1 344 ? -6.266 -11.884 18.433 1.00 95.50 344 PRO A O 1
ATOM 2759 N N . VAL A 1 345 ? -7.293 -10.867 16.744 1.00 94.44 345 VAL A N 1
ATOM 2760 C CA . VAL A 1 345 ? -6.071 -10.803 15.917 1.00 94.44 345 VAL A CA 1
ATOM 2761 C C . VAL A 1 345 ? -4.993 -9.922 16.573 1.00 94.44 345 VAL A C 1
ATOM 2763 O O . VAL A 1 345 ? -3.800 -10.086 16.324 1.00 94.44 345 VAL A O 1
ATOM 2766 N N . GLY A 1 346 ? -5.399 -9.021 17.474 1.00 93.69 346 GLY A N 1
ATOM 2767 C CA . GLY A 1 346 ? -4.519 -8.176 18.272 1.00 93.69 346 GLY A CA 1
ATOM 2768 C C . GLY A 1 346 ? -3.791 -8.884 19.420 1.00 93.69 346 GLY A C 1
ATOM 2769 O O . GLY A 1 346 ? -3.041 -8.210 20.122 1.00 93.69 346 GLY A O 1
ATOM 2770 N N . THR A 1 347 ? -3.954 -10.200 19.639 1.00 95.56 347 THR A N 1
ATOM 2771 C CA . THR A 1 347 ? -3.284 -10.942 20.734 1.00 95.56 347 THR A CA 1
ATOM 2772 C C . THR A 1 347 ? -1.784 -10.640 20.879 1.00 95.56 347 THR A C 1
ATOM 2774 O O . THR A 1 347 ? -1.351 -10.431 22.015 1.00 95.56 347 THR A O 1
ATOM 2777 N N . PRO A 1 348 ? -0.978 -10.524 19.800 1.00 94.25 348 PRO A N 1
ATOM 2778 C CA . PRO A 1 348 ? 0.441 -10.173 19.922 1.00 94.25 348 PRO A CA 1
ATOM 2779 C C . PRO A 1 348 ? 0.714 -8.837 20.635 1.00 94.25 348 PRO A C 1
ATOM 2781 O O . PRO A 1 348 ? 1.810 -8.629 21.147 1.00 94.25 348 PRO A O 1
ATOM 2784 N N . ALA A 1 349 ? -0.265 -7.929 20.692 1.00 93.31 349 ALA A N 1
ATOM 2785 C CA . ALA A 1 349 ? -0.145 -6.634 21.354 1.00 93.31 349 ALA A CA 1
ATOM 2786 C C . ALA A 1 349 ? -0.417 -6.672 22.867 1.00 93.31 349 ALA A C 1
ATOM 2788 O O . ALA A 1 349 ? -0.144 -5.679 23.544 1.00 93.31 349 ALA A O 1
ATOM 2789 N N . LEU A 1 350 ? -0.939 -7.780 23.415 1.00 94.62 350 LEU A N 1
ATOM 2790 C CA . LEU A 1 350 ? -1.297 -7.871 24.838 1.00 94.62 350 LEU A CA 1
ATOM 2791 C C . LEU A 1 350 ? -0.105 -7.586 25.753 1.00 94.62 350 LEU A C 1
ATOM 2793 O O . LEU A 1 350 ? -0.256 -6.830 26.704 1.00 94.62 350 LEU A O 1
ATOM 2797 N N . ALA A 1 351 ? 1.087 -8.086 25.413 1.00 91.62 351 ALA A N 1
ATOM 2798 C CA . ALA A 1 351 ? 2.301 -7.840 26.193 1.00 91.62 351 ALA A CA 1
ATOM 2799 C C . ALA A 1 351 ? 2.618 -6.339 26.333 1.00 91.62 351 ALA A C 1
ATOM 2801 O O . ALA A 1 351 ? 2.974 -5.869 27.411 1.00 91.62 351 ALA A O 1
ATOM 2802 N N . VAL A 1 352 ? 2.435 -5.565 25.257 1.00 90.56 352 VAL A N 1
ATOM 2803 C CA . VAL A 1 352 ? 2.653 -4.110 25.275 1.00 90.56 352 VAL A CA 1
ATOM 2804 C C . VAL A 1 352 ? 1.575 -3.399 26.096 1.00 90.56 352 VAL A C 1
ATOM 2806 O O . VAL A 1 352 ? 1.870 -2.448 26.820 1.00 90.56 352 VAL A O 1
ATOM 2809 N N . ILE A 1 353 ? 0.322 -3.851 26.002 1.00 92.75 353 ILE A N 1
ATOM 2810 C CA . ILE A 1 353 ? -0.800 -3.270 26.748 1.00 92.75 353 ILE A CA 1
ATOM 2811 C C . ILE A 1 353 ? -0.664 -3.548 28.250 1.00 92.75 353 ILE A C 1
ATOM 2813 O O . ILE A 1 353 ? -0.878 -2.641 29.054 1.00 92.75 353 ILE A O 1
ATOM 2817 N N . ASP A 1 354 ? -0.280 -4.765 28.630 1.00 92.62 354 ASP A N 1
ATOM 2818 C CA . ASP A 1 354 ? -0.087 -5.162 30.025 1.00 92.62 354 ASP A CA 1
ATOM 2819 C C . ASP A 1 354 ? 1.083 -4.390 30.652 1.00 92.62 354 ASP A C 1
ATOM 2821 O O . ASP A 1 354 ? 0.903 -3.753 31.692 1.00 92.62 354 ASP A O 1
ATOM 2825 N N . ALA A 1 355 ? 2.214 -4.274 29.945 1.00 89.31 355 ALA A N 1
ATOM 2826 C CA . ALA A 1 355 ? 3.335 -3.436 30.379 1.00 89.31 355 ALA A CA 1
ATOM 2827 C C . ALA A 1 355 ? 2.935 -1.957 30.584 1.00 89.31 355 ALA A C 1
ATOM 2829 O O . ALA A 1 355 ? 3.426 -1.283 31.491 1.00 89.31 355 ALA A O 1
ATOM 2830 N N . LEU A 1 356 ? 2.015 -1.424 29.768 1.00 88.31 356 LEU A N 1
ATOM 2831 C CA . LEU A 1 356 ? 1.492 -0.063 29.938 1.00 88.31 356 LEU A CA 1
ATOM 2832 C C . LEU A 1 356 ? 0.573 0.070 31.166 1.00 88.31 356 LEU A C 1
ATOM 2834 O O . LEU A 1 356 ? 0.548 1.126 31.807 1.00 88.31 356 LEU A O 1
ATOM 2838 N N . LEU A 1 357 ? -0.197 -0.970 31.492 1.00 89.19 357 LEU A N 1
ATOM 2839 C CA . LEU A 1 357 ? -1.094 -0.992 32.650 1.00 89.19 357 LEU A CA 1
ATOM 2840 C C . LEU A 1 357 ? -0.328 -1.083 33.975 1.00 89.19 357 LEU A C 1
ATOM 2842 O O . LEU A 1 357 ? -0.769 -0.480 34.956 1.00 89.19 357 LEU A O 1
ATOM 2846 N N . GLU A 1 358 ? 0.804 -1.788 33.979 1.00 89.06 358 GLU A N 1
ATOM 2847 C CA . GLU A 1 358 ? 1.698 -1.960 35.133 1.00 89.06 358 GLU A CA 1
ATOM 2848 C C . GLU A 1 358 ? 2.481 -0.688 35.486 1.00 89.06 358 GLU A C 1
ATOM 2850 O O . GLU A 1 358 ? 2.882 -0.496 36.635 1.00 89.06 358 GLU A O 1
ATOM 2855 N N . ARG A 1 359 ? 2.655 0.235 34.532 1.00 85.56 359 ARG A N 1
ATOM 2856 C CA . ARG A 1 359 ? 3.297 1.531 34.783 1.00 85.56 359 ARG A CA 1
ATOM 2857 C C . ARG A 1 359 ? 2.480 2.377 35.768 1.00 85.56 359 ARG A C 1
ATOM 2859 O O . ARG A 1 359 ? 1.317 2.726 35.526 1.00 85.56 359 ARG A O 1
ATOM 2866 N N . SER A 1 360 ? 3.119 2.756 36.875 1.00 64.31 360 SER A N 1
ATOM 2867 C CA . SER A 1 360 ? 2.531 3.580 37.940 1.00 64.31 360 SER A CA 1
ATOM 2868 C C . SER A 1 360 ? 2.144 4.978 37.440 1.00 64.31 360 SER A C 1
ATOM 2870 O O . SER A 1 360 ? 1.078 5.480 37.795 1.00 64.31 360 SER A O 1
ATOM 2872 N N . GLU A 1 361 ? 2.950 5.542 36.539 1.00 76.62 361 GLU A N 1
ATOM 2873 C CA . GLU A 1 361 ? 2.810 6.884 35.952 1.00 76.62 361 GLU A CA 1
ATOM 2874 C C . GLU A 1 361 ? 1.750 6.989 34.836 1.00 76.62 361 GLU A C 1
ATOM 2876 O O . GLU A 1 361 ? 1.490 8.077 34.317 1.00 76.62 361 GLU A O 1
ATOM 2881 N N . THR A 1 362 ? 1.106 5.882 34.448 1.00 75.81 362 THR A N 1
ATOM 2882 C CA . THR A 1 362 ? 0.074 5.899 33.403 1.00 75.81 362 THR A CA 1
ATOM 2883 C C . THR A 1 362 ? -1.168 6.651 33.890 1.00 75.81 362 THR A C 1
ATOM 2885 O O . THR A 1 362 ? -1.878 6.197 34.792 1.00 75.81 362 THR A O 1
ATOM 2888 N N . GLY A 1 363 ? -1.459 7.792 33.256 1.00 82.56 363 GLY A N 1
ATOM 2889 C CA . GLY A 1 363 ? -2.637 8.614 33.546 1.00 82.56 363 GLY A CA 1
ATOM 2890 C C . GLY A 1 363 ? -3.964 7.848 33.422 1.00 82.56 363 GLY A C 1
ATOM 2891 O O . GLY A 1 363 ? -4.079 6.888 32.656 1.00 82.56 363 GLY A O 1
ATOM 2892 N N . GLY A 1 364 ? -4.987 8.283 34.169 1.00 86.94 364 GLY A N 1
ATOM 2893 C CA . GLY A 1 364 ? -6.260 7.559 34.308 1.00 86.94 364 GLY A CA 1
ATOM 2894 C C . GLY A 1 364 ? -6.972 7.256 32.983 1.00 86.94 364 GLY A C 1
ATOM 2895 O O . GLY A 1 364 ? -7.408 6.125 32.767 1.00 86.94 364 GLY A O 1
ATOM 2896 N N . GLU A 1 365 ? -7.024 8.223 32.066 1.00 87.25 365 GLU A N 1
ATOM 2897 C CA . GLU A 1 365 ? -7.633 8.054 30.737 1.00 87.25 365 GLU A CA 1
ATOM 2898 C C . GLU A 1 365 ? -6.901 7.007 29.889 1.00 87.25 365 GLU A C 1
ATOM 2900 O O . GLU A 1 365 ? -7.530 6.146 29.268 1.00 87.25 365 GLU A O 1
ATOM 2905 N N . LEU A 1 366 ? -5.565 7.035 29.908 1.00 89.25 366 LEU A N 1
ATOM 2906 C CA . LEU A 1 366 ? -4.729 6.102 29.157 1.00 89.25 366 LEU A CA 1
ATOM 2907 C C . LEU A 1 366 ? -4.853 4.681 29.719 1.00 89.25 366 LEU A C 1
ATOM 2909 O O . LEU A 1 366 ? -5.006 3.723 28.961 1.00 89.25 366 LEU A O 1
ATOM 2913 N N . ARG A 1 367 ? -4.895 4.543 31.050 1.00 91.50 367 ARG A N 1
ATOM 2914 C CA . ARG A 1 367 ? -5.145 3.262 31.725 1.00 91.50 367 ARG A CA 1
ATOM 2915 C C . ARG A 1 367 ? -6.532 2.710 31.376 1.00 91.50 367 ARG A C 1
ATOM 2917 O O . ARG A 1 367 ? -6.680 1.508 31.155 1.00 91.50 367 ARG A O 1
ATOM 2924 N N . GLN A 1 368 ? -7.551 3.566 31.272 1.00 92.81 368 GLN A N 1
ATOM 2925 C CA . GLN A 1 368 ? -8.891 3.153 30.850 1.00 92.81 368 GLN A CA 1
ATOM 2926 C C . GLN A 1 368 ? -8.919 2.711 29.376 1.00 92.81 368 GLN A C 1
ATOM 2928 O O . GLN A 1 368 ? -9.532 1.691 29.059 1.00 92.81 368 GLN A O 1
ATOM 2933 N N . ALA A 1 369 ? -8.234 3.433 28.482 1.00 93.44 369 ALA A N 1
ATOM 2934 C CA . ALA A 1 369 ? -8.086 3.044 27.080 1.00 93.44 369 ALA A CA 1
ATOM 2935 C C . ALA A 1 369 ? -7.382 1.686 26.939 1.00 93.44 369 ALA A C 1
ATOM 2937 O O . ALA A 1 369 ? -7.863 0.825 26.203 1.00 93.44 369 ALA A O 1
ATOM 2938 N N . ALA A 1 370 ? -6.322 1.455 27.715 1.00 94.81 370 ALA A N 1
ATOM 2939 C CA . ALA A 1 370 ? -5.574 0.202 27.718 1.00 94.81 370 ALA A CA 1
ATOM 2940 C C . ALA A 1 370 ? -6.437 -0.975 28.194 1.00 94.81 370 ALA A C 1
ATOM 2942 O O . ALA A 1 370 ? -6.480 -2.012 27.537 1.00 94.81 370 ALA A O 1
ATOM 2943 N N . ARG A 1 371 ? -7.224 -0.794 29.266 1.00 96.25 371 ARG A N 1
ATOM 2944 C CA . ARG A 1 371 ? -8.195 -1.806 29.727 1.00 96.25 371 ARG A CA 1
ATOM 2945 C C . ARG A 1 371 ? -9.248 -2.132 28.667 1.00 96.25 371 ARG A C 1
ATOM 2947 O O . ARG A 1 371 ? -9.578 -3.301 28.484 1.00 96.25 371 ARG A O 1
ATOM 2954 N N . ARG A 1 372 ? -9.772 -1.121 27.960 1.00 96.38 372 ARG A N 1
ATOM 2955 C CA . ARG A 1 372 ? -10.731 -1.329 26.859 1.00 96.38 372 ARG A CA 1
ATOM 2956 C C . ARG A 1 372 ? -10.103 -2.110 25.706 1.00 96.38 372 ARG A C 1
ATOM 2958 O O . ARG A 1 372 ? -10.732 -3.043 25.216 1.00 96.38 372 ARG A O 1
ATOM 2965 N N . ALA A 1 373 ? -8.888 -1.747 25.299 1.00 96.56 373 ALA A N 1
ATOM 2966 C CA . ALA A 1 373 ? -8.156 -2.438 24.241 1.00 96.56 373 ALA A CA 1
ATOM 2967 C C . ALA A 1 373 ? -7.893 -3.901 24.617 1.00 96.56 373 ALA A C 1
ATOM 2969 O O . ALA A 1 373 ? -8.275 -4.798 23.870 1.00 96.56 373 ALA A O 1
ATOM 2970 N N . ARG A 1 374 ? -7.359 -4.140 25.823 1.00 97.38 374 ARG A N 1
ATOM 2971 C CA . ARG A 1 374 ? -7.136 -5.481 26.378 1.00 97.38 374 ARG A CA 1
ATOM 2972 C C . ARG A 1 374 ? -8.408 -6.325 26.349 1.00 97.38 374 ARG A C 1
ATOM 2974 O O . ARG A 1 374 ? -8.385 -7.427 25.823 1.00 97.38 374 ARG A O 1
ATOM 2981 N N . LYS A 1 375 ? -9.529 -5.787 26.852 1.00 97.38 375 LYS A N 1
ATOM 2982 C CA . LYS A 1 375 ? -10.825 -6.484 26.850 1.00 97.38 375 LYS A CA 1
ATOM 2983 C C . LYS A 1 375 ? -11.253 -6.886 25.435 1.00 97.38 375 LYS A C 1
ATOM 2985 O O . LYS A 1 375 ? -11.586 -8.039 25.222 1.00 97.38 375 LYS A O 1
ATOM 2990 N N . ARG A 1 376 ? -11.198 -5.965 24.465 1.00 97.00 376 ARG A N 1
ATOM 2991 C CA . ARG A 1 376 ? -11.583 -6.257 23.070 1.00 97.00 376 ARG A CA 1
ATOM 2992 C C . ARG A 1 376 ? -10.715 -7.337 22.421 1.00 97.00 376 ARG A C 1
ATOM 2994 O O . ARG A 1 376 ? -11.213 -8.077 21.582 1.00 97.00 376 ARG A O 1
ATOM 3001 N N . ILE A 1 377 ? -9.438 -7.409 22.791 1.00 97.06 377 ILE A N 1
ATOM 3002 C CA . ILE A 1 377 ? -8.509 -8.419 22.274 1.00 97.06 377 ILE A CA 1
ATOM 3003 C C . ILE A 1 377 ? -8.745 -9.783 22.933 1.00 97.06 377 ILE A C 1
ATOM 3005 O O . ILE A 1 377 ? -8.664 -10.806 22.261 1.00 97.06 377 ILE A O 1
ATOM 3009 N N . SER A 1 378 ? -9.026 -9.809 24.237 1.00 93.44 378 SER A N 1
ATOM 3010 C CA . SER A 1 378 ? -9.201 -11.052 24.998 1.00 93.44 378 SER A CA 1
ATOM 3011 C C . SER A 1 378 ? -10.593 -11.690 24.879 1.00 93.44 378 SER A C 1
ATOM 3013 O O . SER A 1 378 ? -10.710 -12.868 25.207 1.00 93.44 378 SER A O 1
ATOM 3015 N N . GLY A 1 379 ? -11.606 -10.950 24.405 1.00 82.81 379 GLY A N 1
ATOM 3016 C CA . GLY A 1 379 ? -13.013 -11.378 24.377 1.00 82.81 379 GLY A CA 1
ATOM 3017 C C . GLY A 1 379 ? -13.789 -10.852 25.573 1.00 82.81 379 GLY A C 1
ATOM 3018 O O . GLY A 1 379 ? -13.645 -11.441 26.666 1.00 82.81 379 GLY A O 1
#

Sequence (379 aa):
MNRDPELVLRLIERDLIEWADDDTLRLVWADYLQLRGDPLGELVVLDDLAEYGPVAERERLRAQAERMRTRLHGRLWTNRSHEQKGVHLRWHQGFVRELEVVIAEMPGRAVRSKAQHLDGILQLILREPALRFVEIIRITVAEPHGETWLQWLLRGRVYLQSLREVHVGQPGGIASRPAGTWESQQTPKARWSAAVDQIRHFQRLRWLTVDGELLRLPCRDGSTETKTHFVRSLASRPLTSPNRAALCRALWDASTKVHDEAFAVIGTLGPRAEFCLEDLLWMLEPPLGKRDPRPAKALRAMAAIGPAGARGLRVVLGALNHSELLQSRERAPALLEWLGSLGPVGTPALAVIDALLERSETGGELRQAARRARKRISG

pLDDT: mean 82.69, std 12.94, range [37.69, 98.5]